Protein AF-A0A3A8KB18-F1 (afdb_monomer_lite)

Radius of gyration: 31.72 Å; chains: 1; bounding box: 57×77×119 Å

Secondary structure (DSSP, 8-state):
-HHHHHHHHHHT------PEEEP-EEEEEEETTTEEEEEEEEEHHHHHHHHHTTSEEB-GGG-TTPPPPTT-GGGGT--B-TT-GGG---HHHHHHHHHHHHTT--S---EEEEE-B-TT-PPPEEETTTTEEEE-S-EE--S-THHHHHHHHHHHHHH-GGGPPPEEETTEEEPHHHHHHHHTT--TTT-EEEEEEE--BTTTHHHHHHHHTTSSS---HHHHHHH-TTSSHHHHHHHHHHHH-GGGSTTTEESS-SS--TT---SEEHHHHHHHHGGGHHHHHHHHHTHHHH-HHHHHHHHHHHHHHHHHHH-GGGSTT--HHHHHHHHHHBSTT-TTTHHHHHHHHHHHHHHHHHHT--TTT--HHHHHHHHHHSEEEETTEEEETTBTT-GGGBTTTEEEEE-TTSPEEEEEE--SHHHHHHHHHHHHHHTT-HHHHTTHHHHHHHHT----------------------

pLDDT: mean 84.33, std 17.82, range [28.2, 98.5]

Sequence (474 aa):
MEELMVKQAKQSKSNVVSATVVHDVYDYVDRPGIGRIYRAKVSVRTLATLLRKAVVRYSPKYQRGFKKVEDEPLAYEVMLPITDPRLQINVKRAEEIAVKYLQEDLFSDSIVWNARIEDGFSEPEWDNETKELRIHTSITIPDSAHRHLAYYLLDTWANNPVSVPDVTVNDRIVAADEIRKRLKGFDPDSASVFVHIYHVTAKWEGWLYDQLNFDQKAPQRAVGIALNPTKTPARRFVDTLMRSSPVFSDTEVETRANNIGTDSRKLTTNSTLVGAVESFKPFLVQLEDEEEKTGAYTDFVEFVGALFEEYSAHVPAVQPNATAQTRNESRKNSFEISNIMFHPLLRLAKELWGAYRRDQVDWRIATEWKDGVARIAGAKTINGQVYKVMSRENPEWIGKILIEQYDSNGKKLAPSLSNTRQTRQAALDYLVDIAGIRSFLSGKSKAKAHAKKSPIRRGRKSVSAHAGAKRARA

Structure (mmCIF, N/CA/C/O backbone):
data_AF-A0A3A8KB18-F1
#
_entry.id   AF-A0A3A8KB18-F1
#
loop_
_atom_site.group_PDB
_atom_site.id
_atom_site.type_symbol
_atom_site.label_atom_id
_atom_site.label_alt_id
_atom_site.label_comp_id
_atom_site.label_asym_id
_atom_site.label_entity_id
_atom_site.label_seq_id
_atom_site.pdbx_PDB_ins_code
_atom_site.Cartn_x
_atom_site.Cartn_y
_atom_site.Cartn_z
_atom_site.occupancy
_atom_site.B_iso_or_equiv
_atom_site.auth_seq_id
_atom_site.auth_comp_id
_atom_site.auth_asym_id
_atom_site.auth_atom_id
_atom_site.pdbx_PDB_model_num
ATOM 1 N N . MET A 1 1 ? 23.970 -6.551 32.241 1.00 44.69 1 MET A N 1
ATOM 2 C CA . MET A 1 1 ? 22.638 -5.925 32.062 1.00 44.69 1 MET A CA 1
ATOM 3 C C . MET A 1 1 ? 21.684 -6.821 31.280 1.00 44.69 1 MET A C 1
ATOM 5 O O . MET A 1 1 ? 20.578 -7.011 31.761 1.00 44.69 1 MET A O 1
ATOM 9 N N . GLU A 1 2 ? 22.101 -7.456 30.180 1.00 34.38 2 GLU A N 1
ATOM 10 C CA . GLU A 1 2 ? 21.295 -8.464 29.456 1.00 34.38 2 GLU A CA 1
ATOM 11 C C . GLU A 1 2 ? 20.799 -9.626 30.333 1.00 34.38 2 GLU A C 1
ATOM 13 O O . GLU A 1 2 ? 19.612 -9.927 30.329 1.00 34.38 2 GLU A O 1
ATOM 18 N N . GLU A 1 3 ? 21.644 -10.221 31.180 1.00 32.56 3 GLU A N 1
ATOM 19 C CA . GLU A 1 3 ? 21.203 -11.292 32.095 1.00 32.56 3 GLU A CA 1
ATOM 20 C C . GLU A 1 3 ? 20.199 -10.829 33.162 1.00 32.56 3 GLU A C 1
ATOM 22 O O . GLU A 1 3 ? 19.381 -11.620 33.633 1.00 32.56 3 GLU A O 1
ATOM 27 N N . LEU A 1 4 ? 20.231 -9.545 33.529 1.00 33.06 4 LEU A N 1
ATOM 28 C CA . LEU A 1 4 ? 19.284 -8.948 34.474 1.00 33.06 4 LEU A CA 1
ATOM 29 C C . LEU A 1 4 ? 17.931 -8.680 33.798 1.00 33.06 4 LEU A C 1
ATOM 31 O O . LEU A 1 4 ? 16.894 -8.901 34.420 1.00 33.06 4 LEU A O 1
ATOM 35 N N . MET A 1 5 ? 17.933 -8.319 32.509 1.00 37.75 5 MET A N 1
ATOM 36 C CA . MET A 1 5 ? 16.713 -8.195 31.704 1.00 37.75 5 MET A CA 1
ATOM 37 C C . MET A 1 5 ? 16.105 -9.563 31.357 1.00 37.75 5 MET A C 1
ATOM 39 O O . MET A 1 5 ? 14.888 -9.723 31.410 1.00 37.75 5 MET A O 1
ATOM 43 N N . VAL A 1 6 ? 16.927 -10.591 31.113 1.00 42.50 6 VAL A N 1
ATOM 44 C CA . VAL A 1 6 ? 16.459 -11.976 30.911 1.00 42.50 6 VAL A CA 1
ATOM 45 C C . VAL A 1 6 ? 15.912 -12.582 32.212 1.00 42.50 6 VAL A C 1
ATOM 47 O O . VAL A 1 6 ? 14.922 -13.316 32.179 1.00 42.50 6 VAL A O 1
ATOM 50 N N . LYS A 1 7 ? 16.490 -12.251 33.377 1.00 32.91 7 LYS A N 1
ATOM 51 C CA . LYS A 1 7 ? 15.937 -12.653 34.683 1.00 32.91 7 LYS A CA 1
ATOM 52 C C . LYS A 1 7 ? 14.643 -11.913 35.028 1.00 32.91 7 LYS A C 1
ATOM 54 O O . LYS A 1 7 ? 13.720 -12.569 35.500 1.00 32.91 7 LYS A O 1
ATOM 59 N N . GLN A 1 8 ? 14.513 -10.621 34.709 1.00 37.31 8 GLN A N 1
ATOM 60 C CA . GLN A 1 8 ? 13.238 -9.898 34.845 1.00 37.31 8 GLN A CA 1
ATOM 61 C C . GLN A 1 8 ? 12.153 -10.432 33.891 1.00 37.31 8 GLN A C 1
ATOM 63 O O . GLN A 1 8 ? 11.000 -10.549 34.297 1.00 37.31 8 GLN A O 1
ATOM 68 N N . ALA A 1 9 ? 12.518 -10.866 32.679 1.00 37.22 9 ALA A N 1
ATOM 69 C CA . ALA A 1 9 ? 11.596 -11.522 31.746 1.00 37.22 9 ALA A CA 1
ATOM 70 C C . ALA A 1 9 ? 11.178 -12.943 32.183 1.00 37.22 9 ALA A C 1
ATOM 72 O O . ALA A 1 9 ? 10.105 -13.414 31.814 1.00 37.22 9 ALA A O 1
ATOM 73 N N . LYS A 1 10 ? 11.997 -13.640 32.985 1.00 32.38 10 LYS A N 1
ATOM 74 C CA . LYS A 1 10 ? 11.644 -14.952 33.561 1.00 32.38 10 LYS A CA 1
ATOM 75 C C . LYS A 1 10 ? 10.898 -14.852 34.897 1.00 32.38 10 LYS A C 1
ATOM 77 O O . LYS A 1 10 ? 10.114 -15.748 35.197 1.00 32.38 10 LYS A O 1
ATOM 82 N N . GLN A 1 11 ? 11.089 -13.782 35.672 1.00 28.20 11 GLN A N 1
ATOM 83 C CA . GLN A 1 11 ? 10.389 -13.555 36.946 1.00 28.20 11 GLN A CA 1
ATOM 84 C C . GLN A 1 11 ? 8.980 -12.955 36.805 1.00 28.20 11 GLN A C 1
ATOM 86 O O . GLN A 1 11 ? 8.240 -12.966 37.783 1.00 28.20 11 GLN A O 1
ATOM 91 N N . SER A 1 12 ? 8.556 -12.515 35.613 1.00 33.44 12 SER A N 1
ATOM 92 C CA . SER A 1 12 ? 7.162 -12.106 35.359 1.00 33.44 12 SER A CA 1
ATOM 93 C C . SER A 1 12 ? 6.202 -13.271 35.070 1.00 33.44 12 SER A C 1
ATOM 95 O O . SER A 1 12 ? 5.011 -13.045 34.877 1.00 33.44 12 SER A O 1
ATOM 97 N N . LYS A 1 13 ? 6.675 -14.528 35.097 1.00 34.97 13 LYS A N 1
ATOM 98 C CA . LYS A 1 13 ? 5.828 -15.734 35.041 1.00 34.97 13 LYS A CA 1
ATOM 99 C C . LYS A 1 13 ? 5.187 -16.078 36.397 1.00 34.97 13 LYS A C 1
ATOM 101 O O . LYS A 1 13 ? 5.070 -17.251 36.747 1.00 34.97 13 LYS A O 1
ATOM 106 N N . SER A 1 14 ? 4.773 -15.077 37.179 1.00 31.48 14 SER A N 1
ATOM 107 C CA . SER A 1 14 ? 3.753 -15.296 38.205 1.00 31.48 14 SER A CA 1
ATOM 108 C C . SER A 1 14 ? 2.386 -15.152 37.533 1.00 31.48 14 SER A C 1
ATOM 110 O O . SER A 1 14 ? 1.980 -14.084 37.082 1.00 31.48 14 SER A O 1
ATOM 112 N N . ASN A 1 15 ? 1.719 -16.295 37.387 1.00 36.94 15 ASN A N 1
ATOM 113 C CA . ASN A 1 15 ? 0.421 -16.460 36.746 1.00 36.94 15 ASN A CA 1
ATOM 114 C C . ASN A 1 15 ? -0.676 -15.650 37.453 1.00 36.94 15 ASN A C 1
ATOM 116 O O . ASN A 1 15 ? -1.391 -16.169 38.306 1.00 36.94 15 ASN A O 1
ATOM 120 N N . VAL A 1 16 ? -0.874 -14.405 37.031 1.00 31.86 16 VAL A N 1
ATOM 121 C CA . VAL A 1 16 ? -2.217 -13.827 36.968 1.00 31.86 16 VAL A CA 1
ATOM 122 C C . VAL A 1 16 ? -2.596 -13.824 35.495 1.00 31.86 16 VAL A C 1
ATOM 124 O O . VAL A 1 16 ? -2.342 -12.862 34.773 1.00 31.86 16 VAL A O 1
ATOM 127 N N . VAL A 1 17 ? -3.158 -14.939 35.021 1.00 43.56 17 VAL A N 1
ATOM 128 C CA . VAL A 1 17 ? -3.815 -14.974 33.709 1.00 43.56 17 VAL A CA 1
ATOM 129 C C . VAL A 1 17 ? -5.075 -14.126 33.853 1.00 43.56 17 VAL A C 1
ATOM 131 O O . VAL A 1 17 ? -6.113 -14.595 34.312 1.00 43.56 17 VAL A O 1
ATOM 134 N N . SER A 1 18 ? -4.952 -12.832 33.561 1.00 56.91 18 SER A N 1
ATOM 135 C CA . SER A 1 18 ? -6.075 -11.901 33.486 1.00 56.91 18 SER A CA 1
ATOM 136 C C . SER A 1 18 ? -6.965 -12.324 32.318 1.00 56.91 18 SER A C 1
ATOM 138 O O . SER A 1 18 ? -6.780 -11.856 31.197 1.00 56.91 18 SER A O 1
ATOM 140 N N . ALA A 1 19 ? -7.914 -13.223 32.570 1.00 73.88 19 ALA A N 1
ATOM 141 C CA . ALA A 1 19 ? -8.921 -13.576 31.584 1.00 73.88 19 ALA A CA 1
ATOM 142 C C . ALA A 1 19 ? -9.886 -12.395 31.396 1.00 73.88 19 ALA A C 1
ATOM 144 O O . ALA A 1 19 ? -10.426 -11.861 32.366 1.00 73.88 19 ALA A O 1
ATOM 145 N N . THR A 1 20 ? -10.096 -11.981 30.150 1.00 85.69 20 THR A N 1
ATOM 146 C CA . THR A 1 20 ? -11.135 -11.010 29.795 1.00 85.69 20 THR A CA 1
ATOM 147 C C . THR A 1 20 ? -12.396 -11.777 29.442 1.00 85.69 20 THR A C 1
ATOM 149 O O . THR A 1 20 ? -12.364 -12.616 28.547 1.00 85.69 20 THR A O 1
ATOM 152 N N . VAL A 1 21 ? -13.496 -11.499 30.137 1.00 89.56 21 VAL A N 1
ATOM 153 C CA . VAL A 1 21 ? -14.804 -12.073 29.810 1.00 89.56 21 VAL A CA 1
ATOM 154 C C . VAL A 1 21 ? -15.563 -11.073 28.950 1.00 89.56 21 VAL A C 1
ATOM 156 O O . VAL A 1 21 ? -15.721 -9.911 29.326 1.00 89.56 21 VAL A O 1
ATOM 159 N N . VAL A 1 22 ? -15.982 -11.519 27.771 1.00 89.81 22 VAL A N 1
ATOM 160 C CA . VAL A 1 22 ? -16.887 -10.781 26.894 1.00 89.81 22 VAL A CA 1
ATOM 161 C C . VAL A 1 22 ? -18.265 -11.402 27.052 1.00 89.81 22 VAL A C 1
ATOM 163 O O . VAL A 1 22 ? -18.437 -12.588 26.781 1.00 89.81 22 VAL A O 1
ATOM 166 N N . HIS A 1 23 ? -19.224 -10.609 27.513 1.00 90.25 23 HIS A N 1
ATOM 167 C CA . HIS A 1 23 ? -20.624 -11.015 27.613 1.00 90.25 23 HIS A CA 1
ATOM 168 C C . HIS A 1 23 ? -21.352 -10.771 26.281 1.00 90.25 23 HIS A C 1
ATOM 170 O O . HIS A 1 23 ? -20.807 -10.131 25.376 1.00 90.25 23 HIS A O 1
ATOM 176 N N . ASP A 1 24 ? -22.581 -11.278 26.166 1.00 90.69 24 ASP A N 1
ATOM 177 C CA . ASP A 1 24 ? -23.453 -11.114 24.995 1.00 90.69 24 ASP A CA 1
ATOM 178 C C . ASP A 1 24 ? -22.830 -11.608 23.675 1.00 90.69 24 ASP A C 1
ATOM 180 O O . ASP A 1 24 ? -23.015 -11.012 22.604 1.00 90.69 24 ASP A O 1
ATOM 184 N N . VAL A 1 25 ? -22.092 -12.722 23.734 1.00 92.81 25 VAL A N 1
ATOM 185 C CA . VAL A 1 25 ? -21.605 -13.432 22.544 1.00 92.81 25 VAL A CA 1
ATOM 186 C C . VAL A 1 25 ? -22.722 -14.317 22.014 1.00 92.81 25 VAL A C 1
ATOM 188 O O . VAL A 1 25 ? -22.976 -15.412 22.521 1.00 92.81 25 VAL A O 1
ATOM 191 N N . TYR A 1 26 ? -23.425 -13.820 20.999 1.00 91.00 26 TYR A N 1
ATOM 192 C CA . TYR A 1 26 ? -24.654 -14.443 20.522 1.00 91.00 26 TYR A CA 1
ATOM 193 C C . TYR A 1 26 ? -24.395 -15.689 19.668 1.00 91.00 26 TYR A C 1
ATOM 195 O O . TYR A 1 26 ? -25.174 -16.640 19.755 1.00 91.00 26 TYR A O 1
ATOM 203 N N . ASP A 1 27 ? -23.301 -15.719 18.898 1.00 92.38 27 ASP A N 1
ATOM 204 C CA . ASP A 1 27 ? -22.867 -16.892 18.134 1.00 92.38 27 ASP A CA 1
ATOM 205 C C . ASP A 1 27 ? -21.389 -16.818 17.681 1.00 92.38 27 ASP A C 1
ATOM 207 O O . ASP A 1 27 ? -20.627 -15.916 18.046 1.00 92.38 27 ASP A O 1
ATOM 211 N N . TYR A 1 28 ? -20.986 -17.795 16.863 1.00 92.06 28 TYR A N 1
ATOM 212 C CA . TYR A 1 28 ? -19.730 -17.789 16.125 1.00 92.06 28 TYR A CA 1
ATOM 213 C C . TYR A 1 28 ? -19.921 -18.313 14.699 1.00 92.06 28 TYR A C 1
ATOM 215 O O . TYR A 1 28 ? -20.890 -19.008 14.388 1.00 92.06 28 TYR A O 1
ATOM 223 N N . VAL A 1 29 ? -18.967 -17.995 13.826 1.00 91.56 29 VAL A N 1
ATOM 224 C CA . VAL A 1 29 ? -18.880 -18.538 12.467 1.00 91.56 29 VAL A CA 1
ATOM 225 C C . VAL A 1 29 ? -17.513 -19.176 12.269 1.00 91.56 29 VAL A C 1
ATOM 227 O O . VAL A 1 29 ? -16.488 -18.529 12.482 1.00 91.56 29 VAL A O 1
ATOM 230 N N . ASP A 1 30 ? -17.493 -20.425 11.808 1.00 89.81 30 ASP A N 1
ATOM 231 C CA . ASP A 1 30 ? -16.269 -21.086 11.363 1.00 89.81 30 ASP A CA 1
ATOM 232 C C . ASP A 1 30 ? -15.905 -20.635 9.944 1.00 89.81 30 ASP A C 1
ATOM 234 O O . ASP A 1 30 ? -16.668 -20.809 8.989 1.00 89.81 30 ASP A O 1
ATOM 238 N N . ARG A 1 31 ? -14.714 -20.053 9.786 1.00 84.75 31 ARG A N 1
ATOM 239 C CA . ARG A 1 31 ? -14.167 -19.666 8.480 1.00 84.75 31 ARG A CA 1
ATOM 240 C C . ARG A 1 31 ? -12.975 -20.555 8.113 1.00 84.75 31 ARG A C 1
ATOM 242 O O . ARG A 1 31 ? -11.970 -20.537 8.829 1.00 84.75 31 ARG A O 1
ATOM 249 N N . PRO A 1 32 ? -13.016 -21.265 6.968 1.00 81.25 32 PRO A N 1
ATOM 250 C CA . PRO A 1 32 ? -11.876 -22.041 6.486 1.00 81.25 32 PRO A CA 1
ATOM 251 C C . PRO A 1 32 ? -10.597 -21.197 6.404 1.00 81.25 32 PRO A C 1
ATOM 253 O O . PRO A 1 32 ? -10.604 -20.105 5.835 1.00 81.25 32 PRO A O 1
ATOM 256 N N . GLY A 1 33 ? -9.508 -21.699 6.990 1.00 79.50 33 GLY A N 1
ATOM 257 C CA . GLY A 1 33 ? -8.199 -21.033 7.014 1.00 79.50 33 GLY A CA 1
ATOM 258 C C . GLY A 1 33 ? -8.049 -19.877 8.014 1.00 79.50 33 GLY A C 1
ATOM 259 O O . GLY A 1 33 ? -6.949 -19.351 8.137 1.00 79.50 33 GLY A O 1
ATOM 260 N N . ILE A 1 34 ? -9.114 -19.492 8.728 1.00 82.50 34 ILE A N 1
ATOM 261 C CA . ILE A 1 34 ? -9.095 -18.434 9.756 1.00 82.50 34 ILE A CA 1
ATOM 262 C C . ILE A 1 34 ? -9.430 -19.013 11.135 1.00 82.50 34 ILE A C 1
ATOM 264 O O . ILE A 1 34 ? -8.818 -18.620 12.120 1.00 82.50 34 ILE A O 1
ATOM 268 N N . GLY A 1 35 ? -10.381 -19.950 11.196 1.00 86.56 35 GLY A N 1
ATOM 269 C CA . GLY A 1 35 ? -10.920 -20.498 12.440 1.00 86.56 35 GLY A CA 1
ATOM 270 C C . GLY A 1 35 ? -12.233 -19.832 12.854 1.00 86.56 35 GLY A C 1
ATOM 271 O O . GLY A 1 35 ? -12.948 -19.270 12.016 1.00 86.56 35 GLY A O 1
ATOM 272 N N . ARG A 1 36 ? -12.556 -19.926 14.148 1.00 90.81 36 ARG A N 1
ATOM 273 C CA . ARG A 1 36 ? -13.770 -19.349 14.740 1.00 90.81 36 ARG A CA 1
ATOM 274 C C . ARG A 1 36 ? -13.697 -17.830 14.793 1.00 90.81 36 ARG A C 1
ATOM 276 O O . ARG A 1 36 ? -12.696 -17.256 15.221 1.00 90.81 36 ARG A O 1
ATOM 283 N N . ILE A 1 37 ? -14.794 -17.194 14.402 1.00 92.44 37 ILE A N 1
ATOM 284 C CA . ILE A 1 37 ? -15.032 -15.762 14.577 1.00 92.44 37 ILE A CA 1
ATOM 285 C C . ILE A 1 37 ? -16.252 -15.618 15.475 1.00 92.44 37 ILE A C 1
ATOM 287 O O . ILE A 1 37 ? -17.363 -15.938 15.053 1.00 92.44 37 ILE A O 1
ATOM 291 N N . TYR A 1 38 ? -16.050 -15.141 16.698 1.00 94.38 38 TYR A N 1
ATOM 292 C CA . TYR A 1 38 ? -17.133 -14.911 17.651 1.00 94.38 38 TYR A CA 1
ATOM 293 C C . TYR A 1 38 ? -17.784 -13.558 17.382 1.00 94.38 38 TYR A C 1
ATOM 295 O O . TYR A 1 38 ? -17.095 -12.588 17.047 1.00 94.38 38 TYR A O 1
ATOM 303 N N . ARG A 1 39 ? -19.106 -13.478 17.522 1.00 93.81 39 ARG A N 1
ATOM 304 C CA . ARG A 1 39 ? -19.852 -12.238 17.318 1.00 93.81 39 ARG A CA 1
ATOM 305 C C . ARG A 1 39 ? -20.550 -11.835 18.607 1.00 93.81 39 ARG A C 1
ATOM 307 O O . ARG A 1 39 ? -21.271 -12.624 19.211 1.00 93.81 39 ARG A O 1
ATOM 314 N N . ALA A 1 40 ? -20.299 -10.603 19.030 1.00 93.75 40 ALA A N 1
ATOM 315 C CA . ALA A 1 40 ? -20.739 -10.090 20.317 1.00 93.75 40 ALA A CA 1
ATOM 316 C C . ALA A 1 40 ? -21.317 -8.681 20.198 1.00 93.75 40 ALA A C 1
ATOM 318 O O . ALA A 1 40 ? -21.126 -7.988 19.191 1.00 93.75 40 ALA A O 1
ATOM 319 N N . LYS A 1 41 ? -21.998 -8.251 21.256 1.00 92.88 41 LYS A N 1
ATOM 320 C CA . LYS A 1 41 ? -22.431 -6.871 21.457 1.00 92.88 41 LYS A CA 1
ATOM 321 C C . LYS A 1 41 ? -21.771 -6.350 22.729 1.00 92.88 41 LYS A C 1
ATOM 323 O O . LYS A 1 41 ? -21.840 -6.992 23.764 1.00 92.88 41 LYS A O 1
ATOM 328 N N . VAL A 1 42 ? -21.106 -5.201 22.656 1.00 92.62 42 VAL A N 1
ATOM 329 C CA . VAL A 1 42 ? -20.418 -4.613 23.817 1.00 92.62 42 VAL A CA 1
ATOM 330 C C . VAL A 1 42 ? -20.935 -3.198 24.026 1.00 92.62 42 VAL A C 1
ATOM 332 O O . VAL A 1 42 ? -21.049 -2.438 23.063 1.00 92.62 42 VAL A O 1
ATOM 335 N N . SER A 1 43 ? -21.261 -2.832 25.268 1.00 94.38 43 SER A N 1
ATOM 336 C CA . SER A 1 43 ? -21.665 -1.458 25.573 1.00 94.38 43 SER A CA 1
ATOM 337 C C . SER A 1 43 ? -20.508 -0.476 25.386 1.00 94.38 43 SER A C 1
ATOM 339 O O . SER A 1 43 ? -19.333 -0.829 25.554 1.00 94.38 43 SER A O 1
ATOM 341 N N . VAL A 1 44 ? -20.823 0.780 25.062 1.00 93.75 44 VAL A N 1
ATOM 342 C CA . VAL A 1 44 ? -19.816 1.837 24.889 1.00 93.75 44 VAL A CA 1
ATOM 343 C C . VAL A 1 44 ? -18.988 1.996 26.167 1.00 93.75 44 VAL A C 1
ATOM 345 O O . VAL A 1 44 ? -17.760 2.081 26.083 1.00 93.75 44 VAL A O 1
ATOM 348 N N . ARG A 1 45 ? -19.615 1.932 27.352 1.00 94.75 45 ARG A N 1
ATOM 349 C CA . ARG A 1 45 ? -18.895 1.988 28.633 1.00 94.75 45 ARG A CA 1
ATOM 350 C C . ARG A 1 45 ? -17.962 0.797 28.847 1.00 94.75 45 ARG A C 1
ATOM 352 O O . ARG A 1 45 ? -16.821 0.986 29.285 1.00 94.75 45 ARG A O 1
ATOM 359 N N . THR A 1 46 ? -18.407 -0.423 28.544 1.00 93.38 46 THR A N 1
ATOM 360 C CA . THR A 1 46 ? -17.564 -1.621 28.686 1.00 93.38 46 THR A CA 1
ATOM 361 C C . THR A 1 46 ? -16.346 -1.523 27.774 1.00 93.38 46 THR A C 1
ATOM 363 O O . THR A 1 46 ? -15.214 -1.682 28.237 1.00 93.38 46 THR A O 1
ATOM 366 N N . LEU A 1 47 ? -16.543 -1.152 26.505 1.00 92.31 47 LEU A N 1
ATOM 367 C CA . LEU A 1 47 ? -15.444 -0.928 25.569 1.00 92.31 47 LEU A CA 1
ATOM 368 C C . LEU A 1 47 ? -14.483 0.162 26.072 1.00 92.31 47 LEU A C 1
ATOM 370 O O . LEU A 1 47 ? -13.273 -0.066 26.115 1.00 92.31 47 LEU A O 1
ATOM 374 N N . ALA A 1 48 ? -14.993 1.323 26.493 1.00 92.81 48 ALA A N 1
ATOM 375 C CA . ALA A 1 48 ? -14.168 2.413 27.015 1.00 92.81 48 ALA A CA 1
ATOM 376 C C . ALA A 1 48 ? -13.342 1.979 28.239 1.00 92.81 48 ALA A C 1
ATOM 378 O O . ALA A 1 48 ? -12.166 2.331 28.357 1.00 92.81 48 ALA A O 1
ATOM 379 N N . THR A 1 49 ? -13.918 1.150 29.111 1.00 91.94 49 THR A N 1
ATOM 380 C CA . THR A 1 49 ? -13.237 0.579 30.280 1.00 91.94 49 THR A CA 1
ATOM 381 C C . THR A 1 49 ? -12.105 -0.363 29.872 1.00 91.94 49 THR A C 1
ATOM 383 O O . THR A 1 49 ? -10.999 -0.252 30.404 1.00 91.94 49 THR A O 1
ATOM 386 N N . LEU A 1 50 ? -12.341 -1.259 28.908 1.00 90.88 50 LEU A N 1
ATOM 387 C CA . LEU A 1 50 ? -11.318 -2.175 28.385 1.00 90.88 50 LEU A CA 1
ATOM 388 C C . LEU A 1 50 ? -10.159 -1.421 27.716 1.00 90.88 50 LEU A C 1
ATOM 390 O O . LEU A 1 50 ? -8.996 -1.798 27.880 1.00 90.88 50 LEU A O 1
ATOM 394 N N . LEU A 1 51 ? -10.464 -0.327 27.014 1.00 91.44 51 LEU A N 1
ATOM 395 C CA . LEU A 1 51 ? -9.467 0.565 26.422 1.00 91.44 51 LEU A CA 1
ATOM 396 C C . LEU A 1 51 ? -8.650 1.300 27.494 1.00 91.44 51 LEU A C 1
ATOM 398 O O . LEU A 1 51 ? -7.423 1.330 27.412 1.00 91.44 51 LEU A O 1
ATOM 402 N N . ARG A 1 52 ? -9.310 1.838 28.529 1.00 89.69 52 ARG A N 1
ATOM 403 C CA . ARG A 1 52 ? -8.666 2.549 29.648 1.00 89.69 52 ARG A CA 1
ATOM 404 C C . ARG A 1 52 ? -7.747 1.636 30.464 1.00 89.69 52 ARG A C 1
ATOM 406 O O . ARG A 1 52 ? -6.678 2.062 30.884 1.00 89.69 52 ARG A O 1
ATOM 413 N N . LYS A 1 53 ? -8.140 0.371 30.650 1.00 88.69 53 LYS A N 1
ATOM 414 C CA . LYS A 1 53 ? -7.341 -0.667 31.328 1.00 88.69 53 LYS A CA 1
ATOM 415 C C . LYS A 1 53 ? -6.236 -1.269 30.450 1.00 88.69 53 LYS A C 1
ATOM 417 O O . LYS A 1 53 ? -5.523 -2.154 30.912 1.00 88.69 53 LYS A O 1
ATOM 422 N N . ALA A 1 54 ? -6.098 -0.825 29.197 1.00 85.88 54 ALA A N 1
ATOM 423 C CA . ALA A 1 54 ? -5.141 -1.366 28.231 1.00 85.88 54 ALA A CA 1
ATOM 424 C C . ALA A 1 54 ? -5.270 -2.889 28.011 1.00 85.88 54 ALA A C 1
ATOM 426 O O . ALA A 1 54 ? -4.274 -3.566 27.739 1.00 85.88 54 ALA A O 1
ATOM 427 N N . VAL A 1 55 ? -6.488 -3.427 28.131 1.00 88.19 55 VAL A N 1
ATOM 428 C CA . VAL A 1 55 ? -6.808 -4.818 27.765 1.00 88.19 55 VAL A CA 1
ATOM 429 C C . VAL A 1 55 ? -6.845 -4.944 26.245 1.00 88.19 55 VAL A C 1
ATOM 431 O O . VAL A 1 55 ? -6.247 -5.851 25.670 1.00 88.19 55 VAL A O 1
ATOM 434 N N . VAL A 1 56 ? -7.493 -3.972 25.599 1.00 88.62 56 VAL A N 1
ATOM 435 C CA . VAL A 1 56 ? -7.499 -3.803 24.146 1.00 88.62 56 VAL A CA 1
ATOM 436 C C . VAL A 1 56 ? -6.340 -2.890 23.751 1.00 88.62 56 VAL A C 1
ATOM 438 O O . VAL A 1 56 ? -6.265 -1.744 24.204 1.00 88.62 56 VAL A O 1
ATOM 441 N N . ARG A 1 57 ? -5.434 -3.390 22.907 1.00 89.94 57 ARG A N 1
ATOM 442 C CA . ARG A 1 57 ? -4.188 -2.703 22.539 1.00 89.94 57 ARG A CA 1
ATOM 443 C C . ARG A 1 57 ? -4.034 -2.517 21.032 1.00 89.94 57 ARG A C 1
ATOM 445 O O . ARG A 1 57 ? -4.556 -3.286 20.224 1.00 89.94 57 ARG A O 1
ATOM 452 N N . TYR A 1 58 ? -3.237 -1.520 20.663 1.00 87.38 58 TYR A N 1
ATOM 453 C CA . TYR A 1 58 ? -2.995 -1.111 19.281 1.00 87.38 58 TYR A CA 1
ATOM 454 C C . TYR A 1 58 ? -1.520 -1.135 18.955 1.00 87.38 58 TYR A C 1
ATOM 456 O O . TYR A 1 58 ? -0.684 -0.847 19.800 1.00 87.38 58 TYR A O 1
ATOM 464 N N . SER A 1 59 ? -1.215 -1.386 17.693 1.00 86.94 59 SER A N 1
ATOM 465 C CA . SER A 1 59 ? 0.127 -1.205 17.167 1.00 86.94 59 SER A CA 1
ATOM 466 C C . SER A 1 59 ? 0.141 -0.007 16.206 1.00 86.94 59 SER A C 1
ATOM 468 O O . SER A 1 59 ? -0.786 0.137 15.393 1.00 86.94 59 SER A O 1
ATOM 470 N N . PRO A 1 60 ? 1.181 0.853 16.252 1.00 85.31 60 PRO A N 1
ATOM 471 C CA . PRO A 1 60 ? 1.345 1.949 15.297 1.00 85.31 60 PRO A CA 1
ATOM 472 C C . PRO A 1 60 ? 1.298 1.494 13.830 1.00 85.31 60 PRO A C 1
ATOM 474 O O . PRO A 1 60 ? 0.846 2.235 12.954 1.00 85.31 60 PRO A O 1
ATOM 477 N N . LYS A 1 61 ? 1.683 0.242 13.541 1.00 82.44 61 LYS A N 1
ATOM 478 C CA . LYS A 1 61 ? 1.713 -0.300 12.176 1.00 82.44 61 LYS A CA 1
ATOM 479 C C . LYS A 1 61 ? 0.338 -0.412 11.511 1.00 82.44 61 LYS A C 1
ATOM 481 O O . LYS A 1 61 ? 0.283 -0.492 10.284 1.00 82.44 61 LYS A O 1
ATOM 486 N N . TYR A 1 62 ? -0.766 -0.344 12.252 1.00 81.19 62 TYR A N 1
ATOM 487 C CA . TYR A 1 62 ? -2.120 -0.322 11.676 1.00 81.19 62 TYR A CA 1
ATOM 488 C C . TYR A 1 62 ? -2.664 1.100 11.468 1.00 81.19 62 TYR A C 1
ATOM 490 O O . TYR A 1 62 ? -3.673 1.292 10.785 1.00 81.19 62 TYR A O 1
ATOM 498 N N . GLN A 1 63 ? -1.981 2.118 12.003 1.00 79.12 63 GLN A N 1
ATOM 499 C CA . GLN A 1 63 ? -2.478 3.489 11.994 1.00 79.12 63 GLN A CA 1
ATOM 500 C C . GLN A 1 63 ? -2.317 4.152 10.626 1.00 79.12 63 GLN A C 1
ATOM 502 O O . GLN A 1 63 ? -1.270 4.091 9.968 1.00 79.12 63 GLN A O 1
ATOM 507 N N . ARG A 1 64 ? -3.404 4.798 10.197 1.00 70.69 64 ARG A N 1
ATOM 508 C CA . ARG A 1 64 ? -3.489 5.519 8.928 1.00 70.69 64 ARG A CA 1
ATOM 509 C C . ARG A 1 64 ? -2.685 6.811 9.010 1.00 70.69 64 ARG A C 1
ATOM 511 O O . ARG A 1 64 ? -2.875 7.587 9.937 1.00 70.69 64 ARG A O 1
ATOM 518 N N . GLY A 1 65 ? -1.854 7.077 8.001 1.00 65.62 65 GLY A N 1
ATOM 519 C CA . GLY A 1 65 ? -1.053 8.309 7.954 1.00 65.62 65 GLY A CA 1
ATOM 520 C C . GLY A 1 65 ? 0.037 8.388 9.026 1.00 65.62 65 GLY A C 1
ATOM 521 O O . GLY A 1 65 ? 0.614 9.454 9.219 1.00 65.62 65 GLY A O 1
ATOM 522 N N . PHE A 1 66 ? 0.321 7.268 9.693 1.00 72.44 66 PHE A N 1
ATOM 523 C CA . PHE A 1 66 ? 1.404 7.152 10.653 1.00 72.44 66 PHE A CA 1
ATOM 524 C C . PHE A 1 66 ? 2.743 7.500 9.992 1.00 72.44 66 PHE A C 1
ATOM 526 O O . PHE A 1 66 ? 3.125 6.879 8.993 1.00 72.44 66 PHE A O 1
ATOM 533 N N . LYS A 1 67 ? 3.447 8.491 10.545 1.00 67.81 67 LYS A N 1
ATOM 534 C CA . LYS A 1 67 ? 4.766 8.905 10.060 1.00 67.81 67 LYS A CA 1
ATOM 535 C C . LYS A 1 67 ? 5.821 8.018 10.714 1.00 67.81 67 LYS A C 1
ATOM 537 O O . LYS A 1 67 ? 5.961 8.044 11.936 1.00 67.81 67 LYS A O 1
ATOM 542 N N . LYS A 1 68 ? 6.546 7.233 9.905 1.00 64.19 68 LYS A N 1
ATOM 543 C CA . LYS A 1 68 ? 7.693 6.452 10.390 1.00 64.19 68 LYS A CA 1
ATOM 544 C C . LYS A 1 68 ? 8.728 7.408 10.994 1.00 64.19 68 LYS A C 1
ATOM 546 O O . LYS A 1 68 ? 9.127 8.366 10.340 1.00 64.19 68 LYS A O 1
ATOM 551 N N . VAL A 1 69 ? 9.150 7.116 12.216 1.00 58.88 69 VAL A N 1
ATOM 552 C CA . VAL A 1 69 ? 10.399 7.602 12.802 1.00 58.88 69 VAL A CA 1
ATOM 553 C C . VAL A 1 69 ? 11.518 6.740 12.209 1.00 58.88 69 VAL A C 1
ATOM 555 O O . VAL A 1 69 ? 11.503 5.518 12.349 1.00 58.88 69 VAL A O 1
ATOM 558 N N . GLU A 1 70 ? 12.430 7.335 11.447 1.00 54.22 70 GLU A N 1
ATOM 559 C CA . GLU A 1 70 ? 13.370 6.578 10.603 1.00 54.22 70 GLU A CA 1
ATOM 560 C C . GLU A 1 70 ? 14.293 5.618 11.391 1.00 54.22 70 GLU A C 1
ATOM 562 O O . GLU A 1 70 ? 14.785 4.661 10.799 1.00 54.22 70 GLU A O 1
ATOM 567 N N . ASP A 1 71 ? 14.402 5.770 12.717 1.00 50.03 71 ASP A N 1
ATOM 568 C CA . ASP A 1 71 ? 15.435 5.113 13.529 1.00 50.03 71 ASP A CA 1
ATOM 569 C C . ASP A 1 71 ? 14.994 3.879 14.349 1.00 50.03 71 ASP A C 1
ATOM 571 O O . ASP A 1 71 ? 15.850 3.200 14.909 1.00 50.03 71 ASP A O 1
ATOM 575 N N . GLU A 1 72 ? 13.700 3.518 14.421 1.00 58.59 72 GLU A N 1
ATOM 576 C CA . GLU A 1 72 ? 13.255 2.370 15.250 1.00 58.59 72 GLU A CA 1
ATOM 577 C C . GLU A 1 72 ? 12.129 1.518 14.617 1.00 58.59 72 GLU A C 1
ATOM 579 O O . GLU A 1 72 ? 10.946 1.704 14.911 1.00 58.59 72 GLU A O 1
ATOM 584 N N . PRO A 1 73 ? 12.458 0.513 13.782 1.00 59.31 73 PRO A N 1
ATOM 585 C CA . PRO A 1 73 ? 11.476 -0.383 13.157 1.00 59.31 73 PRO A CA 1
ATOM 586 C C . PRO A 1 73 ? 10.632 -1.192 14.155 1.00 59.31 73 PRO A C 1
ATOM 588 O O . PRO A 1 73 ? 9.450 -1.443 13.917 1.00 59.31 73 PRO A O 1
ATOM 591 N N . LEU A 1 74 ? 11.220 -1.584 15.289 1.00 63.03 74 LEU A N 1
ATOM 592 C CA . LEU A 1 74 ? 10.538 -2.377 16.319 1.00 63.03 74 LEU A CA 1
ATOM 593 C C . LEU A 1 74 ? 9.537 -1.555 17.139 1.00 63.03 74 LEU A C 1
ATOM 595 O O . LEU A 1 74 ? 8.585 -2.123 17.675 1.00 63.03 74 LEU A O 1
ATOM 599 N N . ALA A 1 75 ? 9.673 -0.223 17.175 1.00 64.69 75 ALA A N 1
ATOM 600 C CA . ALA A 1 75 ? 8.721 0.655 17.856 1.00 64.69 75 ALA A CA 1
ATOM 601 C C . ALA A 1 75 ? 7.293 0.519 17.292 1.00 64.69 75 ALA A C 1
ATOM 603 O O . ALA A 1 75 ? 6.313 0.833 17.969 1.00 64.69 75 ALA A O 1
ATOM 604 N N . TYR A 1 76 ? 7.156 0.007 16.065 1.00 72.81 76 TYR A N 1
ATOM 605 C CA . TYR A 1 76 ? 5.871 -0.159 15.394 1.00 72.81 76 TYR A CA 1
ATOM 606 C C . TYR A 1 76 ? 5.144 -1.441 15.752 1.00 72.81 76 TYR A C 1
ATOM 608 O O . TYR A 1 76 ? 3.940 -1.508 15.529 1.00 72.81 76 TYR A O 1
ATOM 616 N N . GLU A 1 77 ? 5.824 -2.449 16.287 1.00 76.62 77 GLU A N 1
ATOM 617 C CA . GLU A 1 77 ? 5.195 -3.719 16.667 1.00 76.62 77 GLU A CA 1
ATOM 618 C C . GLU A 1 77 ? 4.690 -3.718 18.110 1.00 76.62 77 GLU A C 1
ATOM 620 O O . GLU A 1 77 ? 3.913 -4.593 18.496 1.00 76.62 77 GLU A O 1
ATOM 625 N N . VAL A 1 78 ? 5.082 -2.701 18.883 1.00 84.44 78 VAL A N 1
ATOM 626 C CA . VAL A 1 78 ? 4.683 -2.533 20.277 1.00 84.44 78 VAL A CA 1
ATOM 627 C C . VAL A 1 78 ? 3.168 -2.378 20.384 1.00 84.44 78 VAL A C 1
ATOM 629 O O . VAL A 1 78 ? 2.538 -1.624 19.640 1.00 84.44 78 VAL A O 1
ATOM 632 N N . MET A 1 79 ? 2.594 -3.091 21.351 1.00 87.19 79 MET A N 1
ATOM 633 C CA . MET A 1 79 ? 1.182 -3.013 21.699 1.00 87.19 79 MET A CA 1
ATOM 634 C C . MET A 1 79 ? 0.970 -1.931 22.759 1.00 87.19 79 MET A C 1
ATOM 636 O O . MET A 1 79 ? 1.419 -2.066 23.896 1.00 87.19 79 MET A O 1
ATOM 640 N N . LEU A 1 80 ? 0.277 -0.865 22.379 1.00 89.31 80 LEU A N 1
ATOM 641 C CA . LEU A 1 80 ? 0.093 0.358 23.149 1.00 89.31 80 LEU A CA 1
ATOM 642 C C . LEU A 1 80 ? -1.376 0.567 23.545 1.00 89.31 80 LEU A C 1
ATOM 644 O O . LEU A 1 80 ? -2.278 0.146 22.809 1.00 89.31 80 LEU A O 1
ATOM 648 N N . PRO A 1 81 ? -1.641 1.229 24.685 1.00 91.31 81 PRO A N 1
ATOM 649 C CA . PRO A 1 81 ? -2.984 1.687 25.023 1.00 91.31 81 PRO A CA 1
ATOM 650 C C . PRO A 1 81 ? -3.454 2.763 24.038 1.00 91.31 81 PRO A C 1
ATOM 652 O O . PRO A 1 81 ? -2.643 3.492 23.472 1.00 91.31 81 PRO A O 1
ATOM 655 N N . ILE A 1 82 ? -4.771 2.902 23.863 1.00 91.19 82 ILE A N 1
ATOM 656 C CA . ILE A 1 82 ? -5.351 3.819 22.863 1.00 91.19 82 ILE A CA 1
ATOM 657 C C . ILE A 1 82 ? -4.987 5.295 23.078 1.00 91.19 82 ILE A C 1
ATOM 659 O O . ILE A 1 82 ? -4.997 6.083 22.139 1.00 91.19 82 ILE A O 1
ATOM 663 N N . THR A 1 83 ? -4.662 5.670 24.313 1.00 89.06 83 THR A N 1
ATOM 664 C CA . THR A 1 83 ? -4.292 7.034 24.696 1.00 89.06 83 THR A CA 1
ATOM 665 C C . THR A 1 83 ? -2.807 7.335 24.491 1.00 89.06 83 THR A C 1
ATOM 667 O O . THR A 1 83 ? -2.380 8.452 24.771 1.00 89.06 83 THR A O 1
ATOM 670 N N . ASP A 1 84 ? -1.998 6.366 24.044 1.00 90.50 84 ASP A N 1
ATOM 671 C CA . ASP A 1 84 ? -0.566 6.578 23.837 1.00 90.50 84 ASP A CA 1
ATOM 672 C C . ASP A 1 84 ? -0.320 7.484 22.612 1.00 90.50 84 ASP A C 1
ATOM 674 O O . ASP A 1 84 ? -0.726 7.135 21.495 1.00 90.50 84 ASP A O 1
ATOM 678 N N . PRO A 1 85 ? 0.373 8.629 22.769 1.00 87.31 85 PRO A N 1
ATOM 679 C CA . PRO A 1 85 ? 0.605 9.569 21.673 1.00 87.31 85 PRO A CA 1
ATOM 680 C C . PRO A 1 85 ? 1.442 8.972 20.535 1.00 87.31 85 PRO A C 1
ATOM 682 O O . PRO A 1 85 ? 1.340 9.433 19.396 1.00 87.31 85 PRO A O 1
ATOM 685 N N . ARG A 1 86 ? 2.221 7.910 20.792 1.00 87.06 86 ARG A N 1
ATOM 686 C CA . ARG A 1 86 ? 2.980 7.202 19.750 1.00 87.06 86 ARG A CA 1
ATOM 687 C C . ARG A 1 86 ? 2.080 6.518 18.730 1.00 87.06 86 ARG A C 1
ATOM 689 O O . ARG A 1 86 ? 2.558 6.207 17.648 1.00 87.06 86 ARG A O 1
ATOM 696 N N . LEU A 1 87 ? 0.794 6.308 19.014 1.00 85.50 87 LEU A N 1
ATOM 697 C CA . LEU A 1 87 ? -0.151 5.811 18.012 1.00 85.50 87 LEU A CA 1
ATOM 698 C C . LEU A 1 87 ? -0.484 6.863 16.941 1.00 85.50 87 LEU A C 1
ATOM 700 O O . LEU A 1 87 ? -0.948 6.491 15.867 1.00 85.50 87 LEU A O 1
ATOM 704 N N . GLN A 1 88 ? -0.239 8.157 17.192 1.00 86.06 88 GLN A N 1
ATOM 705 C CA . GLN A 1 88 ? -0.524 9.257 16.255 1.00 86.06 88 GLN A CA 1
ATOM 706 C C . GLN A 1 88 ? -1.958 9.213 15.681 1.00 86.06 88 GLN A C 1
ATOM 708 O O . GLN A 1 88 ? -2.186 9.505 14.505 1.00 86.06 88 GLN A O 1
ATOM 713 N N . ILE A 1 89 ? -2.939 8.815 16.499 1.00 86.81 89 ILE A N 1
ATOM 714 C CA . ILE A 1 89 ? -4.341 8.731 16.074 1.00 86.81 89 ILE A CA 1
ATOM 715 C C . ILE A 1 89 ? -4.842 10.149 15.791 1.00 86.81 89 ILE A C 1
ATOM 717 O O . ILE A 1 89 ? -4.677 11.051 16.613 1.00 86.81 89 ILE A O 1
ATOM 721 N N . ASN A 1 90 ? -5.482 10.362 14.640 1.00 87.81 90 ASN A N 1
ATOM 722 C CA . ASN A 1 90 ? -6.074 11.658 14.333 1.00 87.81 90 ASN A CA 1
ATOM 723 C C . ASN A 1 90 ? -7.338 11.861 15.182 1.00 87.81 90 ASN A C 1
ATOM 725 O O . ASN A 1 90 ? -8.411 11.357 14.842 1.00 87.81 90 ASN A O 1
ATOM 729 N N . VAL A 1 91 ? -7.204 12.622 16.269 1.00 91.62 91 VAL A N 1
ATOM 730 C CA . VAL A 1 91 ? -8.293 12.890 17.218 1.00 91.62 91 VAL A CA 1
ATOM 731 C C . VAL A 1 91 ? -9.498 13.527 16.524 1.00 91.62 91 VAL A C 1
ATOM 733 O O . VAL A 1 91 ? -10.601 13.020 16.686 1.00 91.62 91 VAL A O 1
ATOM 736 N N . LYS A 1 92 ? -9.300 14.513 15.634 1.00 91.56 92 LYS A N 1
ATOM 737 C CA . LYS A 1 92 ? -10.400 15.160 14.888 1.00 91.56 92 LYS A CA 1
ATOM 738 C C . LYS A 1 92 ? -11.244 14.165 14.094 1.00 91.56 92 LYS A C 1
ATOM 740 O O . LYS A 1 92 ? -12.459 14.294 13.993 1.00 91.56 92 LYS A O 1
ATOM 745 N N . ARG A 1 93 ? -10.603 13.136 13.530 1.00 88.19 93 ARG A N 1
ATOM 746 C CA . ARG A 1 93 ? -11.310 12.072 12.808 1.00 88.19 93 ARG A CA 1
ATOM 747 C C . ARG A 1 93 ? -12.106 11.167 13.753 1.00 88.19 93 ARG A C 1
ATOM 749 O O . ARG A 1 93 ? -13.165 10.689 13.357 1.00 88.19 93 ARG A O 1
ATOM 756 N N . ALA A 1 94 ? -11.597 10.897 14.954 1.00 91.19 94 ALA A N 1
ATOM 757 C CA . ALA A 1 94 ? -12.325 10.143 15.973 1.00 91.19 94 ALA A CA 1
ATOM 758 C C . ALA A 1 94 ? -13.514 10.950 16.524 1.00 91.19 94 ALA A C 1
ATOM 760 O O . ALA A 1 94 ? -14.606 10.404 16.644 1.00 91.19 94 ALA A O 1
ATOM 761 N N . GLU A 1 95 ? -13.339 12.253 16.754 1.00 94.81 95 GLU A N 1
ATOM 762 C CA . GLU A 1 95 ? -14.410 13.184 17.134 1.00 94.81 95 GLU A CA 1
ATOM 763 C C . GLU A 1 95 ? -15.526 13.214 16.080 1.00 94.81 95 GLU A C 1
ATOM 765 O O . GLU A 1 95 ? -16.698 13.069 16.418 1.00 94.81 95 GLU A O 1
ATOM 770 N N . GLU A 1 96 ? -15.177 13.303 14.790 1.00 92.75 96 GLU A N 1
ATOM 771 C CA . GLU A 1 96 ? -16.148 13.229 13.690 1.00 92.75 96 GLU A CA 1
ATOM 772 C C . GLU A 1 96 ? -16.967 11.926 13.732 1.00 92.75 96 GLU A C 1
ATOM 774 O O . GLU A 1 96 ? -18.177 11.941 13.512 1.00 92.75 96 GLU A O 1
ATOM 779 N N . ILE A 1 97 ? -16.321 10.786 14.005 1.00 91.44 97 ILE A N 1
ATOM 780 C CA . ILE A 1 97 ? -17.001 9.485 14.112 1.00 91.44 97 ILE A CA 1
ATOM 781 C C . ILE A 1 97 ? -17.918 9.451 15.341 1.00 91.44 97 ILE A C 1
ATOM 783 O O . ILE A 1 97 ? -19.038 8.958 15.229 1.00 91.44 97 ILE A O 1
ATOM 787 N N . ALA A 1 98 ? -17.479 9.996 16.479 1.00 93.69 98 ALA A N 1
ATOM 788 C CA . ALA A 1 98 ? -18.277 10.067 17.702 1.00 93.69 98 ALA A CA 1
ATOM 789 C C . ALA A 1 98 ? -19.555 10.892 17.486 1.00 93.69 98 ALA A C 1
ATOM 791 O O . ALA A 1 98 ? -20.646 10.453 17.846 1.00 93.69 98 ALA A O 1
ATOM 792 N N . VAL A 1 99 ? -19.448 12.049 16.825 1.00 94.88 99 VAL A N 1
ATOM 793 C CA . VAL A 1 99 ? -20.617 12.881 16.505 1.00 94.88 99 VAL A CA 1
ATOM 794 C C . VAL A 1 99 ? -21.550 12.184 15.515 1.00 94.88 99 VAL A C 1
ATOM 796 O O . VAL A 1 99 ? -22.758 12.191 15.732 1.00 94.88 99 VAL A O 1
ATOM 799 N N . LYS A 1 100 ? -21.017 11.509 14.485 1.00 92.56 100 LYS A N 1
ATOM 800 C CA . LYS A 1 100 ? -21.835 10.705 13.557 1.00 92.56 100 LYS A CA 1
ATOM 801 C C . LYS A 1 100 ? -22.595 9.587 14.262 1.00 92.56 100 LYS A C 1
ATOM 803 O O . LYS A 1 100 ? -23.736 9.326 13.904 1.00 92.56 100 LYS A O 1
ATOM 808 N N . TYR A 1 101 ? -21.988 8.954 15.265 1.00 91.94 101 TYR A N 1
ATOM 809 C CA . TYR A 1 101 ? -22.669 7.954 16.086 1.00 91.94 101 TYR A CA 1
ATOM 810 C C . TYR A 1 101 ? -23.844 8.574 16.860 1.00 91.94 101 TYR A C 1
ATOM 812 O O . TYR A 1 101 ? -24.952 8.059 16.791 1.00 91.94 101 TYR A O 1
ATOM 820 N N . LEU A 1 102 ? -23.644 9.727 17.514 1.00 92.38 102 LEU A N 1
ATOM 821 C CA . LEU A 1 102 ? -24.715 10.464 18.215 1.00 92.38 102 LEU A CA 1
ATOM 822 C C . LEU A 1 102 ? -25.816 11.009 17.288 1.00 92.38 102 LEU A C 1
ATOM 824 O O . LEU A 1 102 ? -26.886 11.401 17.756 1.00 92.38 102 LEU A O 1
ATOM 828 N N . GLN A 1 103 ? -25.531 11.127 15.994 1.00 90.75 103 GLN A N 1
ATOM 829 C CA . GLN A 1 103 ? -26.482 11.549 14.969 1.00 90.75 103 GLN A CA 1
ATOM 830 C C . GLN A 1 103 ? -27.196 10.369 14.300 1.00 90.75 103 GLN A C 1
ATOM 832 O O . GLN A 1 103 ? -28.063 10.619 13.475 1.00 90.75 103 GLN A O 1
ATOM 837 N N . GLU A 1 104 ? -26.842 9.123 14.646 1.00 87.12 104 GLU A N 1
ATOM 838 C CA . GLU A 1 104 ? -27.312 7.898 13.975 1.00 87.12 104 GLU A CA 1
ATOM 839 C C . GLU A 1 104 ? -26.938 7.836 12.476 1.00 87.12 104 GLU A C 1
ATOM 841 O O . GLU A 1 104 ? -27.459 7.032 11.711 1.00 87.12 104 GLU A O 1
ATOM 846 N N . ASP A 1 105 ? -25.950 8.636 12.065 1.00 83.12 105 ASP A N 1
ATOM 847 C CA . ASP A 1 105 ? -25.458 8.760 10.686 1.00 83.12 105 ASP A CA 1
ATOM 848 C C . ASP A 1 105 ? -24.222 7.875 10.417 1.00 83.12 105 ASP A C 1
ATOM 850 O O . ASP A 1 105 ? -23.558 7.966 9.373 1.00 83.12 105 ASP A O 1
ATOM 854 N N . LEU A 1 106 ? -23.836 7.030 11.379 1.00 77.75 106 LEU A N 1
ATOM 855 C CA . LEU A 1 106 ? -22.684 6.148 11.239 1.00 77.75 106 LEU A CA 1
ATOM 856 C C . LEU A 1 106 ? -23.067 4.875 10.470 1.00 77.75 106 LEU A C 1
ATOM 858 O O . LEU A 1 106 ? -23.668 3.960 11.011 1.00 77.75 106 LEU A O 1
ATOM 862 N N . PHE A 1 107 ? -22.618 4.790 9.214 1.00 58.81 107 PHE A N 1
ATOM 863 C CA . PHE A 1 107 ? -22.898 3.679 8.285 1.00 58.81 107 PHE A CA 1
ATOM 864 C C . PHE A 1 107 ? -22.491 2.274 8.785 1.00 58.81 107 PHE A C 1
ATOM 866 O O . PHE A 1 107 ? -22.924 1.273 8.225 1.00 58.81 107 PHE A O 1
ATOM 873 N N . SER A 1 108 ? -21.625 2.182 9.798 1.00 65.62 108 SER A N 1
ATOM 874 C CA . SER A 1 108 ? -21.347 0.927 10.499 1.00 65.62 108 SER A CA 1
ATOM 875 C C . SER A 1 108 ? -20.822 1.184 11.907 1.00 65.62 108 SER A C 1
ATOM 877 O O . SER A 1 108 ? -19.821 1.885 12.090 1.00 65.62 108 SER A O 1
ATOM 879 N N . ASP A 1 109 ? -21.482 0.562 12.874 1.00 68.94 109 ASP A N 1
ATOM 880 C CA . ASP A 1 109 ? -21.167 0.535 14.298 1.00 68.94 109 ASP A CA 1
ATOM 881 C C . ASP A 1 109 ? -20.288 -0.668 14.698 1.00 68.94 109 ASP A C 1
ATOM 883 O O . ASP A 1 109 ? -19.936 -0.810 15.869 1.00 68.94 109 ASP A O 1
ATOM 887 N N . SER A 1 110 ? -19.870 -1.512 13.746 1.00 83.38 110 SER A N 1
ATOM 888 C CA . SER A 1 110 ? -19.072 -2.704 14.048 1.00 83.38 110 SER A CA 1
ATOM 889 C C . SER A 1 110 ? -17.580 -2.398 14.241 1.00 83.38 110 SER A C 1
ATOM 891 O O . SER A 1 110 ? -16.973 -1.668 13.447 1.00 83.38 110 SER A O 1
ATOM 893 N N . ILE A 1 111 ? -16.954 -3.049 15.218 1.00 86.06 111 ILE A N 1
ATOM 894 C CA . ILE A 1 111 ? -15.502 -3.076 15.426 1.00 86.06 111 ILE A CA 1
ATOM 895 C C . ILE A 1 111 ? -14.965 -4.504 15.387 1.00 86.06 111 ILE A C 1
ATOM 897 O O . ILE A 1 111 ? -15.708 -5.479 15.498 1.00 86.06 111 ILE A O 1
ATOM 901 N N . VAL A 1 112 ? -13.649 -4.625 15.227 1.00 87.56 112 VAL A N 1
ATOM 902 C CA . VAL A 1 112 ? -12.981 -5.921 15.129 1.00 87.56 112 VAL A CA 1
ATOM 903 C C . VAL A 1 112 ? -11.892 -6.044 16.168 1.00 87.56 112 VAL A C 1
ATOM 905 O O . VAL A 1 112 ? -11.073 -5.139 16.312 1.00 87.56 112 VAL A O 1
ATOM 908 N N . TRP A 1 113 ? -11.889 -7.171 16.866 1.00 91.50 113 TRP A N 1
ATOM 909 C CA . TRP A 1 113 ? -10.889 -7.582 17.837 1.00 91.50 113 TRP A CA 1
ATOM 910 C C . TRP A 1 113 ? -10.191 -8.848 17.345 1.00 91.50 113 TRP A C 1
ATOM 912 O O . TRP A 1 113 ? -10.795 -9.682 16.674 1.00 91.50 113 TRP A O 1
ATOM 922 N N . ASN A 1 114 ? -8.927 -9.008 17.706 1.00 91.75 114 ASN A N 1
ATOM 923 C CA . ASN A 1 114 ? -8.216 -10.271 17.620 1.00 91.75 114 ASN A CA 1
ATOM 924 C C . ASN A 1 114 ? -7.841 -10.694 19.044 1.00 91.75 114 ASN A C 1
ATOM 926 O O . ASN A 1 114 ? -7.005 -10.052 19.676 1.00 91.75 114 ASN A O 1
ATOM 930 N N . ALA A 1 115 ? -8.473 -11.750 19.553 1.00 91.75 115 ALA A N 1
ATOM 931 C CA . ALA A 1 115 ? -7.950 -12.505 20.683 1.00 91.75 115 ALA A CA 1
ATOM 932 C C . ALA A 1 115 ? -6.686 -13.201 20.170 1.00 91.75 115 ALA A C 1
ATOM 934 O O . ALA A 1 115 ? -6.762 -14.221 19.493 1.00 91.75 115 ALA A O 1
ATOM 935 N N . ARG A 1 116 ? -5.521 -12.578 20.345 1.00 88.50 116 ARG A N 1
ATOM 936 C CA . ARG A 1 116 ? -4.318 -13.013 19.632 1.00 88.50 116 ARG A CA 1
ATOM 937 C C . ARG A 1 116 ? -3.891 -14.395 20.124 1.00 88.50 116 ARG A C 1
ATOM 939 O O . ARG A 1 116 ? -3.820 -14.612 21.328 1.00 88.50 116 ARG A O 1
ATOM 946 N N . ILE A 1 117 ? -3.558 -15.295 19.198 1.00 87.06 117 ILE A N 1
ATOM 947 C CA . ILE A 1 117 ? -2.922 -16.577 19.539 1.00 87.06 117 ILE A CA 1
ATOM 948 C C . ILE A 1 117 ? -1.487 -16.294 20.000 1.00 87.06 117 ILE A C 1
ATOM 950 O O . ILE A 1 117 ? -0.685 -15.760 19.224 1.00 87.06 117 ILE A O 1
ATOM 954 N N . GLU A 1 118 ? -1.174 -16.660 21.241 1.00 84.25 118 GLU A N 1
ATOM 955 C CA . GLU A 1 118 ? 0.144 -16.516 21.867 1.00 84.25 118 GLU A CA 1
ATOM 956 C C . GLU A 1 118 ? 0.570 -17.846 22.510 1.00 84.25 118 GLU A C 1
ATOM 958 O O . GLU A 1 118 ? -0.250 -18.555 23.096 1.00 84.25 118 GLU A O 1
ATOM 963 N N . ASP A 1 119 ? 1.857 -18.192 22.401 1.00 82.88 119 ASP A N 1
ATOM 964 C CA . ASP A 1 119 ? 2.380 -19.461 22.913 1.00 82.88 119 ASP A CA 1
ATOM 965 C C . ASP A 1 119 ? 2.183 -19.578 24.432 1.00 82.88 119 ASP A C 1
ATOM 967 O O . ASP A 1 119 ? 2.586 -18.704 25.202 1.00 82.88 119 ASP A O 1
ATOM 971 N N . GLY A 1 120 ? 1.606 -20.700 24.872 1.00 81.06 120 GLY A N 1
ATOM 972 C CA . GLY A 1 120 ? 1.376 -20.988 26.291 1.00 81.06 120 GLY A CA 1
ATOM 973 C C . GLY A 1 120 ? 0.052 -20.466 26.858 1.00 81.06 120 GLY A C 1
ATOM 974 O O . GLY A 1 120 ? -0.171 -20.617 28.058 1.00 81.06 120 GLY A O 1
ATOM 975 N N . PHE A 1 121 ? -0.826 -19.905 26.024 1.00 82.31 121 PHE A N 1
ATOM 976 C CA . PHE A 1 121 ? -2.188 -19.528 26.404 1.00 82.31 121 PHE A CA 1
ATOM 977 C C . PHE A 1 121 ? -3.226 -20.459 25.76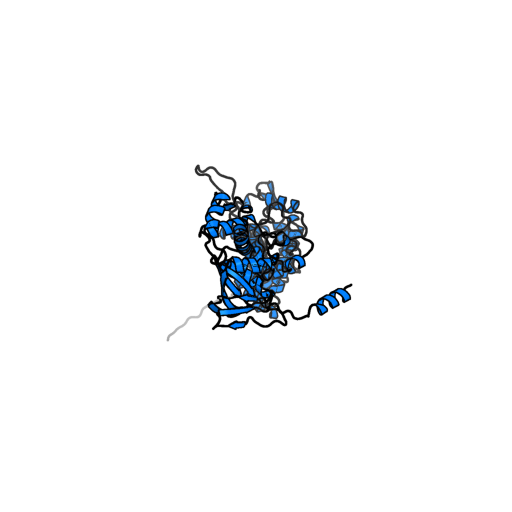7 1.00 82.31 121 PHE A C 1
ATOM 979 O O . PHE A 1 121 ? -3.016 -20.979 24.671 1.00 82.31 121 PHE A O 1
ATOM 986 N N . SER A 1 122 ? -4.341 -20.685 26.467 1.00 84.12 122 SER A N 1
ATOM 987 C CA . SER A 1 122 ? -5.475 -21.457 25.953 1.00 84.12 122 SER A CA 1
ATOM 988 C C . SER A 1 122 ? -6.272 -20.671 24.911 1.00 84.12 122 SER A C 1
ATOM 990 O O . SER A 1 122 ? -6.283 -19.436 24.906 1.00 84.12 122 SER A O 1
ATOM 992 N N . GLU A 1 123 ? -6.959 -21.404 24.032 1.00 86.62 123 GLU A N 1
ATOM 993 C CA . GLU A 1 123 ? -7.926 -20.819 23.102 1.00 86.62 123 GLU A CA 1
ATOM 994 C C . GLU A 1 123 ? -9.097 -20.163 23.861 1.00 86.62 123 GLU A C 1
ATOM 996 O O . GLU A 1 123 ? -9.373 -20.542 25.002 1.00 86.62 123 GLU A O 1
ATOM 1001 N N . PRO A 1 124 ? -9.816 -19.202 23.250 1.00 91.06 124 PRO A N 1
ATOM 1002 C CA . PRO A 1 124 ? -11.022 -18.640 23.832 1.00 91.06 124 PRO A CA 1
ATOM 1003 C C . PRO A 1 124 ? -12.073 -19.712 24.134 1.00 91.06 124 PRO A C 1
ATOM 1005 O O . PRO A 1 124 ? -12.450 -20.490 23.254 1.00 91.06 124 PRO A O 1
ATOM 1008 N N . GLU A 1 125 ? -12.586 -19.703 25.361 1.00 92.88 125 GLU A N 1
ATOM 1009 C CA . GLU A 1 125 ? -13.623 -20.623 25.825 1.00 92.88 125 GLU A CA 1
ATOM 1010 C C . GLU A 1 125 ? -14.987 -19.942 25.689 1.00 92.88 125 GLU A C 1
ATOM 1012 O O . GLU A 1 125 ? -15.239 -18.918 26.327 1.00 92.88 125 GLU A O 1
ATOM 1017 N N . TRP A 1 126 ? -15.856 -20.480 24.830 1.00 92.88 126 TRP A N 1
ATOM 1018 C CA . TRP A 1 126 ? -17.215 -19.971 24.647 1.00 92.88 126 TRP A CA 1
ATOM 1019 C C . TRP A 1 126 ? -18.225 -20.857 25.364 1.00 92.88 126 TRP A C 1
ATOM 1021 O O . TRP A 1 126 ? -18.317 -22.054 25.082 1.00 92.88 126 TRP A O 1
ATOM 1031 N N . ASP A 1 127 ? -19.006 -20.245 26.245 1.00 92.88 127 ASP A N 1
ATOM 1032 C CA . ASP A 1 127 ? -20.132 -20.865 26.921 1.00 92.88 127 ASP A CA 1
ATOM 1033 C C . ASP A 1 127 ? -21.438 -20.444 26.233 1.00 92.88 127 ASP A C 1
ATOM 1035 O O . ASP A 1 127 ? -21.834 -19.276 26.219 1.00 92.88 127 ASP A O 1
ATOM 1039 N N . ASN A 1 128 ? -22.116 -21.421 25.634 1.00 88.81 128 ASN A N 1
ATOM 1040 C CA . ASN A 1 128 ? -23.357 -21.193 24.907 1.00 88.81 128 ASN A CA 1
ATOM 1041 C C . ASN A 1 128 ? -24.568 -20.956 25.827 1.00 88.81 128 ASN A C 1
ATOM 1043 O O . ASN A 1 128 ? -25.552 -20.374 25.366 1.00 88.81 128 ASN A O 1
ATOM 1047 N N . GLU A 1 129 ? -24.524 -21.407 27.084 1.00 91.81 129 GLU A N 1
ATOM 1048 C CA . GLU A 1 129 ? -25.609 -21.221 28.053 1.00 91.81 129 GLU A CA 1
ATOM 1049 C C . GLU A 1 129 ? -25.575 -19.808 28.628 1.00 91.81 129 GLU A C 1
ATOM 1051 O O . GLU A 1 129 ? -26.584 -19.103 28.600 1.00 91.81 129 GLU A O 1
ATOM 1056 N N . THR A 1 130 ? -24.401 -19.366 29.082 1.00 92.12 130 THR A N 1
ATOM 1057 C CA . THR A 1 130 ? -24.213 -18.023 29.659 1.00 92.12 130 THR A CA 1
ATOM 1058 C C . THR A 1 130 ? -23.953 -16.942 28.609 1.00 92.12 130 THR A C 1
ATOM 1060 O O . THR A 1 130 ? -24.034 -15.755 28.920 1.00 92.12 130 THR A O 1
ATOM 1063 N N . LYS A 1 131 ? -23.686 -17.330 27.352 1.00 92.69 131 LYS A N 1
ATOM 1064 C CA . LYS A 1 131 ? -23.301 -16.429 26.248 1.00 92.69 131 LYS A CA 1
ATOM 1065 C C . LYS A 1 131 ? -22.027 -15.636 26.544 1.00 92.69 131 LYS A C 1
ATOM 1067 O O . LYS A 1 131 ? -21.849 -14.518 26.055 1.00 92.69 131 LYS A O 1
ATOM 1072 N N . GLU A 1 132 ? -21.124 -16.233 27.315 1.00 94.31 132 GLU A N 1
ATOM 1073 C CA . GLU A 1 132 ? -19.842 -15.646 27.689 1.00 94.31 132 GLU A CA 1
ATOM 1074 C C . GLU A 1 132 ? -18.702 -16.217 26.846 1.00 94.31 132 GLU A C 1
ATOM 1076 O O . GLU A 1 132 ? -18.639 -17.412 26.557 1.00 94.31 132 GLU A O 1
ATOM 1081 N N . LEU A 1 133 ? -17.766 -15.352 26.460 1.00 93.38 133 LEU A N 1
ATOM 1082 C CA . LEU A 1 133 ? -16.497 -15.741 25.859 1.00 93.38 133 LEU A CA 1
ATOM 1083 C C . LEU A 1 133 ? -15.358 -15.334 26.786 1.00 93.38 133 LEU A C 1
ATOM 1085 O O . LEU A 1 133 ? -15.129 -14.145 27.027 1.00 93.38 133 LEU A O 1
ATOM 1089 N N . ARG A 1 134 ? -14.610 -16.319 27.272 1.00 93.25 134 ARG A N 1
ATOM 1090 C CA . ARG A 1 134 ? -13.429 -16.110 28.102 1.00 93.25 134 ARG A CA 1
ATOM 1091 C C . ARG A 1 134 ? -12.182 -16.082 27.223 1.00 93.25 134 ARG A C 1
ATOM 1093 O O . ARG A 1 134 ? -11.837 -17.063 26.576 1.00 93.25 134 ARG A O 1
ATOM 1100 N N . ILE A 1 135 ? -11.505 -14.938 27.199 1.00 90.44 135 ILE A N 1
ATOM 1101 C CA . ILE A 1 135 ? -10.282 -14.700 26.427 1.00 90.44 135 ILE A CA 1
ATOM 1102 C C . ILE A 1 135 ? -9.096 -14.689 27.387 1.00 90.44 135 ILE A C 1
ATOM 1104 O O . ILE A 1 135 ? -9.043 -13.875 28.309 1.00 90.44 135 ILE A O 1
ATOM 1108 N N . HIS A 1 136 ? -8.129 -15.573 27.152 1.00 85.12 136 HIS A N 1
ATOM 1109 C CA . HIS A 1 136 ? -6.952 -15.741 28.012 1.00 85.12 136 HIS A CA 1
ATOM 1110 C C . HIS A 1 136 ? -5.724 -14.958 27.533 1.00 85.12 136 HIS A C 1
ATOM 1112 O O . HIS A 1 136 ? -4.701 -14.956 28.212 1.00 85.12 136 HIS A O 1
ATOM 1118 N N . THR A 1 137 ? -5.824 -14.291 26.382 1.00 82.00 137 THR A N 1
ATOM 1119 C CA . THR A 1 137 ? -4.725 -13.580 25.721 1.00 82.00 137 THR A CA 1
ATOM 1120 C C . THR A 1 137 ? -4.973 -12.076 25.632 1.00 82.00 137 THR A C 1
ATOM 1122 O O . THR A 1 137 ? -6.016 -11.557 26.039 1.00 82.00 137 THR A O 1
ATOM 1125 N N . SER A 1 138 ? -3.987 -11.346 25.103 1.00 78.50 138 SER A N 1
ATOM 1126 C CA . SER A 1 138 ? -4.149 -9.930 24.785 1.00 78.50 138 SER A CA 1
ATOM 1127 C C . SER A 1 138 ? -5.145 -9.730 23.631 1.00 78.50 138 SER A C 1
ATOM 1129 O O . SER A 1 138 ? -5.148 -10.478 22.650 1.00 78.50 138 SER A O 1
ATOM 1131 N N . ILE A 1 139 ? -5.993 -8.700 23.736 1.00 88.88 139 ILE A N 1
ATOM 1132 C CA . ILE A 1 139 ? -6.888 -8.307 22.645 1.00 88.88 139 ILE A CA 1
ATOM 1133 C C . ILE A 1 139 ? -6.187 -7.239 21.814 1.00 88.88 139 ILE A C 1
ATOM 1135 O O . ILE A 1 139 ? -5.826 -6.170 22.315 1.00 88.88 139 ILE A O 1
ATOM 1139 N N . THR A 1 140 ? -6.010 -7.508 20.528 1.00 88.94 140 THR A N 1
ATOM 1140 C CA . THR A 1 140 ? -5.327 -6.611 19.597 1.00 88.94 140 THR A CA 1
ATOM 1141 C C . THR A 1 140 ? -6.273 -6.138 18.506 1.00 88.94 140 THR A C 1
ATOM 1143 O O . THR A 1 140 ? -7.235 -6.819 18.150 1.00 88.94 140 THR A O 1
ATOM 1146 N N . ILE A 1 141 ? -6.023 -4.938 17.980 1.00 84.19 141 ILE A N 1
ATOM 1147 C CA . ILE A 1 141 ? -6.863 -4.345 16.937 1.00 84.19 141 ILE A CA 1
ATOM 1148 C C . ILE A 1 141 ? -6.083 -4.242 15.621 1.00 84.19 141 ILE A C 1
ATOM 1150 O O . ILE A 1 141 ? -5.218 -3.369 15.495 1.00 84.19 141 ILE A O 1
ATOM 1154 N N . PRO A 1 142 ? -6.392 -5.082 14.618 1.00 76.69 142 PRO A N 1
ATOM 1155 C CA . PRO A 1 142 ? -5.826 -4.991 13.276 1.00 76.69 142 PRO A CA 1
ATOM 1156 C C . PRO A 1 142 ? -6.606 -3.970 12.426 1.00 76.69 142 PRO A C 1
ATOM 1158 O O . PRO A 1 142 ? -7.046 -4.273 11.321 1.00 76.69 142 PRO A O 1
ATOM 1161 N N . ASP A 1 143 ? -6.800 -2.755 12.944 1.00 76.50 143 ASP A N 1
ATOM 1162 C CA . ASP A 1 143 ? -7.507 -1.648 12.282 1.00 76.50 143 ASP A CA 1
ATOM 1163 C C . ASP A 1 143 ? -6.939 -0.290 12.751 1.00 76.50 143 ASP A C 1
ATOM 1165 O O . ASP A 1 143 ? -6.165 -0.201 13.710 1.00 76.50 143 ASP A O 1
ATOM 1169 N N . SER A 1 144 ? -7.307 0.794 12.070 1.00 76.12 144 SER A N 1
ATOM 1170 C CA . SER A 1 144 ? -7.070 2.152 12.540 1.00 76.12 144 SER A CA 1
ATOM 1171 C C . SER A 1 144 ? -7.862 2.408 13.829 1.00 76.12 144 SER A C 1
ATOM 1173 O O . SER A 1 144 ? -9.056 2.130 13.909 1.00 76.12 144 SER A O 1
ATOM 1175 N N . ALA A 1 145 ? -7.223 2.992 14.841 1.00 86.62 145 ALA A N 1
ATOM 1176 C CA . ALA A 1 145 ? -7.801 3.113 16.184 1.00 86.62 145 ALA A CA 1
ATOM 1177 C C . ALA A 1 145 ? -8.934 4.155 16.300 1.00 86.62 145 ALA A C 1
ATOM 1179 O O . ALA A 1 145 ? -9.475 4.368 17.382 1.00 86.62 145 ALA A O 1
ATOM 1180 N N . HIS A 1 146 ? -9.302 4.830 15.205 1.00 87.88 146 HIS A N 1
ATOM 1181 C CA . HIS A 1 146 ? -10.218 5.973 15.221 1.00 87.88 146 HIS A CA 1
ATOM 1182 C C . HIS A 1 146 ? -11.612 5.633 15.763 1.00 87.88 146 HIS A C 1
ATOM 1184 O O . HIS A 1 146 ? -12.201 6.462 16.447 1.00 87.88 146 HIS A O 1
ATOM 1190 N N . ARG A 1 147 ? -12.149 4.439 15.473 1.00 88.19 147 ARG A N 1
ATOM 1191 C CA . ARG A 1 147 ? -13.483 4.031 15.952 1.00 88.19 147 ARG A CA 1
ATOM 1192 C C . ARG A 1 147 ? -13.493 3.763 17.442 1.00 88.19 147 ARG A C 1
ATOM 1194 O O . ARG A 1 147 ? -14.320 4.304 18.160 1.00 88.19 147 ARG A O 1
ATOM 1201 N N . HIS A 1 148 ? -12.539 2.978 17.921 1.00 90.56 148 HIS A N 1
ATOM 1202 C CA . HIS A 1 148 ? -12.397 2.727 19.348 1.00 90.56 148 HIS A CA 1
ATOM 1203 C C . HIS A 1 148 ? -12.111 4.014 20.120 1.00 90.56 148 HIS A C 1
ATOM 1205 O O . HIS A 1 148 ? -12.641 4.184 21.214 1.00 90.56 148 HIS A O 1
ATOM 1211 N N . LEU A 1 149 ? -11.347 4.949 19.537 1.00 92.50 149 LEU A N 1
ATOM 1212 C CA . LEU A 1 149 ? -11.120 6.258 20.147 1.00 92.50 149 LEU A CA 1
ATOM 1213 C C . LEU A 1 149 ? -12.415 7.073 20.177 1.00 92.50 149 LEU A C 1
ATOM 1215 O O . LEU A 1 149 ? -12.685 7.714 21.182 1.00 92.50 149 LEU A O 1
ATOM 1219 N N . ALA A 1 150 ? -13.245 7.005 19.134 1.00 92.50 150 ALA A N 1
ATOM 1220 C CA . ALA A 1 150 ? -14.556 7.646 19.129 1.00 92.50 150 ALA A CA 1
ATOM 1221 C C . ALA A 1 150 ? -15.447 7.130 20.272 1.00 92.50 150 ALA A C 1
ATOM 1223 O O . ALA A 1 150 ? -16.007 7.929 21.015 1.00 92.50 150 ALA A O 1
ATOM 1224 N N . TYR A 1 151 ? -15.519 5.813 20.480 1.00 92.56 151 TYR A N 1
ATOM 1225 C CA . TYR A 1 151 ? -16.299 5.233 21.582 1.00 92.56 151 TYR A CA 1
ATOM 1226 C C . TYR A 1 151 ? -15.719 5.568 22.964 1.00 92.56 151 TYR A C 1
ATOM 1228 O O . TYR A 1 151 ? -16.466 5.862 23.895 1.00 92.56 151 TYR A O 1
ATOM 1236 N N . TYR A 1 152 ? -14.390 5.609 23.089 1.00 94.69 152 TYR A N 1
ATOM 1237 C CA . TYR A 1 152 ? -13.719 6.106 24.292 1.00 94.69 152 TYR A CA 1
ATOM 1238 C C . TYR A 1 152 ? -14.058 7.580 24.577 1.00 94.69 152 TYR A C 1
ATOM 1240 O O . TYR A 1 152 ? -14.306 7.952 25.727 1.00 94.69 152 TYR A O 1
ATOM 1248 N N . LEU A 1 153 ? -14.093 8.422 23.539 1.00 95.56 153 LEU A N 1
ATOM 1249 C CA . LEU A 1 153 ? -14.488 9.825 23.644 1.00 95.56 153 LEU A CA 1
ATOM 1250 C C . LEU A 1 153 ? -15.960 9.967 24.035 1.00 95.56 153 LEU A C 1
ATOM 1252 O O . LEU A 1 153 ? -16.249 10.802 24.878 1.00 95.56 153 LEU A O 1
ATOM 1256 N N . LEU A 1 154 ? -16.872 9.138 23.515 1.00 95.44 154 LEU A N 1
ATOM 1257 C CA . LEU A 1 154 ? -18.291 9.179 23.895 1.00 95.44 154 LEU A CA 1
ATOM 1258 C C . LEU A 1 154 ? -18.508 8.912 25.389 1.00 95.44 154 LEU A C 1
ATOM 1260 O O . LEU A 1 154 ? -19.224 9.673 26.036 1.00 95.44 154 LEU A O 1
ATOM 1264 N N . ASP A 1 155 ? -17.852 7.896 25.961 1.00 96.06 155 ASP A N 1
ATOM 1265 C CA . ASP A 1 155 ? -17.880 7.667 27.416 1.00 96.06 155 ASP A CA 1
ATOM 1266 C C . ASP A 1 155 ? -17.234 8.836 28.176 1.00 96.06 155 ASP A C 1
ATOM 1268 O O . ASP A 1 155 ? -17.755 9.302 29.189 1.00 96.06 155 ASP A O 1
ATOM 1272 N N . THR A 1 156 ? -16.123 9.375 27.668 1.00 95.19 156 THR A N 1
ATOM 1273 C CA . THR A 1 156 ? -15.443 10.518 28.297 1.00 95.19 156 THR A CA 1
ATOM 1274 C C . THR A 1 156 ? -16.324 11.773 28.297 1.00 95.19 156 THR A C 1
ATOM 1276 O O . THR A 1 156 ? -16.425 12.446 29.318 1.00 95.19 156 THR A O 1
ATOM 1279 N N . TRP A 1 157 ? -16.996 12.079 27.188 1.00 96.31 157 TRP A N 1
ATOM 1280 C CA . TRP A 1 157 ? -17.887 13.228 27.040 1.00 96.31 157 TRP A CA 1
ATOM 1281 C C . TRP A 1 157 ? -19.180 13.075 27.838 1.00 96.31 157 TRP A C 1
ATOM 1283 O O . TRP A 1 157 ? -19.653 14.061 28.397 1.00 96.31 157 TRP A O 1
ATOM 1293 N N . ALA A 1 158 ? -19.725 11.859 27.944 1.00 94.56 158 ALA A N 1
ATOM 1294 C CA . ALA A 1 158 ? -20.877 11.581 28.799 1.00 94.56 158 ALA A CA 1
ATOM 1295 C C . ALA A 1 158 ? -20.558 11.850 30.282 1.00 94.56 158 ALA A C 1
ATOM 1297 O O . ALA A 1 158 ? -21.368 12.443 30.991 1.00 94.56 158 ALA A O 1
ATOM 1298 N N . ASN A 1 159 ? -19.352 11.485 30.735 1.00 93.62 159 ASN A N 1
ATOM 1299 C CA . ASN A 1 159 ? -18.905 11.707 32.115 1.00 93.62 159 ASN A CA 1
ATOM 1300 C C . ASN A 1 159 ? -18.322 13.116 32.359 1.00 93.62 159 ASN A C 1
ATOM 1302 O O . ASN A 1 159 ? -18.278 13.578 33.497 1.00 93.62 159 ASN A O 1
ATOM 1306 N N . ASN A 1 160 ? -17.869 13.811 31.310 1.00 94.62 160 ASN A N 1
ATOM 1307 C CA . ASN A 1 160 ? -17.331 15.171 31.374 1.00 94.62 160 ASN A CA 1
ATOM 1308 C C . ASN A 1 160 ? -17.779 16.023 30.163 1.00 94.62 160 ASN A C 1
ATOM 1310 O O . ASN A 1 160 ? -16.987 16.265 29.241 1.00 94.62 160 ASN A O 1
ATOM 13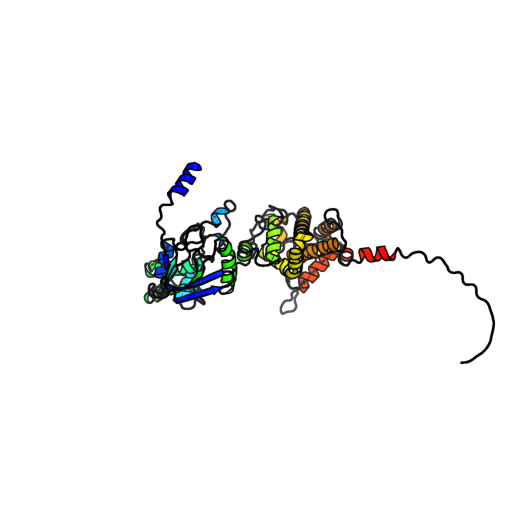14 N N . PRO A 1 161 ? -19.019 16.551 30.169 1.00 91.56 161 PRO A N 1
ATOM 1315 C CA . PRO A 1 161 ? -19.575 17.308 29.040 1.00 91.56 161 PRO A CA 1
ATOM 1316 C C . PRO A 1 161 ? -18.835 18.612 28.702 1.00 91.56 161 PRO A C 1
ATOM 1318 O O . PRO A 1 161 ? -18.993 19.160 27.607 1.00 91.56 161 PRO A O 1
ATOM 1321 N N . VAL A 1 162 ? -18.020 19.134 29.625 1.00 91.50 162 VAL A N 1
ATOM 1322 C CA . VAL A 1 162 ? -17.234 20.361 29.413 1.00 91.50 162 VAL A CA 1
ATOM 1323 C C . VAL A 1 162 ? -16.090 20.118 28.422 1.00 91.50 162 VAL A C 1
ATOM 1325 O O . VAL A 1 162 ? -15.696 21.036 27.711 1.00 91.50 162 VAL A O 1
ATOM 1328 N N . SER A 1 163 ? -15.612 18.874 28.317 1.00 92.69 163 SER A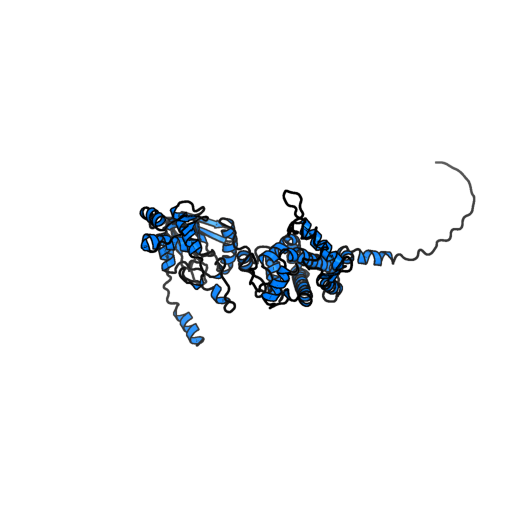 N 1
ATOM 1329 C CA . SER A 1 163 ? -14.531 18.473 27.403 1.00 92.69 163 SER A CA 1
ATOM 1330 C C . SER A 1 163 ? -14.946 18.333 25.931 1.00 92.69 163 SER A C 1
ATOM 1332 O O . SER A 1 163 ? -14.095 18.065 25.086 1.00 92.69 163 SER A O 1
ATOM 1334 N N . VAL A 1 164 ? -16.235 18.503 25.618 1.00 95.31 164 VAL A N 1
ATOM 1335 C CA . VAL A 1 164 ? -16.775 18.403 24.254 1.00 95.31 164 VAL A CA 1
ATOM 1336 C C . VAL A 1 164 ? -16.306 19.598 23.404 1.00 95.31 164 VAL A C 1
ATOM 1338 O O . VAL A 1 164 ? -16.619 20.735 23.776 1.00 95.31 164 VAL A O 1
ATOM 1341 N N . PRO A 1 165 ? -15.595 19.374 22.281 1.00 96.12 165 PRO A N 1
ATOM 1342 C CA . PRO A 1 165 ? -15.165 20.429 21.365 1.00 96.12 165 PRO A CA 1
ATOM 1343 C C . PRO A 1 165 ? -16.203 20.705 20.263 1.00 96.12 165 PRO A C 1
ATOM 1345 O O . PRO A 1 165 ? -17.159 19.950 20.087 1.00 96.12 165 PRO A O 1
ATOM 1348 N N . ASP A 1 166 ? -15.980 21.761 19.476 1.00 96.31 166 ASP A N 1
ATOM 1349 C CA . ASP A 1 166 ? -16.622 21.911 18.165 1.00 96.31 166 ASP A CA 1
ATOM 1350 C C . ASP A 1 166 ? -16.025 20.896 17.181 1.00 96.31 166 ASP A C 1
ATOM 1352 O O . ASP A 1 166 ? -14.803 20.740 17.101 1.00 96.31 166 ASP A O 1
ATOM 1356 N N . VAL A 1 167 ? -16.872 20.226 16.399 1.00 96.12 167 VAL A N 1
ATOM 1357 C CA . VAL A 1 167 ? -16.446 19.124 15.522 1.00 96.12 167 VAL A CA 1
ATOM 1358 C C . VAL A 1 167 ? -16.892 19.375 14.089 1.00 96.12 167 VAL A C 1
ATOM 1360 O O . VAL A 1 167 ? -18.062 19.632 13.822 1.00 96.12 167 VAL A O 1
ATOM 1363 N N . THR A 1 168 ? -15.974 19.253 13.131 1.00 94.62 168 THR A N 1
ATOM 1364 C CA . THR A 1 168 ? -16.319 19.284 11.704 1.00 94.62 168 THR A CA 1
ATOM 1365 C C . THR A 1 168 ? -16.792 17.908 11.234 1.00 94.62 168 THR A C 1
ATOM 1367 O O . THR A 1 168 ? -16.030 16.944 11.245 1.00 94.62 168 THR A O 1
ATOM 1370 N N . VAL A 1 169 ? -18.036 17.825 10.768 1.00 90.88 169 VAL A N 1
ATOM 1371 C CA . VAL A 1 169 ? -18.690 16.630 10.229 1.00 90.88 169 VAL A CA 1
ATOM 1372 C C . VAL A 1 169 ? -19.119 16.905 8.792 1.00 90.88 169 VAL A C 1
ATOM 1374 O O . VAL A 1 169 ? -19.969 17.757 8.561 1.00 90.88 169 VAL A O 1
ATOM 1377 N N . ASN A 1 170 ? -18.548 16.181 7.820 1.00 87.00 170 ASN A N 1
ATOM 1378 C CA . ASN A 1 170 ? -18.846 16.362 6.386 1.00 87.00 170 ASN A CA 1
ATOM 1379 C C . ASN A 1 170 ? -18.790 17.848 5.956 1.00 87.00 170 ASN A C 1
ATOM 1381 O O . ASN A 1 170 ? -19.748 18.367 5.392 1.00 87.00 170 ASN A O 1
ATOM 1385 N N . ASP A 1 171 ? -17.698 18.539 6.303 1.00 88.06 171 ASP A N 1
ATOM 1386 C CA . ASP A 1 171 ? -17.450 19.967 6.025 1.00 88.06 171 ASP A CA 1
ATOM 1387 C C . ASP A 1 171 ? -18.390 20.971 6.724 1.00 88.06 171 ASP A C 1
ATOM 1389 O O . ASP A 1 171 ? -18.286 22.180 6.514 1.00 88.06 171 ASP A O 1
ATOM 1393 N N . ARG A 1 172 ? -19.256 20.504 7.630 1.00 93.88 172 ARG A N 1
ATOM 1394 C CA . ARG A 1 172 ? -20.089 21.343 8.498 1.00 93.88 172 ARG A CA 1
ATOM 1395 C C . ARG A 1 172 ? -19.575 21.317 9.933 1.00 93.88 172 ARG A C 1
ATOM 1397 O O . ARG A 1 172 ? -19.283 20.255 10.468 1.00 93.88 172 ARG A O 1
ATOM 1404 N N . ILE A 1 173 ? -19.518 22.470 10.592 1.00 96.06 173 ILE A N 1
ATOM 1405 C CA . ILE A 1 173 ? -19.211 22.535 12.026 1.00 96.06 173 ILE A CA 1
ATOM 1406 C C . ILE A 1 173 ? -20.477 22.195 12.823 1.00 96.06 173 ILE A C 1
ATOM 1408 O O . ILE A 1 173 ? -21.521 22.823 12.642 1.00 96.06 173 ILE A O 1
ATOM 1412 N N . VAL A 1 174 ? -20.374 21.195 13.695 1.00 96.19 174 VAL A N 1
ATOM 1413 C CA . VAL A 1 174 ? -21.346 20.875 14.740 1.00 96.19 174 VAL A CA 1
ATOM 1414 C C . VAL A 1 174 ? -20.814 21.477 16.036 1.00 96.19 174 VAL A C 1
ATOM 1416 O O . VAL A 1 174 ? -19.733 21.108 16.497 1.00 96.19 174 VAL A O 1
ATOM 1419 N N . ALA A 1 175 ? -21.552 22.438 16.589 1.00 97.00 175 ALA A N 1
ATOM 1420 C CA . ALA A 1 175 ? -21.129 23.168 17.778 1.00 97.00 175 ALA A CA 1
ATOM 1421 C C . ALA A 1 175 ? -21.172 22.282 19.033 1.00 97.00 175 ALA A C 1
ATOM 1423 O O . ALA A 1 175 ? -22.057 21.431 19.172 1.00 97.00 175 ALA A O 1
ATOM 1424 N N . ALA A 1 176 ? -20.275 22.541 19.985 1.00 96.56 176 ALA A N 1
ATOM 1425 C CA . ALA A 1 176 ? -20.176 21.803 21.242 1.00 96.56 176 ALA A CA 1
ATOM 1426 C C . ALA A 1 176 ? -21.514 21.735 22.001 1.00 96.56 176 ALA A C 1
ATOM 1428 O O . ALA A 1 176 ? -21.873 20.687 22.538 1.00 96.56 176 ALA A O 1
ATOM 1429 N N . ASP A 1 177 ? -22.298 22.817 22.005 1.00 96.31 177 ASP A N 1
ATOM 1430 C CA . ASP A 1 177 ? -23.604 22.856 22.674 1.00 96.31 177 ASP A CA 1
ATOM 1431 C C . ASP A 1 177 ? -24.647 21.940 22.022 1.00 96.31 177 ASP A C 1
ATOM 1433 O O . ASP A 1 177 ? -25.466 21.335 22.722 1.00 96.31 177 ASP A O 1
ATOM 1437 N N . GLU A 1 178 ? -24.598 21.773 20.696 1.00 95.88 178 GLU A N 1
ATOM 1438 C CA . GLU A 1 178 ? -25.456 20.810 20.000 1.00 95.88 178 GLU A CA 1
ATOM 1439 C C . GLU A 1 178 ? -25.090 19.378 20.409 1.00 95.88 178 GLU A C 1
ATOM 1441 O O . GLU A 1 178 ? -25.970 18.573 20.729 1.00 95.88 178 GLU A O 1
ATOM 1446 N N . ILE A 1 179 ? -23.792 19.072 20.464 1.00 96.50 179 ILE A N 1
ATOM 1447 C CA . ILE A 1 179 ? -23.287 17.754 20.868 1.00 96.50 179 ILE A CA 1
ATOM 1448 C C . ILE A 1 179 ? -23.681 17.465 22.324 1.00 96.50 179 ILE A C 1
ATOM 1450 O O . ILE A 1 179 ? -24.235 16.405 22.614 1.00 96.50 179 ILE A O 1
ATOM 1454 N N . ARG A 1 180 ? -23.499 18.430 23.236 1.00 96.06 180 ARG A N 1
ATOM 1455 C CA . ARG A 1 180 ? -23.929 18.325 24.643 1.00 96.06 180 ARG A CA 1
ATOM 1456 C C . ARG A 1 180 ? -25.428 18.077 24.775 1.00 96.06 180 ARG A C 1
ATOM 1458 O O . ARG A 1 180 ? -25.842 17.299 25.631 1.00 96.06 180 ARG A O 1
ATOM 1465 N N . LYS A 1 181 ? -26.258 18.711 23.939 1.00 95.00 181 LYS A N 1
ATOM 1466 C CA . LYS A 1 181 ? -27.710 18.481 23.939 1.00 95.00 181 LYS A CA 1
ATOM 1467 C C . LYS A 1 181 ? -28.047 17.035 23.576 1.00 95.00 181 LYS A C 1
ATOM 1469 O O . LYS A 1 181 ? -28.911 16.454 24.225 1.00 95.00 181 LYS A O 1
ATOM 1474 N N . ARG A 1 182 ? -27.359 16.455 22.587 1.00 93.44 182 ARG A N 1
ATOM 1475 C CA . ARG A 1 182 ? -27.529 15.043 22.198 1.00 93.44 182 ARG A CA 1
ATOM 1476 C C . ARG A 1 182 ? -27.044 14.092 23.290 1.00 93.44 182 ARG A C 1
ATOM 1478 O O . ARG A 1 182 ? -27.739 13.135 23.607 1.00 93.44 182 ARG A O 1
ATOM 1485 N N . LEU A 1 183 ? -25.917 14.409 23.930 1.00 94.12 183 LEU A N 1
ATOM 1486 C CA . LEU A 1 183 ? -25.364 13.608 25.024 1.00 94.12 183 LEU A CA 1
ATOM 1487 C C . LEU A 1 183 ? -26.317 13.460 26.221 1.00 94.12 183 LEU A C 1
ATOM 1489 O O . LEU A 1 183 ? -26.251 12.450 26.907 1.00 94.12 183 LEU A O 1
ATOM 1493 N N . LYS A 1 184 ? -27.244 14.401 26.457 1.00 92.25 184 LYS A N 1
ATOM 1494 C CA . LYS A 1 184 ? -28.248 14.267 27.533 1.00 92.25 184 LYS A CA 1
ATOM 1495 C C . LYS A 1 184 ? -29.159 13.044 27.377 1.00 92.25 184 LYS A C 1
ATOM 1497 O O . LYS A 1 184 ? -29.662 12.554 28.379 1.00 92.25 184 LYS A O 1
ATOM 1502 N N . GLY A 1 185 ? -29.405 12.599 26.144 1.00 87.88 185 GLY A N 1
ATOM 1503 C CA . GLY A 1 185 ? -30.198 11.401 25.849 1.00 87.88 185 GLY A CA 1
ATOM 1504 C C . GLY A 1 185 ? -29.353 10.152 25.600 1.00 87.88 185 GLY A C 1
ATOM 1505 O O . GLY A 1 185 ? -29.904 9.110 25.264 1.00 87.88 185 GLY A O 1
ATOM 1506 N N . PHE A 1 186 ? -28.029 10.257 25.719 1.00 93.44 186 PHE A N 1
ATOM 1507 C CA . PHE A 1 186 ? -27.101 9.173 25.439 1.00 93.44 186 PHE A CA 1
ATOM 1508 C C . PHE A 1 186 ? -26.695 8.476 26.739 1.00 93.44 186 PHE A C 1
ATOM 1510 O O . PHE A 1 186 ? -26.054 9.080 27.598 1.00 93.44 186 PHE A O 1
ATOM 1517 N N . ASP A 1 187 ? -27.030 7.194 26.856 1.00 94.12 187 ASP A N 1
ATOM 1518 C CA . ASP A 1 187 ? -26.572 6.335 27.944 1.00 94.12 187 ASP A CA 1
ATOM 1519 C C . ASP A 1 187 ? -25.479 5.373 27.437 1.00 94.12 187 ASP A C 1
ATOM 1521 O O . ASP A 1 187 ? -25.786 4.487 26.634 1.00 94.12 187 ASP A O 1
ATOM 1525 N N . PRO A 1 188 ? -24.213 5.503 27.879 1.00 93.38 188 PRO A N 1
ATOM 1526 C CA . PRO A 1 188 ? -23.123 4.634 27.436 1.00 93.38 188 PRO A CA 1
ATOM 1527 C C . PRO A 1 188 ? -23.226 3.186 27.945 1.00 93.38 188 PRO A C 1
ATOM 1529 O O . PRO A 1 188 ? -22.509 2.330 27.419 1.00 93.38 188 PRO A O 1
ATOM 1532 N N . ASP A 1 189 ? -24.067 2.896 28.946 1.00 93.12 189 ASP A N 1
ATOM 1533 C CA . ASP A 1 189 ? -24.328 1.524 29.403 1.00 93.12 189 ASP A CA 1
ATOM 1534 C C . ASP A 1 189 ? -25.276 0.785 28.448 1.00 93.12 189 ASP A C 1
ATOM 1536 O O . ASP A 1 189 ? -25.063 -0.392 28.152 1.00 93.12 189 ASP A O 1
ATOM 1540 N N . SER A 1 190 ? -26.278 1.490 27.915 1.00 90.38 190 SER A N 1
ATOM 1541 C CA . SER A 1 190 ? -27.257 0.949 26.962 1.00 90.38 190 SER A CA 1
ATOM 1542 C C . SER A 1 190 ? -26.798 1.046 25.500 1.00 90.38 190 SER A C 1
ATOM 1544 O O . SER A 1 190 ? -27.104 0.179 24.673 1.00 90.38 190 SER A O 1
ATOM 1546 N N . ALA A 1 191 ? -26.052 2.098 25.154 1.00 91.56 191 ALA A N 1
ATOM 1547 C CA . ALA A 1 191 ? -25.463 2.263 23.832 1.00 91.56 191 ALA A CA 1
ATOM 1548 C C . ALA A 1 191 ? -24.387 1.205 23.594 1.00 91.56 191 ALA A C 1
ATOM 1550 O O . ALA A 1 191 ? -23.605 0.868 24.482 1.00 91.56 191 ALA A O 1
ATOM 1551 N N . SER A 1 192 ? -24.334 0.671 22.381 1.00 90.81 192 SER A N 1
ATOM 1552 C CA . SER A 1 192 ? -23.590 -0.555 22.106 1.00 90.81 192 SER A CA 1
ATOM 1553 C C . SER A 1 192 ? -23.035 -0.598 20.695 1.00 90.81 192 SER A C 1
ATOM 1555 O O . SER A 1 192 ? -23.458 0.145 19.810 1.00 90.81 192 SER A O 1
ATOM 1557 N N . VAL A 1 193 ? -22.045 -1.467 20.524 1.00 90.19 193 VAL A N 1
ATOM 1558 C CA . VAL A 1 193 ? -21.343 -1.705 19.268 1.00 90.19 193 VAL A CA 1
ATOM 1559 C C . VAL A 1 193 ? -21.257 -3.202 19.015 1.00 90.19 193 VAL A C 1
ATOM 1561 O O . VAL A 1 193 ? -21.085 -3.994 19.949 1.00 90.19 193 VAL A O 1
ATOM 1564 N N . PHE A 1 194 ? -21.353 -3.599 17.751 1.00 90.44 194 PHE A N 1
ATOM 1565 C CA . PHE A 1 194 ? -21.099 -4.982 17.363 1.00 90.44 194 PHE A CA 1
ATOM 1566 C C . PHE A 1 194 ? -19.598 -5.248 17.320 1.00 90.44 194 PHE A C 1
ATOM 1568 O O . PHE A 1 194 ? -18.824 -4.443 16.800 1.00 90.44 194 PHE A O 1
ATOM 1575 N N . VAL A 1 195 ? -19.173 -6.391 17.847 1.00 90.25 195 VAL A N 1
ATOM 1576 C CA . VAL A 1 195 ? -17.767 -6.792 17.870 1.00 90.25 195 VAL A CA 1
ATOM 1577 C C . VAL A 1 195 ? -17.616 -8.139 17.183 1.00 90.25 195 VAL A C 1
ATOM 1579 O O . VAL A 1 195 ? -18.258 -9.116 17.566 1.00 90.25 195 VAL A O 1
ATOM 1582 N N . HIS A 1 196 ? -16.738 -8.199 16.184 1.00 91.25 196 HIS A N 1
ATOM 1583 C CA . HIS A 1 196 ? -16.245 -9.460 15.635 1.00 91.25 196 HIS A CA 1
ATOM 1584 C C . HIS A 1 196 ? -14.898 -9.792 16.272 1.00 91.25 196 HIS A C 1
ATOM 1586 O O . HIS A 1 196 ? -13.957 -9.005 16.167 1.00 91.25 196 HIS A O 1
ATOM 1592 N N . ILE A 1 197 ? -14.803 -10.944 16.930 1.00 92.94 197 ILE A N 1
ATOM 1593 C CA . ILE A 1 197 ? -13.613 -11.380 17.661 1.00 92.94 197 ILE A CA 1
ATOM 1594 C C . ILE A 1 197 ? -12.986 -12.544 16.899 1.00 92.94 197 ILE A C 1
ATOM 1596 O O . ILE A 1 197 ? -13.513 -13.656 16.871 1.00 92.94 197 ILE A O 1
ATOM 1600 N N . TYR A 1 198 ? -11.860 -12.261 16.257 1.00 93.00 198 TYR A N 1
ATOM 1601 C CA . TYR A 1 198 ? -11.016 -13.236 15.580 1.00 93.00 198 TYR A CA 1
ATOM 1602 C C . TYR A 1 198 ? -10.066 -13.891 16.578 1.00 93.00 198 TYR A C 1
ATOM 1604 O O . TYR A 1 198 ? -9.763 -13.315 17.622 1.00 93.00 198 TYR A O 1
ATOM 1612 N N . HIS A 1 199 ? -9.569 -15.071 16.226 1.00 90.81 199 HIS A N 1
ATOM 1613 C CA . HIS A 1 199 ? -8.554 -15.787 16.988 1.00 90.81 199 HIS A CA 1
ATOM 1614 C C . HIS A 1 199 ? -7.425 -16.205 16.040 1.00 90.81 199 HIS A C 1
ATOM 1616 O O . HIS A 1 199 ? -7.422 -17.309 15.503 1.00 90.81 199 HIS A O 1
ATOM 1622 N N . VAL A 1 200 ? -6.510 -15.274 15.747 1.00 89.88 200 VAL A N 1
ATOM 1623 C CA . VAL A 1 200 ? -5.390 -15.489 14.815 1.00 89.88 200 VAL A CA 1
ATOM 1624 C C . VAL A 1 200 ? -4.051 -15.043 15.408 1.00 89.88 200 VAL A C 1
ATOM 1626 O O . VAL A 1 200 ? -3.983 -14.217 16.323 1.00 89.88 200 VAL A O 1
ATOM 1629 N N . THR A 1 201 ? -2.949 -15.576 14.875 1.00 88.44 201 THR A N 1
ATOM 1630 C CA . THR A 1 201 ? -1.593 -15.199 15.310 1.00 88.44 201 THR A CA 1
ATOM 1631 C C . THR A 1 201 ? -1.227 -13.782 14.859 1.00 88.44 201 THR A C 1
ATOM 1633 O O . THR A 1 201 ? -1.790 -13.249 13.899 1.00 88.44 201 THR A O 1
ATOM 1636 N N . ALA A 1 202 ? -0.206 -13.184 15.483 1.00 85.62 202 ALA A N 1
ATOM 1637 C CA . ALA A 1 202 ? 0.307 -11.861 15.105 1.00 85.62 202 ALA A CA 1
ATOM 1638 C C . ALA A 1 202 ? 0.694 -11.753 13.612 1.00 85.62 202 ALA A C 1
ATOM 1640 O O . ALA A 1 202 ? 0.516 -10.701 12.997 1.00 85.62 202 ALA A O 1
ATOM 1641 N N . LYS A 1 203 ? 1.175 -12.850 13.007 1.00 83.19 203 LYS A N 1
ATOM 1642 C CA . LYS A 1 203 ? 1.515 -12.926 11.574 1.00 83.19 203 LYS A CA 1
ATOM 1643 C C . LYS A 1 203 ? 0.290 -12.726 10.673 1.00 83.19 203 LYS A C 1
ATOM 1645 O O . LYS A 1 203 ? 0.407 -12.151 9.595 1.00 83.19 203 LYS A O 1
ATOM 1650 N N . TRP A 1 204 ? -0.879 -13.192 11.110 1.00 86.12 204 TRP A N 1
ATOM 1651 C CA . TRP A 1 204 ? -2.127 -13.133 10.346 1.00 86.12 204 TRP A CA 1
ATOM 1652 C C . TRP A 1 204 ? -2.908 -11.831 10.544 1.00 86.12 204 TRP A C 1
ATOM 1654 O O . TRP A 1 204 ? -3.817 -11.540 9.771 1.00 86.12 204 TRP A O 1
ATOM 1664 N N . GLU A 1 205 ? -2.532 -10.989 11.504 1.00 86.69 205 GLU A N 1
ATOM 1665 C CA . GLU A 1 205 ? -3.191 -9.694 11.710 1.00 86.69 205 GLU A CA 1
ATOM 1666 C C . GLU A 1 205 ? -3.049 -8.752 10.511 1.00 86.69 205 GLU A C 1
ATOM 1668 O O . GLU A 1 205 ? -3.974 -8.005 10.202 1.00 86.69 205 GLU A O 1
ATOM 1673 N N . GLY A 1 206 ? -1.922 -8.803 9.795 1.00 83.19 206 GLY A N 1
ATOM 1674 C CA . GLY A 1 206 ? -1.742 -8.033 8.564 1.00 83.19 206 GLY A CA 1
ATOM 1675 C C . GLY A 1 206 ? -2.676 -8.487 7.438 1.00 83.19 206 GLY A C 1
ATOM 1676 O O . GLY A 1 206 ? -3.210 -7.661 6.693 1.00 83.19 206 GLY A O 1
ATOM 1677 N N . TRP A 1 207 ? -2.934 -9.797 7.359 1.00 84.88 207 TRP A N 1
ATOM 1678 C CA . TRP A 1 207 ? -3.946 -10.361 6.467 1.00 84.88 207 TRP A CA 1
ATOM 1679 C C . TRP A 1 207 ? -5.346 -9.892 6.864 1.00 84.88 207 TRP A C 1
ATOM 1681 O O . TRP A 1 207 ? -6.103 -9.437 6.007 1.00 84.88 207 TRP A O 1
ATOM 1691 N N . LEU A 1 208 ? -5.649 -9.933 8.162 1.00 82.75 208 LEU A N 1
ATOM 1692 C CA . LEU A 1 208 ? -6.935 -9.533 8.714 1.00 82.75 208 LEU A CA 1
ATOM 1693 C C . LEU A 1 208 ? -7.205 -8.039 8.467 1.00 82.75 208 LEU A C 1
ATOM 1695 O O . LEU A 1 208 ? -8.263 -7.695 7.948 1.00 82.75 208 LEU A O 1
ATOM 1699 N N . TYR A 1 209 ? -6.215 -7.170 8.692 1.00 82.50 209 TYR A N 1
ATOM 1700 C CA . TYR A 1 209 ? -6.270 -5.745 8.341 1.00 82.50 209 TYR A CA 1
ATOM 1701 C C . TYR A 1 209 ? -6.616 -5.535 6.860 1.00 82.50 209 TYR A C 1
ATOM 1703 O O . TYR A 1 209 ? -7.487 -4.739 6.514 1.00 82.50 209 TYR A O 1
ATOM 1711 N N . ASP A 1 210 ? -5.945 -6.250 5.957 1.00 79.50 210 ASP A N 1
ATOM 1712 C CA . ASP A 1 210 ? -6.174 -6.121 4.514 1.00 79.50 210 ASP A CA 1
ATOM 1713 C C . ASP A 1 210 ? -7.502 -6.756 4.051 1.00 79.50 210 ASP A C 1
ATOM 1715 O O . ASP A 1 210 ? -7.983 -6.430 2.966 1.00 79.50 210 ASP A O 1
ATOM 1719 N N . GLN A 1 211 ? -8.104 -7.649 4.846 1.00 75.12 211 GLN A N 1
ATOM 1720 C CA . GLN A 1 211 ? -9.385 -8.290 4.543 1.00 75.12 211 GLN A CA 1
ATOM 1721 C C . GLN A 1 211 ? -10.590 -7.500 5.079 1.00 75.12 211 GLN A C 1
ATOM 1723 O O . GLN A 1 211 ? -11.536 -7.265 4.334 1.00 75.12 211 GLN A O 1
ATOM 1728 N N . LEU A 1 212 ? -10.552 -7.061 6.339 1.00 71.00 212 LEU A N 1
ATOM 1729 C CA . LEU A 1 212 ? -11.654 -6.361 7.020 1.00 71.00 212 LEU A CA 1
ATOM 1730 C C . LEU A 1 212 ? -11.958 -4.986 6.428 1.00 71.00 212 LEU A C 1
ATOM 1732 O O . LEU A 1 212 ? -13.100 -4.533 6.399 1.00 71.00 212 LEU A O 1
ATOM 1736 N N . ASN A 1 213 ? -10.926 -4.312 5.931 1.00 63.16 213 ASN A N 1
ATOM 1737 C CA . ASN A 1 213 ? -11.052 -2.973 5.371 1.00 63.16 213 ASN A CA 1
ATOM 1738 C C . ASN A 1 213 ? -11.688 -2.948 3.965 1.00 63.16 213 ASN A C 1
ATOM 1740 O O . ASN A 1 213 ? -11.867 -1.872 3.393 1.00 63.16 213 ASN A O 1
ATOM 1744 N N . PHE A 1 214 ? -12.044 -4.104 3.393 1.00 49.09 214 PHE A N 1
ATOM 1745 C CA . PHE A 1 214 ? -12.838 -4.163 2.163 1.00 49.09 214 PHE A CA 1
ATOM 1746 C C . PHE A 1 214 ? -14.279 -3.666 2.389 1.00 49.09 214 PHE A C 1
ATOM 1748 O O . PHE A 1 214 ? -14.852 -3.054 1.489 1.00 49.09 214 PHE A O 1
ATOM 1755 N N . ASP A 1 215 ? -14.813 -3.815 3.608 1.00 42.12 215 ASP A N 1
ATOM 1756 C CA . ASP A 1 215 ? -16.239 -3.604 3.874 1.00 42.12 215 ASP A CA 1
ATOM 1757 C C . ASP A 1 215 ? -16.593 -2.191 4.391 1.00 42.12 215 ASP A C 1
ATOM 1759 O O . ASP A 1 215 ? -17.765 -1.822 4.354 1.00 42.12 215 ASP A O 1
ATOM 1763 N N . GLN A 1 216 ? -15.644 -1.362 4.879 1.00 53.12 216 GLN A N 1
ATOM 1764 C CA . GLN A 1 216 ? -15.995 -0.110 5.603 1.00 53.12 216 GLN A CA 1
ATOM 1765 C C . GLN A 1 216 ? -15.102 1.137 5.364 1.00 53.12 216 GLN A C 1
ATOM 1767 O O . GLN A 1 216 ? -15.008 2.017 6.223 1.00 53.12 216 GLN A O 1
ATOM 1772 N N . LYS A 1 217 ? -14.554 1.259 4.145 1.00 53.88 217 LYS A N 1
ATOM 1773 C CA . LYS A 1 217 ? -13.670 2.296 3.540 1.00 53.88 217 LYS A CA 1
ATOM 1774 C C . LYS A 1 217 ? -12.314 1.685 3.200 1.00 53.88 217 LYS A C 1
ATOM 1776 O O . LYS A 1 217 ? -11.641 1.151 4.071 1.00 53.88 217 LYS A O 1
ATOM 1781 N N . ALA A 1 218 ? -11.897 1.847 1.941 1.00 54.47 218 ALA A N 1
ATOM 1782 C CA . ALA A 1 218 ? -10.658 1.265 1.442 1.00 54.47 218 ALA A CA 1
ATOM 1783 C C . ALA A 1 218 ? -9.463 1.665 2.332 1.00 54.47 218 ALA A C 1
ATOM 1785 O O . ALA A 1 218 ? -9.282 2.862 2.607 1.00 54.47 218 ALA A O 1
ATOM 1786 N N . PRO A 1 219 ? -8.630 0.698 2.758 1.00 61.16 219 PRO A N 1
ATOM 1787 C CA . PRO A 1 219 ? -7.435 1.000 3.524 1.00 61.16 219 PRO A CA 1
ATOM 1788 C C . PRO A 1 219 ? -6.520 1.899 2.687 1.00 61.16 219 PRO A C 1
ATOM 1790 O O . PRO A 1 219 ? -6.664 2.027 1.462 1.00 61.16 219 PRO A O 1
ATOM 1793 N N . GLN A 1 220 ? -5.505 2.492 3.318 1.00 74.25 220 GLN A N 1
ATOM 1794 C CA . GLN A 1 220 ? -4.352 2.909 2.527 1.00 74.25 220 GLN A CA 1
ATOM 1795 C C . GLN A 1 220 ? -3.800 1.637 1.871 1.00 74.25 220 GLN A C 1
ATOM 1797 O O . GLN A 1 220 ? -3.163 0.828 2.536 1.00 74.25 220 GLN A O 1
ATOM 1802 N N . ARG A 1 221 ? -4.118 1.424 0.584 1.00 81.50 221 ARG A N 1
ATOM 1803 C CA . ARG A 1 221 ? -3.680 0.290 -0.244 1.00 81.50 221 ARG A CA 1
ATOM 1804 C C . ARG A 1 221 ? -2.205 -0.032 -0.010 1.00 81.50 221 ARG A C 1
ATOM 1806 O O . ARG A 1 221 ? -1.856 -1.203 0.059 1.00 81.50 221 ARG A O 1
ATOM 1813 N N . ALA A 1 222 ? -1.374 0.993 0.162 1.00 87.00 222 ALA A N 1
ATOM 1814 C CA . ALA A 1 222 ? 0.031 0.854 0.516 1.00 87.00 222 ALA A CA 1
ATOM 1815 C C . ALA A 1 222 ? 0.270 0.059 1.816 1.00 87.00 222 ALA A C 1
ATOM 1817 O O . ALA A 1 222 ? 1.048 -0.895 1.811 1.00 87.00 222 ALA A O 1
ATOM 1818 N N . VAL A 1 223 ? -0.453 0.383 2.893 1.00 85.00 223 VAL A N 1
ATOM 1819 C CA . VAL A 1 223 ? -0.379 -0.311 4.190 1.00 85.00 223 VAL A CA 1
ATOM 1820 C C . VAL A 1 223 ? -0.851 -1.756 4.059 1.00 85.00 223 VAL A C 1
ATOM 1822 O O . VAL A 1 223 ? -0.162 -2.660 4.517 1.00 85.00 223 VAL A O 1
ATOM 1825 N N . GLY A 1 224 ? -1.983 -1.992 3.386 1.00 85.94 224 GLY A N 1
ATOM 1826 C CA . GLY A 1 224 ? -2.495 -3.350 3.162 1.00 85.94 224 GLY A CA 1
ATOM 1827 C C . GLY A 1 224 ? -1.528 -4.224 2.354 1.00 85.94 224 GLY A C 1
ATOM 1828 O O . GLY A 1 224 ? -1.320 -5.387 2.688 1.00 85.94 224 GLY A O 1
ATOM 1829 N N . ILE A 1 225 ? -0.870 -3.655 1.334 1.00 89.50 225 ILE A N 1
ATOM 1830 C CA . ILE A 1 225 ? 0.195 -4.338 0.582 1.00 89.50 225 ILE A CA 1
ATOM 1831 C C . ILE A 1 225 ? 1.376 -4.677 1.495 1.00 89.50 225 ILE A C 1
ATOM 1833 O O . ILE A 1 225 ? 1.857 -5.802 1.446 1.00 89.50 225 ILE A O 1
ATOM 1837 N N . ALA A 1 226 ? 1.828 -3.730 2.320 1.00 88.38 226 ALA A N 1
ATOM 1838 C CA . ALA A 1 226 ? 2.986 -3.919 3.192 1.00 88.38 226 ALA A CA 1
ATOM 1839 C C . ALA A 1 226 ? 2.736 -4.949 4.305 1.00 88.38 226 ALA A C 1
ATOM 1841 O O . ALA A 1 226 ? 3.629 -5.714 4.648 1.00 88.38 226 ALA A O 1
ATOM 1842 N N . LEU A 1 227 ? 1.523 -4.978 4.862 1.00 86.50 227 LEU A N 1
ATOM 1843 C CA . LEU A 1 227 ? 1.140 -5.910 5.924 1.00 86.50 227 LEU A CA 1
ATOM 1844 C C . LEU A 1 227 ? 0.765 -7.303 5.402 1.00 86.50 227 LEU A C 1
ATOM 1846 O O . LEU A 1 227 ? 0.806 -8.270 6.157 1.00 86.50 227 LEU A O 1
ATOM 1850 N N . ASN A 1 228 ? 0.391 -7.412 4.127 1.00 89.25 228 ASN A N 1
ATOM 1851 C CA . ASN A 1 228 ? 0.035 -8.674 3.491 1.00 89.25 228 ASN A CA 1
ATOM 1852 C C . ASN A 1 228 ? 0.670 -8.782 2.090 1.00 89.25 228 ASN A C 1
ATOM 1854 O O . ASN A 1 228 ? -0.044 -8.734 1.070 1.00 89.25 228 ASN A O 1
ATOM 1858 N N . PRO A 1 229 ? 2.012 -8.908 2.024 1.00 91.69 229 PRO A N 1
ATOM 1859 C CA . PRO A 1 229 ? 2.746 -8.958 0.762 1.00 91.69 229 PRO A CA 1
ATOM 1860 C C . PRO A 1 229 ? 2.478 -10.253 -0.014 1.00 91.69 229 PRO A C 1
ATOM 1862 O O . PRO A 1 229 ? 2.612 -10.288 -1.232 1.00 91.69 229 PRO A O 1
ATOM 1865 N N . THR A 1 230 ? 2.024 -11.319 0.648 1.00 90.81 230 THR A N 1
ATOM 1866 C CA . THR A 1 230 ? 1.854 -12.635 0.018 1.00 90.81 230 THR A CA 1
ATOM 1867 C C . THR A 1 230 ? 0.503 -12.842 -0.667 1.00 90.81 230 THR A C 1
ATOM 1869 O O . THR A 1 230 ? 0.357 -13.805 -1.419 1.00 90.81 230 THR A O 1
ATOM 1872 N N . LYS A 1 231 ? -0.473 -11.937 -0.482 1.00 88.88 231 LYS A N 1
ATOM 1873 C CA . LYS A 1 231 ? -1.865 -12.109 -0.953 1.00 88.88 231 LYS A CA 1
ATOM 1874 C C . LYS A 1 231 ? -2.019 -12.346 -2.452 1.00 88.88 231 LYS A C 1
ATOM 1876 O O . LYS A 1 231 ? -2.944 -13.032 -2.872 1.00 88.88 231 LYS A O 1
ATOM 1881 N N . THR A 1 232 ? -1.178 -11.729 -3.279 1.00 93.12 232 THR A N 1
ATOM 1882 C CA . THR A 1 232 ? -1.285 -11.848 -4.742 1.00 93.12 232 THR A CA 1
ATOM 1883 C C . THR A 1 232 ? 0.100 -11.966 -5.373 1.00 93.12 232 THR A C 1
ATOM 1885 O O . THR A 1 232 ? 1.030 -11.384 -4.813 1.00 93.12 232 THR A O 1
ATOM 1888 N N . PRO A 1 233 ? 0.232 -12.593 -6.559 1.00 96.75 233 PRO A N 1
ATOM 1889 C CA . PRO A 1 233 ? 1.514 -12.691 -7.266 1.00 96.75 233 PRO A CA 1
ATOM 1890 C C . PRO A 1 233 ? 2.187 -11.326 -7.472 1.00 96.75 233 PRO A C 1
ATOM 1892 O O . PRO A 1 233 ? 3.375 -11.166 -7.241 1.00 96.75 233 PRO A O 1
ATOM 1895 N N . ALA A 1 234 ? 1.407 -10.292 -7.812 1.00 97.25 234 ALA A N 1
ATOM 1896 C CA . ALA A 1 234 ? 1.906 -8.924 -7.971 1.00 97.25 234 ALA A CA 1
ATOM 1897 C C . ALA A 1 234 ? 2.516 -8.346 -6.680 1.00 97.25 234 ALA A C 1
ATOM 1899 O O . ALA A 1 234 ? 3.529 -7.654 -6.730 1.00 97.25 234 ALA A O 1
ATOM 1900 N N . ARG A 1 235 ? 1.903 -8.621 -5.520 1.00 96.19 235 ARG A N 1
ATOM 1901 C CA . ARG A 1 235 ? 2.434 -8.179 -4.222 1.00 96.19 235 ARG A CA 1
ATOM 1902 C C . ARG A 1 235 ? 3.687 -8.963 -3.836 1.00 96.19 235 ARG A C 1
ATOM 1904 O O . ARG A 1 235 ? 4.632 -8.330 -3.384 1.00 96.19 235 ARG A O 1
ATOM 1911 N N . ARG A 1 236 ? 3.714 -10.281 -4.080 1.00 97.00 236 ARG A N 1
ATOM 1912 C CA . ARG A 1 236 ? 4.902 -11.120 -3.858 1.00 97.00 236 ARG A CA 1
ATOM 1913 C C . ARG A 1 236 ? 6.070 -10.633 -4.698 1.00 97.00 236 ARG A C 1
ATOM 1915 O O . ARG A 1 236 ? 7.121 -10.372 -4.140 1.00 97.00 236 ARG A O 1
ATOM 1922 N N . PHE A 1 237 ? 5.842 -10.383 -5.986 1.00 98.25 237 PHE A N 1
ATOM 1923 C CA . PHE A 1 237 ? 6.855 -9.832 -6.884 1.00 98.25 237 PHE A CA 1
ATOM 1924 C C . PHE A 1 237 ? 7.431 -8.511 -6.376 1.00 98.25 237 PHE A C 1
ATOM 1926 O O . PHE A 1 237 ? 8.646 -8.360 -6.305 1.00 98.25 237 PHE A O 1
ATOM 1933 N N . VAL A 1 238 ? 6.573 -7.560 -5.991 1.00 97.94 238 VAL A N 1
ATOM 1934 C CA . VAL A 1 238 ? 7.042 -6.265 -5.479 1.00 97.94 238 VAL A CA 1
ATOM 1935 C C . VAL A 1 238 ? 7.776 -6.428 -4.150 1.00 97.94 238 VAL A C 1
ATOM 1937 O O . VAL A 1 238 ? 8.828 -5.832 -3.991 1.00 97.94 238 VAL A O 1
ATOM 1940 N N . ASP A 1 239 ? 7.282 -7.242 -3.219 1.00 97.06 239 ASP A N 1
ATOM 1941 C CA . ASP A 1 239 ? 7.968 -7.512 -1.949 1.00 97.06 239 ASP A CA 1
ATOM 1942 C C . ASP A 1 239 ? 9.337 -8.180 -2.164 1.00 97.06 239 ASP A C 1
ATOM 1944 O O . ASP A 1 239 ? 10.318 -7.746 -1.566 1.00 97.06 239 ASP A O 1
ATOM 1948 N N . THR A 1 240 ? 9.445 -9.159 -3.071 1.00 97.25 240 THR A N 1
ATOM 1949 C CA . THR A 1 240 ? 10.735 -9.760 -3.446 1.00 97.25 240 THR A CA 1
ATOM 1950 C C . THR A 1 240 ? 11.667 -8.717 -4.065 1.00 97.25 240 THR A C 1
ATOM 1952 O O . THR A 1 240 ? 12.805 -8.598 -3.621 1.00 97.25 240 THR A O 1
ATOM 1955 N N . LEU A 1 241 ? 11.180 -7.912 -5.017 1.00 97.56 241 LEU A N 1
ATOM 1956 C CA . LEU A 1 241 ? 11.958 -6.848 -5.662 1.00 97.56 241 LEU A CA 1
ATOM 1957 C C . LEU A 1 241 ? 12.446 -5.797 -4.657 1.00 97.56 241 LEU A C 1
ATOM 1959 O O . LEU A 1 241 ? 13.586 -5.356 -4.736 1.00 97.56 241 LEU A O 1
ATOM 1963 N N . MET A 1 242 ? 11.605 -5.400 -3.700 1.00 96.81 242 MET A N 1
ATOM 1964 C CA . MET A 1 242 ? 11.980 -4.443 -2.656 1.00 96.81 242 MET A CA 1
ATOM 1965 C C . MET A 1 242 ? 13.053 -5.005 -1.712 1.00 96.81 242 MET A C 1
ATOM 1967 O O . MET A 1 242 ? 13.842 -4.245 -1.163 1.00 96.81 242 MET A O 1
ATOM 1971 N N . ARG A 1 243 ? 13.098 -6.327 -1.505 1.00 95.25 243 ARG A N 1
ATOM 1972 C CA . ARG A 1 243 ? 14.138 -6.972 -0.685 1.00 95.25 243 ARG A CA 1
ATOM 1973 C C . ARG A 1 243 ? 15.448 -7.179 -1.438 1.00 95.25 243 ARG A C 1
ATOM 1975 O O . ARG A 1 243 ? 16.490 -7.228 -0.795 1.00 95.25 243 ARG A O 1
ATOM 1982 N N . SER A 1 244 ? 15.397 -7.328 -2.761 1.00 94.81 244 SER A N 1
ATOM 1983 C CA . SER A 1 244 ? 16.573 -7.627 -3.583 1.00 94.81 244 SER A CA 1
ATOM 1984 C C . SER A 1 244 ? 17.185 -6.410 -4.282 1.00 94.81 244 SER A C 1
ATOM 1986 O O . SER A 1 244 ? 18.357 -6.465 -4.637 1.00 94.81 244 SER A O 1
ATOM 1988 N N . SER A 1 245 ? 16.436 -5.320 -4.483 1.00 96.19 245 SER A N 1
ATOM 1989 C CA . SER A 1 245 ? 16.896 -4.139 -5.223 1.00 96.19 245 SER A CA 1
ATOM 1990 C C . SER A 1 245 ? 17.119 -2.928 -4.307 1.00 96.19 245 SER A C 1
ATOM 1992 O O . SER A 1 245 ? 16.160 -2.441 -3.701 1.00 96.19 245 SER A O 1
ATOM 1994 N N . PRO A 1 246 ? 18.332 -2.343 -4.274 1.00 94.94 246 PRO A N 1
ATOM 1995 C CA . PRO A 1 246 ? 18.604 -1.098 -3.553 1.00 94.94 246 PRO A CA 1
ATOM 1996 C C . PRO A 1 246 ? 17.751 0.085 -4.031 1.00 94.94 246 PRO A C 1
ATOM 1998 O O . PRO A 1 246 ? 17.414 0.960 -3.240 1.00 94.94 246 PRO A O 1
ATOM 2001 N N . VAL A 1 247 ? 17.375 0.116 -5.317 1.00 96.94 247 VAL A N 1
ATOM 2002 C CA . VAL A 1 247 ? 16.542 1.184 -5.906 1.00 96.94 247 VAL A CA 1
ATOM 2003 C C . VAL A 1 247 ? 15.123 1.174 -5.335 1.00 96.94 247 VAL A C 1
ATOM 2005 O O . VAL A 1 247 ? 14.502 2.225 -5.167 1.00 96.94 247 VAL A O 1
ATOM 2008 N N . PHE A 1 248 ? 14.603 -0.016 -5.033 1.00 96.75 248 PHE A N 1
ATOM 2009 C CA . PHE A 1 248 ? 13.248 -0.211 -4.526 1.00 96.75 248 PHE A CA 1
ATOM 2010 C C . PHE A 1 248 ? 13.206 -0.658 -3.069 1.00 96.75 248 PHE A C 1
ATOM 2012 O O . PHE A 1 248 ? 12.169 -1.145 -2.629 1.00 96.75 248 PHE A O 1
ATOM 2019 N N . SER A 1 249 ? 14.282 -0.480 -2.306 1.00 93.38 249 SER A N 1
ATOM 2020 C CA . SER A 1 249 ? 14.296 -0.881 -0.901 1.00 93.38 249 SER A CA 1
ATOM 2021 C C . SER A 1 249 ? 13.165 -0.221 -0.100 1.00 93.38 249 SER A C 1
ATOM 2023 O O . SER A 1 249 ? 12.541 0.772 -0.497 1.00 93.38 249 SER A O 1
ATOM 2025 N N . ASP A 1 250 ? 12.896 -0.747 1.088 1.00 87.75 250 ASP A N 1
ATOM 2026 C CA . ASP A 1 250 ? 11.927 -0.174 2.024 1.00 87.75 250 ASP A CA 1
ATOM 2027 C C . ASP A 1 250 ? 12.283 1.263 2.476 1.00 87.75 250 ASP A C 1
ATOM 2029 O O . ASP A 1 250 ? 11.394 2.057 2.831 1.00 87.75 250 ASP A O 1
ATOM 2033 N N . THR A 1 251 ? 13.563 1.642 2.400 1.00 89.06 251 THR A N 1
ATOM 2034 C CA . THR A 1 251 ? 14.041 3.015 2.612 1.00 89.06 251 THR A CA 1
ATOM 2035 C C . THR A 1 251 ? 13.724 3.933 1.436 1.00 89.06 251 THR A C 1
ATOM 2037 O O . THR A 1 251 ? 13.502 5.125 1.663 1.00 89.06 251 THR A O 1
ATOM 2040 N N . GLU A 1 252 ? 13.576 3.407 0.222 1.00 93.75 252 GLU A N 1
ATOM 2041 C CA . GLU A 1 252 ? 13.281 4.182 -0.987 1.00 93.75 252 GLU A CA 1
ATOM 2042 C C . GLU A 1 252 ? 11.792 4.208 -1.354 1.00 93.75 252 GLU A C 1
ATOM 2044 O O . GLU A 1 252 ? 11.309 5.196 -1.912 1.00 93.75 252 GLU A O 1
ATOM 2049 N N . VAL A 1 253 ? 11.028 3.180 -0.983 1.00 93.88 253 VAL A N 1
ATOM 2050 C CA . VAL A 1 253 ? 9.608 3.040 -1.338 1.00 93.88 253 VAL A CA 1
ATOM 2051 C C . VAL A 1 253 ? 8.686 3.438 -0.181 1.00 93.88 253 VAL A C 1
ATOM 2053 O O . VAL A 1 253 ? 8.877 3.077 0.981 1.00 93.88 253 VAL A O 1
ATOM 2056 N N . GLU A 1 254 ? 7.644 4.205 -0.499 1.00 91.31 254 GLU A N 1
ATOM 2057 C CA . GLU A 1 254 ? 6.573 4.557 0.430 1.00 91.31 254 GLU A CA 1
ATOM 2058 C C . GLU A 1 254 ? 5.595 3.382 0.586 1.00 91.31 254 GLU A C 1
ATOM 2060 O O . GLU A 1 254 ? 5.016 2.890 -0.385 1.00 91.31 254 GLU A O 1
ATOM 2065 N N . THR A 1 255 ? 5.407 2.930 1.823 1.00 88.69 255 THR A N 1
ATOM 2066 C CA . THR A 1 255 ? 4.603 1.746 2.183 1.00 88.69 255 THR A CA 1
ATOM 2067 C C . THR A 1 255 ? 3.432 2.082 3.104 1.00 88.69 255 THR A C 1
ATOM 2069 O O . THR A 1 255 ? 2.630 1.217 3.446 1.00 88.69 255 THR A O 1
ATOM 2072 N N . ARG A 1 256 ? 3.317 3.345 3.518 1.00 82.88 256 ARG A N 1
ATOM 2073 C CA . ARG A 1 256 ? 2.318 3.863 4.454 1.00 82.88 256 ARG A CA 1
ATOM 2074 C C . ARG A 1 256 ? 1.336 4.819 3.791 1.00 82.88 256 ARG A C 1
ATOM 2076 O O . ARG A 1 256 ? 0.236 4.992 4.300 1.00 82.88 256 ARG A O 1
ATOM 2083 N N . ALA A 1 257 ? 1.677 5.399 2.643 1.00 82.81 257 ALA A N 1
ATOM 2084 C CA . ALA A 1 257 ? 0.793 6.280 1.886 1.00 82.81 257 ALA A CA 1
ATOM 2085 C C . ALA A 1 257 ? 0.611 5.817 0.433 1.00 82.81 257 ALA A C 1
ATOM 2087 O O . ALA A 1 257 ? 1.528 5.310 -0.205 1.00 82.81 257 ALA A O 1
ATOM 2088 N N . ASN A 1 258 ? -0.590 6.030 -0.114 1.00 84.25 258 ASN A N 1
ATOM 2089 C CA . ASN A 1 258 ? -0.886 5.727 -1.523 1.00 84.25 258 ASN A CA 1
ATOM 2090 C C . ASN A 1 258 ? -0.294 6.763 -2.490 1.00 84.25 258 ASN A C 1
ATOM 2092 O O . ASN A 1 258 ? -0.232 6.516 -3.689 1.00 84.25 258 ASN A O 1
ATOM 2096 N N . ASN A 1 259 ? 0.108 7.924 -1.972 1.00 84.69 259 ASN A N 1
ATOM 2097 C CA . ASN A 1 259 ? 0.653 9.031 -2.742 1.00 84.69 259 ASN A CA 1
ATOM 2098 C C . ASN A 1 259 ? 1.956 9.504 -2.105 1.00 84.69 259 ASN A C 1
ATOM 2100 O O . ASN A 1 259 ? 2.121 9.439 -0.887 1.00 84.69 259 ASN A O 1
ATOM 2104 N N . ILE A 1 260 ? 2.838 10.035 -2.942 1.00 85.81 260 ILE A N 1
ATOM 2105 C CA . ILE A 1 260 ? 4.062 10.698 -2.512 1.00 85.81 260 ILE A CA 1
ATOM 2106 C C . ILE A 1 260 ? 3.738 12.165 -2.229 1.00 85.81 260 ILE A C 1
ATOM 2108 O O . ILE A 1 260 ? 3.205 12.858 -3.095 1.00 85.81 260 ILE A O 1
ATOM 2112 N N . GLY A 1 261 ? 4.018 12.614 -1.005 1.00 79.06 261 GLY A N 1
ATOM 2113 C CA . GLY A 1 261 ? 3.880 14.021 -0.626 1.00 79.06 261 GLY A CA 1
ATOM 2114 C C . GLY A 1 261 ? 4.900 14.910 -1.342 1.00 79.06 261 GLY A C 1
ATOM 2115 O O . GLY A 1 261 ? 5.937 14.427 -1.794 1.00 79.06 261 GLY A O 1
ATOM 2116 N N . THR A 1 262 ? 4.622 16.211 -1.408 1.00 76.00 262 THR A N 1
ATOM 2117 C CA . THR A 1 262 ? 5.487 17.205 -2.067 1.00 76.00 262 THR A CA 1
ATOM 2118 C C . THR A 1 262 ? 6.879 17.298 -1.465 1.00 76.00 262 THR A C 1
ATOM 2120 O O . THR A 1 262 ? 7.802 17.599 -2.198 1.00 76.00 262 THR A O 1
ATOM 2123 N N . ASP A 1 263 ? 7.058 16.983 -0.183 1.00 79.19 263 ASP A N 1
ATOM 2124 C CA . ASP A 1 263 ? 8.365 17.031 0.493 1.00 79.19 263 ASP A CA 1
ATOM 2125 C C . ASP A 1 263 ? 8.964 15.637 0.709 1.00 79.19 263 ASP A C 1
ATOM 2127 O O . ASP A 1 263 ? 9.961 15.461 1.407 1.00 79.19 263 ASP A O 1
ATOM 2131 N N . SER A 1 264 ? 8.338 14.604 0.141 1.00 84.25 264 SER A N 1
ATOM 2132 C CA . SER A 1 264 ? 8.764 13.236 0.386 1.00 84.25 264 SER A CA 1
ATOM 2133 C C . SER A 1 264 ? 10.018 12.900 -0.406 1.00 84.25 264 SER A C 1
ATOM 2135 O O . SER A 1 264 ? 10.057 12.985 -1.642 1.00 84.25 264 SER A O 1
ATOM 2137 N N . ARG A 1 265 ? 11.019 12.404 0.328 1.00 90.19 265 ARG A N 1
ATOM 2138 C CA . ARG A 1 265 ? 12.212 11.822 -0.268 1.00 90.19 265 ARG A CA 1
ATOM 2139 C C . ARG A 1 265 ? 11.937 10.514 -0.981 1.00 90.19 265 ARG A C 1
ATOM 2141 O O . ARG A 1 265 ? 12.797 10.140 -1.736 1.00 90.19 265 ARG A O 1
ATOM 2148 N N . LYS A 1 266 ? 10.828 9.797 -0.772 1.00 93.38 266 LYS A N 1
ATOM 2149 C CA . LYS A 1 266 ? 10.604 8.439 -1.326 1.00 93.38 266 LYS A CA 1
ATOM 2150 C C . LYS A 1 266 ? 10.514 8.448 -2.851 1.00 93.38 266 LYS A C 1
ATOM 2152 O O . LYS A 1 266 ? 9.965 9.395 -3.392 1.00 93.38 266 LYS A O 1
ATOM 2157 N N . LEU A 1 267 ? 10.997 7.417 -3.546 1.00 94.88 267 LEU A N 1
ATOM 2158 C CA . LEU A 1 267 ? 10.992 7.315 -5.012 1.00 94.88 267 LEU A CA 1
ATOM 2159 C C . LEU A 1 267 ? 9.564 7.187 -5.555 1.00 94.88 267 LEU A C 1
ATOM 2161 O O . LEU A 1 267 ? 9.121 7.979 -6.387 1.00 94.88 267 LEU A O 1
ATOM 2165 N N . THR A 1 268 ? 8.844 6.187 -5.049 1.00 95.31 268 THR A N 1
ATOM 2166 C CA . THR A 1 268 ? 7.488 5.802 -5.456 1.00 95.31 268 THR A CA 1
ATOM 2167 C C . THR A 1 268 ? 6.781 5.090 -4.303 1.00 95.31 268 THR A C 1
ATOM 2169 O O . THR A 1 268 ? 7.352 4.938 -3.225 1.00 95.31 268 THR A O 1
ATOM 2172 N N . THR A 1 269 ? 5.534 4.663 -4.501 1.00 94.19 269 THR A N 1
ATOM 2173 C CA . THR A 1 269 ? 4.792 3.875 -3.505 1.00 94.19 269 THR A CA 1
ATOM 2174 C C . THR A 1 269 ? 4.753 2.401 -3.895 1.00 94.19 269 THR A C 1
ATOM 2176 O O . THR A 1 269 ? 4.686 2.067 -5.082 1.00 94.19 269 THR A O 1
ATOM 2179 N N . ASN A 1 270 ? 4.695 1.502 -2.913 1.00 95.06 270 ASN A N 1
ATOM 2180 C CA . ASN A 1 270 ? 4.468 0.077 -3.177 1.00 95.06 270 ASN A CA 1
ATOM 2181 C C . ASN A 1 270 ? 3.125 -0.152 -3.898 1.00 95.06 270 ASN A C 1
ATOM 2183 O O . ASN A 1 270 ? 2.997 -1.056 -4.720 1.00 95.06 270 ASN A O 1
ATOM 2187 N N . SER A 1 271 ? 2.132 0.710 -3.661 1.00 93.44 271 SER A N 1
ATOM 2188 C CA . SER A 1 271 ? 0.840 0.665 -4.343 1.00 93.44 271 SER A CA 1
ATOM 2189 C C . SER A 1 271 ? 0.942 0.995 -5.836 1.00 93.44 271 SER A C 1
ATOM 2191 O O . SER A 1 271 ? 0.264 0.350 -6.640 1.00 93.44 271 SER A O 1
ATOM 2193 N N . THR A 1 272 ? 1.834 1.920 -6.212 1.00 94.75 272 THR A N 1
ATOM 2194 C CA . THR A 1 272 ? 2.173 2.240 -7.605 1.00 94.75 272 THR A CA 1
ATOM 2195 C C . THR A 1 272 ? 2.856 1.047 -8.268 1.00 94.75 272 THR A C 1
ATOM 2197 O O . THR A 1 272 ? 2.429 0.629 -9.341 1.00 94.75 272 THR A O 1
ATOM 2200 N N . LEU A 1 273 ? 3.867 0.460 -7.615 1.00 96.94 273 LEU A N 1
ATOM 2201 C CA . LEU A 1 273 ? 4.602 -0.697 -8.141 1.00 96.94 273 LEU A CA 1
ATOM 2202 C C . LEU A 1 273 ? 3.683 -1.907 -8.348 1.00 96.94 273 LEU A C 1
ATOM 2204 O O . LEU A 1 273 ? 3.650 -2.479 -9.436 1.00 96.94 273 LEU A O 1
ATOM 2208 N N . VAL A 1 274 ? 2.855 -2.244 -7.352 1.00 96.50 274 VAL A N 1
ATOM 2209 C CA . VAL A 1 274 ? 1.869 -3.331 -7.472 1.00 96.50 274 VAL A CA 1
ATOM 2210 C C . VAL A 1 274 ? 0.861 -3.022 -8.577 1.00 96.50 274 VAL A C 1
ATOM 2212 O O . VAL A 1 274 ? 0.545 -3.891 -9.384 1.00 96.50 274 VAL A O 1
ATOM 2215 N N . GLY A 1 275 ? 0.378 -1.779 -8.664 1.00 93.81 275 GLY A N 1
ATOM 2216 C CA . GLY A 1 275 ? -0.502 -1.345 -9.750 1.00 93.81 275 GLY A CA 1
ATOM 2217 C C . GLY A 1 275 ? 0.134 -1.484 -11.138 1.00 93.81 275 GLY A C 1
ATOM 2218 O O . GLY A 1 275 ? -0.567 -1.816 -12.096 1.00 93.81 275 GLY A O 1
ATOM 2219 N N . ALA A 1 276 ? 1.447 -1.272 -11.248 1.00 94.50 276 ALA A N 1
ATOM 2220 C CA . ALA A 1 276 ? 2.199 -1.401 -12.489 1.00 94.50 276 ALA A CA 1
ATOM 2221 C C . ALA A 1 276 ? 2.307 -2.847 -12.982 1.00 94.50 276 ALA A C 1
ATOM 2223 O O . ALA A 1 276 ? 2.122 -3.099 -14.175 1.00 94.50 276 ALA A O 1
ATOM 2224 N N . VAL A 1 277 ? 2.506 -3.792 -12.064 1.00 96.12 277 VAL A N 1
ATOM 2225 C CA . VAL A 1 277 ? 2.661 -5.222 -12.382 1.00 96.12 277 VAL A CA 1
ATOM 2226 C C . VAL A 1 277 ? 1.370 -6.030 -12.252 1.00 96.12 277 VAL A C 1
ATOM 2228 O O . VAL A 1 277 ? 1.371 -7.235 -12.475 1.00 96.12 277 VAL A O 1
ATOM 2231 N N . GLU A 1 278 ? 0.240 -5.394 -11.942 1.00 92.38 278 GLU A N 1
ATOM 2232 C CA . GLU A 1 278 ? -1.051 -6.072 -11.762 1.00 92.38 278 GLU A CA 1
ATOM 2233 C C . GLU A 1 278 ? -1.442 -6.917 -12.989 1.00 92.38 278 GLU A C 1
ATOM 2235 O O . GLU A 1 278 ? -1.926 -8.041 -12.868 1.00 92.38 278 GLU A O 1
ATOM 2240 N N . SER A 1 279 ? -1.152 -6.409 -14.191 1.00 89.88 279 SER A N 1
ATOM 2241 C CA . SER A 1 279 ? -1.390 -7.121 -15.456 1.00 89.88 279 SER A CA 1
ATOM 2242 C C . SER A 1 279 ? -0.453 -8.314 -15.693 1.00 89.88 279 SER A C 1
ATOM 2244 O O . SER A 1 279 ? -0.643 -9.063 -16.650 1.00 89.88 279 SER A O 1
ATOM 2246 N N . PHE A 1 280 ? 0.575 -8.492 -14.859 1.00 94.81 280 PHE A N 1
ATOM 2247 C CA . PHE A 1 280 ? 1.551 -9.574 -14.983 1.00 94.81 280 PHE A CA 1
ATOM 2248 C C . PHE A 1 280 ? 1.120 -10.810 -14.201 1.00 94.81 280 PHE A C 1
ATOM 2250 O O . PHE A 1 280 ? 1.762 -11.837 -14.349 1.00 94.81 280 PHE A O 1
ATOM 2257 N N . LYS A 1 281 ? 0.043 -10.751 -13.405 1.00 95.38 281 LYS A N 1
ATOM 2258 C CA . LYS A 1 281 ? -0.380 -11.847 -12.519 1.00 95.38 281 LYS A CA 1
ATOM 2259 C C . LYS A 1 281 ? -0.351 -13.244 -13.162 1.00 95.38 281 LYS A C 1
ATOM 2261 O O . LYS A 1 281 ? 0.294 -14.098 -12.568 1.00 95.38 281 LYS A O 1
ATOM 2266 N N . PRO A 1 282 ? -0.943 -13.494 -14.351 1.00 96.38 282 PRO A N 1
ATOM 2267 C CA . PRO A 1 282 ? -0.877 -14.823 -14.969 1.00 96.38 282 PRO A CA 1
ATOM 2268 C C . PRO A 1 282 ? 0.556 -15.270 -15.282 1.00 96.38 282 PRO A C 1
ATOM 2270 O O . PRO A 1 282 ? 0.906 -16.424 -15.092 1.00 96.38 282 PRO A O 1
ATOM 2273 N N . PHE A 1 283 ? 1.393 -14.332 -15.726 1.00 97.06 283 PHE A N 1
ATOM 2274 C CA . PHE A 1 283 ? 2.802 -14.581 -16.008 1.00 97.06 283 PHE A CA 1
ATOM 2275 C C . PHE A 1 283 ? 3.602 -14.844 -14.728 1.00 97.06 283 PHE A C 1
ATOM 2277 O O . PHE A 1 283 ? 4.404 -15.762 -14.704 1.00 97.06 283 PHE A O 1
ATOM 2284 N N . LEU A 1 284 ? 3.362 -14.080 -13.659 1.00 97.81 284 LEU A N 1
ATOM 2285 C CA . LEU A 1 284 ? 4.038 -14.275 -12.375 1.00 97.81 284 LEU A CA 1
ATOM 2286 C C . LEU A 1 284 ? 3.701 -15.635 -11.758 1.00 97.81 284 LEU A C 1
ATOM 2288 O O . LEU A 1 284 ? 4.612 -16.296 -11.289 1.00 97.81 284 LEU A O 1
ATOM 2292 N N . VAL A 1 285 ? 2.436 -16.072 -11.822 1.00 97.31 285 VAL A N 1
ATOM 2293 C CA . VAL A 1 285 ? 2.038 -17.422 -11.374 1.00 97.31 285 VAL A CA 1
ATOM 2294 C C . VAL A 1 285 ? 2.796 -18.492 -12.151 1.00 97.31 285 VAL A C 1
ATOM 2296 O O . VAL A 1 285 ? 3.382 -19.376 -11.547 1.00 97.31 285 VAL A O 1
ATOM 2299 N N . GLN A 1 286 ? 2.865 -18.366 -13.480 1.00 96.88 286 GLN A N 1
ATOM 2300 C CA . GLN A 1 286 ? 3.632 -19.305 -14.299 1.00 96.88 286 GLN A CA 1
ATOM 2301 C C . GLN A 1 286 ? 5.112 -19.360 -13.882 1.00 96.88 286 GLN A C 1
ATOM 2303 O O . GLN A 1 286 ? 5.694 -20.438 -13.828 1.00 96.88 286 GLN A O 1
ATOM 2308 N N . LEU A 1 287 ? 5.732 -18.209 -13.600 1.00 97.38 287 LEU A N 1
ATOM 2309 C CA . LEU A 1 287 ? 7.120 -18.184 -13.139 1.00 97.38 287 LEU A CA 1
ATOM 2310 C C . LEU A 1 287 ? 7.282 -18.830 -11.760 1.00 97.38 287 LEU A C 1
ATOM 2312 O O . LEU A 1 287 ? 8.241 -19.567 -11.562 1.00 97.38 287 LEU A O 1
ATOM 2316 N N . GLU A 1 288 ? 6.359 -18.565 -10.832 1.00 96.44 288 GLU A N 1
ATOM 2317 C CA . GLU A 1 288 ? 6.346 -19.174 -9.497 1.00 96.44 288 GLU A CA 1
ATOM 2318 C C . GLU A 1 288 ? 6.220 -20.708 -9.586 1.00 96.44 288 GLU A C 1
ATOM 2320 O O . GLU A 1 288 ? 6.965 -21.416 -8.913 1.00 96.44 288 GLU A O 1
ATOM 2325 N N . ASP A 1 289 ? 5.354 -21.228 -10.463 1.00 96.06 289 ASP A N 1
ATOM 2326 C CA . ASP A 1 289 ? 5.157 -22.673 -10.671 1.00 96.06 289 ASP A CA 1
ATOM 2327 C C . ASP A 1 289 ? 6.397 -23.372 -11.273 1.00 96.06 289 ASP A C 1
ATOM 2329 O O . ASP A 1 289 ? 6.617 -24.570 -11.076 1.00 96.06 289 ASP A O 1
ATOM 2333 N N . GLU A 1 290 ? 7.215 -22.641 -12.034 1.00 95.81 290 GLU A N 1
ATOM 2334 C CA . GLU A 1 290 ? 8.417 -23.155 -12.704 1.00 95.81 290 GLU A CA 1
ATOM 2335 C C . GLU A 1 290 ? 9.714 -22.894 -11.906 1.00 95.81 290 GLU A C 1
ATOM 2337 O O . GLU A 1 290 ? 10.797 -23.303 -12.347 1.00 95.81 290 GLU A O 1
ATOM 2342 N N . GLU A 1 291 ? 9.624 -22.234 -10.746 1.00 95.19 291 GLU A N 1
ATOM 2343 C CA . GLU A 1 291 ? 10.774 -21.724 -9.990 1.00 95.19 291 GLU A CA 1
ATOM 2344 C C . GLU A 1 291 ? 11.714 -22.839 -9.528 1.00 95.19 291 GLU A C 1
ATOM 2346 O O . GLU A 1 291 ? 12.905 -22.791 -9.823 1.00 95.19 291 GLU A O 1
ATOM 2351 N N . GLU A 1 292 ? 11.188 -23.895 -8.901 1.00 92.94 292 GLU A N 1
ATOM 2352 C CA . GLU A 1 292 ? 12.006 -25.015 -8.404 1.00 92.94 292 GLU A CA 1
ATOM 2353 C C . GLU A 1 292 ? 12.819 -25.702 -9.513 1.00 92.94 292 GLU A C 1
ATOM 2355 O O . GLU A 1 292 ? 13.872 -26.281 -9.256 1.00 92.94 292 GLU A O 1
ATOM 2360 N N . LYS A 1 293 ? 12.335 -25.650 -10.761 1.00 93.56 293 LYS A N 1
ATOM 2361 C CA . LYS A 1 293 ? 12.962 -26.323 -11.908 1.00 93.56 293 LYS A CA 1
ATOM 2362 C C . LYS A 1 293 ? 13.915 -25.427 -12.683 1.00 93.56 293 LYS A C 1
ATOM 2364 O O . LYS A 1 293 ? 14.857 -25.931 -13.289 1.00 93.56 293 LYS A O 1
ATOM 2369 N N . THR A 1 294 ? 13.617 -24.134 -12.760 1.00 94.06 294 THR A N 1
ATOM 2370 C CA . THR A 1 294 ? 14.270 -23.228 -13.717 1.00 94.06 294 THR A CA 1
ATOM 2371 C C . THR A 1 294 ? 14.837 -21.961 -13.093 1.00 94.06 294 THR A C 1
ATOM 2373 O O . THR A 1 294 ? 15.590 -21.268 -13.770 1.00 94.06 294 THR A O 1
ATOM 2376 N N . GLY A 1 295 ? 14.484 -21.636 -11.845 1.00 95.75 295 GLY A N 1
ATOM 2377 C CA . GLY A 1 295 ? 14.843 -20.369 -11.202 1.00 95.75 295 GLY A CA 1
ATOM 2378 C C . GLY A 1 295 ? 14.259 -19.135 -11.900 1.00 95.75 295 GLY A C 1
ATOM 2379 O O . GLY A 1 295 ? 14.792 -18.035 -11.763 1.00 95.75 295 GLY A O 1
ATOM 2380 N N . ALA A 1 296 ? 13.221 -19.306 -12.729 1.00 96.06 296 ALA A N 1
ATOM 2381 C CA . ALA A 1 296 ? 12.752 -18.270 -13.642 1.00 96.06 296 ALA A CA 1
ATOM 2382 C C . ALA A 1 296 ? 12.097 -17.068 -12.943 1.00 96.06 296 ALA A C 1
ATOM 2384 O O . ALA A 1 296 ? 12.182 -15.953 -13.458 1.00 96.06 296 ALA A O 1
ATOM 2385 N N . TYR A 1 297 ? 11.439 -17.262 -11.800 1.00 97.75 297 TYR A N 1
ATOM 2386 C CA . TYR A 1 297 ? 10.896 -16.166 -11.002 1.00 97.75 297 TYR A CA 1
ATOM 2387 C C . TYR A 1 297 ? 12.025 -15.347 -10.378 1.00 97.75 297 TYR A C 1
ATOM 2389 O O . TYR A 1 297 ? 12.024 -14.121 -10.517 1.00 97.75 297 TYR A O 1
ATOM 2397 N N . THR A 1 298 ? 13.010 -16.003 -9.759 1.00 97.56 298 THR A N 1
ATOM 2398 C CA . THR A 1 298 ? 14.163 -15.308 -9.166 1.00 97.56 298 THR A CA 1
ATOM 2399 C C . THR A 1 298 ? 14.971 -14.568 -10.234 1.00 97.56 298 THR A C 1
ATOM 2401 O O . THR A 1 298 ? 15.219 -13.373 -10.083 1.00 97.56 298 THR A O 1
ATOM 2404 N N . ASP A 1 299 ? 15.275 -15.212 -11.366 1.00 98.00 299 ASP A N 1
ATOM 2405 C CA . ASP A 1 299 ? 15.993 -14.588 -12.487 1.00 98.00 299 ASP A CA 1
ATOM 2406 C C . ASP A 1 299 ? 15.237 -13.379 -13.069 1.00 98.00 299 ASP A C 1
ATOM 2408 O O . ASP A 1 299 ? 15.845 -12.361 -13.407 1.00 98.00 299 ASP A O 1
ATOM 2412 N N . PHE A 1 300 ? 13.901 -13.441 -13.137 1.00 98.44 300 PHE A N 1
ATOM 2413 C CA . PHE A 1 300 ? 13.089 -12.302 -13.565 1.00 98.44 300 PHE A CA 1
ATOM 2414 C C . PHE A 1 300 ? 13.155 -11.132 -12.574 1.00 98.44 300 PHE A C 1
ATOM 2416 O O . PHE A 1 300 ? 13.289 -9.980 -12.996 1.00 98.44 300 PHE A O 1
ATOM 2423 N N . VAL A 1 301 ? 13.070 -11.399 -11.266 1.00 98.25 301 VAL A N 1
ATOM 2424 C CA . VAL A 1 301 ? 13.201 -10.359 -10.234 1.00 98.25 301 VAL A CA 1
ATOM 2425 C C . VAL A 1 301 ? 14.590 -9.717 -10.288 1.00 98.25 301 VAL A C 1
ATOM 2427 O O . VAL A 1 301 ? 14.685 -8.489 -10.263 1.00 98.25 301 VAL A O 1
ATOM 2430 N N . GLU A 1 302 ? 15.649 -10.521 -10.422 1.00 98.19 302 GLU A N 1
ATOM 2431 C CA . GLU A 1 302 ? 17.028 -10.042 -10.574 1.00 98.19 302 GLU A CA 1
ATOM 2432 C C . GLU A 1 302 ? 17.193 -9.155 -11.809 1.00 98.19 302 GLU A C 1
ATOM 2434 O O . GLU A 1 302 ? 17.756 -8.066 -11.706 1.00 98.19 302 GLU A O 1
ATOM 2439 N N . PHE A 1 303 ? 16.648 -9.562 -12.959 1.00 98.50 303 PHE A N 1
ATOM 2440 C CA . PHE A 1 303 ? 16.702 -8.747 -14.171 1.00 98.50 303 PHE A CA 1
ATOM 2441 C C . PHE A 1 303 ? 16.004 -7.397 -13.990 1.00 98.50 303 PHE A C 1
ATOM 2443 O O . PHE A 1 303 ? 16.521 -6.365 -14.418 1.00 98.50 303 PHE A O 1
ATOM 2450 N N . VAL A 1 304 ? 14.827 -7.375 -13.355 1.00 98.38 304 VAL A N 1
ATOM 2451 C CA . VAL A 1 304 ? 14.108 -6.119 -13.095 1.00 98.38 304 VAL A CA 1
ATOM 2452 C C . VAL A 1 304 ? 14.905 -5.226 -12.142 1.00 98.38 304 VAL A C 1
ATOM 2454 O O . VAL A 1 304 ? 14.988 -4.022 -12.387 1.00 98.38 304 VAL A O 1
ATOM 2457 N N . GLY A 1 305 ? 15.523 -5.798 -11.104 1.00 98.12 305 GLY A N 1
ATOM 2458 C CA . GLY A 1 305 ? 16.441 -5.084 -10.214 1.00 98.12 305 GLY A CA 1
ATOM 2459 C C . GLY A 1 305 ? 17.610 -4.458 -10.979 1.00 98.12 305 GLY A C 1
ATOM 2460 O O . GLY A 1 305 ? 17.783 -3.241 -10.934 1.00 98.12 305 GLY A O 1
ATOM 2461 N N . ALA A 1 306 ? 18.329 -5.263 -11.765 1.00 98.12 306 ALA A N 1
ATOM 2462 C CA . ALA A 1 306 ? 19.469 -4.824 -12.570 1.00 98.12 306 ALA A CA 1
ATOM 2463 C C . ALA A 1 306 ? 19.092 -3.751 -13.606 1.00 98.12 306 ALA A C 1
ATOM 2465 O O . ALA A 1 306 ? 19.846 -2.804 -13.830 1.00 98.12 306 ALA A O 1
ATOM 2466 N N . LEU A 1 307 ? 17.906 -3.852 -14.215 1.00 98.06 307 LEU A N 1
ATOM 2467 C CA . LEU A 1 307 ? 17.412 -2.847 -15.155 1.00 98.06 307 LEU A CA 1
ATOM 2468 C C . LEU A 1 307 ? 17.233 -1.481 -14.492 1.00 98.06 307 LEU A C 1
ATOM 2470 O O . LEU A 1 307 ? 17.605 -0.460 -15.073 1.00 98.06 307 LEU A O 1
ATOM 2474 N N . PHE A 1 308 ? 16.661 -1.446 -13.289 1.00 97.88 308 PHE A N 1
ATOM 2475 C CA . PHE A 1 308 ? 16.461 -0.193 -12.565 1.00 97.88 308 PHE A CA 1
ATOM 2476 C C . PHE A 1 308 ? 17.742 0.336 -11.918 1.00 97.88 308 PHE A C 1
ATOM 2478 O O . PHE A 1 308 ? 17.882 1.552 -11.803 1.00 97.88 308 PHE A O 1
ATOM 2485 N N . GLU A 1 309 ? 18.689 -0.529 -11.562 1.00 97.44 309 GLU A N 1
ATOM 2486 C CA . GLU A 1 309 ? 20.038 -0.118 -11.161 1.00 97.44 309 GLU A CA 1
ATOM 2487 C C . GLU A 1 309 ? 20.767 0.581 -12.310 1.00 97.44 309 GLU A C 1
ATOM 2489 O O . GLU A 1 309 ? 21.243 1.702 -12.128 1.00 97.44 309 GLU A O 1
ATOM 2494 N N . GLU A 1 310 ? 20.758 -0.003 -13.512 1.00 97.62 310 GLU A N 1
ATOM 2495 C CA . GLU A 1 310 ? 21.292 0.646 -14.713 1.00 97.62 310 GLU A CA 1
ATOM 2496 C C . GLU A 1 310 ? 20.569 1.973 -14.976 1.00 97.62 310 GLU A C 1
ATOM 2498 O O . GLU A 1 310 ? 21.204 3.003 -15.177 1.00 97.62 310 GLU A O 1
ATOM 2503 N N . TYR A 1 311 ? 19.235 2.000 -14.893 1.00 97.19 311 TYR A N 1
ATOM 2504 C CA . TYR A 1 311 ? 18.469 3.236 -15.075 1.00 97.19 311 TYR A CA 1
ATOM 2505 C C . TYR A 1 311 ? 18.841 4.308 -14.041 1.00 97.19 311 TYR A C 1
ATOM 2507 O O . TYR A 1 311 ? 18.926 5.490 -14.377 1.00 97.19 311 TYR A O 1
ATOM 2515 N N . SER A 1 312 ? 19.133 3.908 -12.801 1.00 97.12 312 SER A N 1
ATOM 2516 C CA . SER A 1 312 ? 19.581 4.811 -11.738 1.00 97.12 312 SER A CA 1
ATOM 2517 C C . SER A 1 312 ? 20.968 5.410 -11.981 1.00 97.12 312 SER A C 1
ATOM 2519 O O . SER A 1 312 ? 21.241 6.520 -11.521 1.00 97.12 312 SER A O 1
ATOM 2521 N N . ALA A 1 313 ? 21.826 4.735 -12.751 1.00 96.25 313 ALA A N 1
ATOM 2522 C CA . ALA A 1 313 ? 23.122 5.278 -13.151 1.00 96.25 313 ALA A CA 1
ATOM 2523 C C . ALA A 1 313 ? 22.966 6.493 -14.083 1.00 96.25 313 ALA A C 1
ATOM 2525 O O . ALA A 1 313 ? 23.776 7.418 -14.032 1.00 96.25 313 ALA A O 1
ATOM 2526 N N . HIS A 1 314 ? 21.893 6.529 -14.882 1.00 96.25 314 HIS A N 1
ATOM 2527 C CA . HIS A 1 314 ? 21.602 7.626 -15.816 1.00 96.25 314 HIS A CA 1
ATOM 2528 C C . HIS A 1 314 ? 20.635 8.672 -15.248 1.00 96.25 314 HIS A C 1
ATOM 2530 O O . HIS A 1 314 ? 20.620 9.816 -15.703 1.00 96.25 314 HIS A O 1
ATOM 2536 N N . VAL A 1 315 ? 19.820 8.300 -14.255 1.00 96.19 315 VAL A N 1
ATOM 2537 C CA . VAL A 1 315 ? 18.763 9.146 -13.686 1.00 96.19 315 VAL A CA 1
ATOM 2538 C C . VAL A 1 315 ? 18.994 9.358 -12.183 1.00 96.19 315 VAL A C 1
ATOM 2540 O O . VAL A 1 315 ? 18.547 8.542 -11.372 1.00 96.19 315 VAL A O 1
ATOM 2543 N N . PRO A 1 316 ? 19.606 10.488 -11.767 1.00 95.38 316 PRO A N 1
ATOM 2544 C CA . PRO A 1 316 ? 19.957 10.742 -10.365 1.00 95.38 316 PRO A CA 1
ATOM 2545 C C . PRO A 1 316 ? 18.783 10.647 -9.383 1.00 95.38 316 PRO A C 1
ATOM 2547 O O . PRO A 1 316 ? 18.955 10.246 -8.239 1.00 95.38 316 PRO A O 1
ATOM 2550 N N . ALA A 1 317 ? 17.564 10.977 -9.818 1.00 95.81 317 ALA A N 1
ATOM 2551 C CA . ALA A 1 317 ? 16.374 10.897 -8.971 1.00 95.81 317 ALA A CA 1
ATOM 2552 C C . ALA A 1 317 ? 15.964 9.454 -8.604 1.00 95.81 317 ALA A C 1
ATOM 2554 O O . ALA A 1 317 ? 15.239 9.259 -7.625 1.00 95.81 317 ALA A O 1
ATOM 2555 N N . VAL A 1 318 ? 16.416 8.459 -9.374 1.00 96.75 318 VAL A N 1
ATOM 2556 C CA . VAL A 1 318 ? 16.160 7.026 -9.148 1.00 96.75 318 VAL A CA 1
ATOM 2557 C C . VAL A 1 318 ? 17.202 6.414 -8.210 1.00 96.75 318 VAL A C 1
ATOM 2559 O O . VAL A 1 318 ? 16.924 5.381 -7.609 1.00 96.75 318 VAL A O 1
ATOM 2562 N N . GLN A 1 319 ? 18.368 7.047 -8.034 1.00 96.31 319 GLN A N 1
ATOM 2563 C CA . GLN A 1 319 ? 19.414 6.512 -7.164 1.00 96.31 319 GLN A CA 1
ATOM 2564 C C . GLN A 1 319 ? 18.909 6.291 -5.729 1.00 96.31 319 GLN A C 1
ATOM 2566 O O . GLN A 1 319 ? 18.114 7.102 -5.222 1.00 96.31 319 GLN A O 1
ATOM 2571 N N . PRO A 1 320 ? 19.373 5.222 -5.055 1.00 94.19 320 PRO A N 1
ATOM 2572 C CA . PRO A 1 320 ? 19.164 5.057 -3.623 1.00 94.19 320 PRO A CA 1
ATOM 2573 C C . PRO A 1 320 ? 19.678 6.287 -2.867 1.00 94.19 320 PRO A C 1
ATOM 2575 O O . PRO A 1 320 ? 20.692 6.872 -3.244 1.00 94.19 320 PRO A O 1
ATOM 2578 N N . ASN A 1 321 ? 18.983 6.696 -1.806 1.00 91.75 321 ASN A N 1
ATOM 2579 C CA . ASN A 1 321 ? 19.307 7.876 -0.999 1.00 91.75 321 ASN A CA 1
ATOM 2580 C C . ASN A 1 321 ? 19.276 9.228 -1.741 1.00 91.75 321 ASN A C 1
ATOM 2582 O O . ASN A 1 321 ? 19.728 10.233 -1.187 1.00 91.75 321 ASN A O 1
ATOM 2586 N N . ALA A 1 322 ? 18.721 9.303 -2.958 1.00 94.44 322 ALA A N 1
ATOM 2587 C CA . ALA A 1 322 ? 18.515 10.587 -3.625 1.00 94.44 322 ALA A CA 1
ATOM 2588 C C . ALA A 1 322 ? 17.676 11.536 -2.747 1.00 94.44 322 ALA A C 1
ATOM 2590 O O . ALA A 1 322 ? 16.689 11.139 -2.119 1.00 94.44 322 ALA A O 1
ATOM 2591 N N . THR A 1 323 ? 18.069 12.811 -2.707 1.00 92.81 323 THR A N 1
ATOM 2592 C CA . THR A 1 323 ? 17.440 13.801 -1.825 1.00 92.81 323 THR A CA 1
ATOM 2593 C C . THR A 1 323 ? 15.998 14.099 -2.245 1.00 92.81 323 THR A C 1
ATOM 2595 O O . THR A 1 323 ? 15.607 13.931 -3.408 1.00 92.81 323 THR A O 1
ATOM 2598 N N . ALA A 1 324 ? 15.194 14.600 -1.300 1.00 91.31 324 ALA A N 1
ATOM 2599 C CA . ALA A 1 324 ? 13.841 15.071 -1.598 1.00 91.31 324 ALA A CA 1
ATOM 2600 C C . ALA A 1 324 ? 13.845 16.145 -2.696 1.00 91.31 324 ALA A C 1
ATOM 2602 O O . ALA A 1 324 ? 13.019 16.088 -3.603 1.00 91.31 324 ALA A O 1
ATOM 2603 N N . GLN A 1 325 ? 14.820 17.061 -2.671 1.00 93.19 325 GLN A N 1
ATOM 2604 C CA . GLN A 1 325 ? 14.976 18.097 -3.690 1.00 93.19 325 GLN A CA 1
ATOM 2605 C C . GLN A 1 325 ? 15.162 17.494 -5.090 1.00 93.19 325 GLN A C 1
ATOM 2607 O O . GLN A 1 325 ? 14.372 17.799 -5.982 1.00 93.19 325 GLN A O 1
ATOM 2612 N N . THR A 1 326 ? 16.123 16.580 -5.271 1.00 94.38 326 THR A N 1
ATOM 2613 C CA . THR A 1 326 ? 16.390 15.935 -6.569 1.00 94.38 326 THR A CA 1
ATOM 2614 C C . THR A 1 326 ? 15.148 15.232 -7.121 1.00 94.38 326 THR A C 1
ATOM 2616 O O . THR A 1 326 ? 14.813 15.350 -8.303 1.00 94.38 326 THR A O 1
ATOM 2619 N N . ARG A 1 327 ? 14.413 14.513 -6.264 1.00 94.31 327 ARG A N 1
ATOM 2620 C CA . ARG A 1 327 ? 13.185 13.813 -6.668 1.00 94.31 327 ARG A CA 1
ATOM 2621 C C . ARG A 1 327 ? 12.050 14.787 -6.985 1.00 94.31 327 ARG A C 1
ATOM 2623 O O . ARG A 1 327 ? 11.320 14.589 -7.954 1.00 94.31 327 ARG A O 1
ATOM 2630 N N . ASN A 1 328 ? 11.908 15.869 -6.233 1.00 91.88 328 ASN A N 1
ATOM 2631 C CA . ASN A 1 328 ? 10.885 16.880 -6.491 1.00 91.88 328 ASN A CA 1
ATOM 2632 C C . ASN A 1 328 ? 11.118 17.635 -7.800 1.00 91.88 328 ASN A C 1
ATOM 2634 O O . ASN A 1 328 ? 10.178 17.819 -8.576 1.00 91.88 328 ASN A O 1
ATOM 2638 N N . GLU A 1 329 ? 12.365 18.001 -8.087 1.00 92.94 329 GLU A N 1
ATOM 2639 C CA . GLU A 1 329 ? 12.752 18.605 -9.361 1.00 92.94 329 GLU A CA 1
ATOM 2640 C C . GLU A 1 329 ? 12.459 17.661 -10.537 1.00 92.94 329 GLU A C 1
ATOM 2642 O O . GLU A 1 329 ? 11.827 18.073 -11.515 1.00 92.94 329 GLU A O 1
ATOM 2647 N N . SER A 1 330 ? 12.809 16.372 -10.422 1.00 93.69 330 SER A N 1
ATOM 2648 C CA . SER A 1 330 ? 12.490 15.379 -11.459 1.00 93.69 330 SER A CA 1
ATOM 2649 C C . SER A 1 330 ? 10.977 15.204 -11.644 1.00 93.69 330 SER A C 1
ATOM 2651 O O . SER A 1 330 ? 10.499 15.247 -12.773 1.00 93.69 330 SER A O 1
ATOM 2653 N N . ARG A 1 331 ? 10.170 15.125 -10.573 1.00 91.56 331 ARG A N 1
ATOM 2654 C CA . ARG A 1 331 ? 8.692 15.052 -10.682 1.00 91.56 331 ARG A CA 1
ATOM 2655 C C . ARG A 1 331 ? 8.088 16.244 -11.414 1.00 91.56 331 ARG A C 1
ATOM 2657 O O . ARG A 1 331 ? 7.115 16.066 -12.158 1.00 91.56 331 ARG A O 1
ATOM 2664 N N . LYS A 1 332 ? 8.633 17.439 -11.169 1.00 91.00 332 LYS A N 1
ATOM 2665 C CA . LYS A 1 332 ? 8.165 18.699 -11.752 1.00 91.00 332 LYS A CA 1
ATOM 2666 C C . LYS A 1 332 ? 8.488 18.790 -13.240 1.00 91.00 332 LYS A C 1
ATOM 2668 O O . LYS A 1 332 ? 7.628 19.214 -14.004 1.00 91.00 332 LYS A O 1
ATOM 2673 N N . ASN A 1 333 ? 9.683 18.360 -13.641 1.00 92.56 333 ASN A N 1
ATOM 2674 C CA . ASN A 1 333 ? 10.228 18.639 -14.974 1.00 92.56 333 ASN A CA 1
ATOM 2675 C C . ASN A 1 333 ? 10.239 17.412 -15.906 1.00 92.56 333 ASN A C 1
ATOM 2677 O O . ASN A 1 333 ? 10.324 17.551 -17.123 1.00 92.56 333 ASN A O 1
ATOM 2681 N N . SER A 1 334 ? 10.129 16.206 -15.353 1.00 94.00 334 SER A N 1
ATOM 2682 C CA . SER A 1 334 ? 10.313 14.939 -16.063 1.00 94.00 334 SER A CA 1
ATOM 2683 C C . SER A 1 334 ? 9.237 13.914 -15.696 1.00 94.00 334 SER A C 1
ATOM 2685 O O . SER A 1 334 ? 8.502 14.043 -14.709 1.00 94.00 334 SER A O 1
ATOM 2687 N N . PHE A 1 335 ? 9.130 12.882 -16.527 1.00 93.88 335 PHE A N 1
ATOM 2688 C CA . PHE A 1 335 ? 8.338 11.686 -16.267 1.00 93.88 335 PHE A CA 1
ATOM 2689 C C . PHE A 1 335 ? 9.155 10.530 -15.684 1.00 93.88 335 PHE A C 1
ATOM 2691 O O . PHE A 1 335 ? 8.543 9.545 -15.273 1.00 93.88 335 PHE A O 1
ATOM 2698 N N . GLU A 1 336 ? 10.483 10.665 -15.595 1.00 92.88 336 GLU A N 1
ATOM 2699 C CA . GLU A 1 336 ? 11.446 9.640 -15.150 1.00 92.88 336 GLU A CA 1
ATOM 2700 C C . GLU A 1 336 ? 11.005 8.843 -13.919 1.00 92.88 336 GLU A C 1
ATOM 2702 O O . GLU A 1 336 ? 11.136 7.621 -13.904 1.00 92.88 336 GLU A O 1
ATOM 2707 N N . ILE A 1 337 ? 10.472 9.539 -12.910 1.00 92.94 337 ILE A N 1
ATOM 2708 C CA . ILE A 1 337 ? 9.996 8.954 -11.647 1.00 92.94 337 ILE A CA 1
ATOM 2709 C C . ILE A 1 337 ? 8.505 9.212 -11.402 1.00 92.94 337 ILE A C 1
ATOM 2711 O O . ILE A 1 337 ? 8.009 9.130 -10.277 1.00 92.94 337 ILE A O 1
ATOM 2715 N N . SER A 1 338 ? 7.765 9.579 -12.448 1.00 89.88 338 SER A N 1
ATOM 2716 C CA . SER A 1 338 ? 6.323 9.777 -12.343 1.00 89.88 338 SER A CA 1
ATOM 2717 C C . SER A 1 338 ? 5.610 8.435 -12.153 1.00 89.88 338 SER A C 1
ATOM 2719 O O . SER A 1 338 ? 5.955 7.440 -12.790 1.00 89.88 338 SER A O 1
ATOM 2721 N N . ASN A 1 339 ? 4.564 8.403 -11.320 1.00 87.69 339 ASN A N 1
ATOM 2722 C CA . ASN A 1 339 ? 3.816 7.169 -11.037 1.00 87.69 339 ASN A CA 1
ATOM 2723 C C . ASN A 1 339 ? 3.336 6.448 -12.310 1.00 87.69 339 ASN A C 1
ATOM 2725 O O . ASN A 1 339 ? 3.332 5.221 -12.366 1.00 87.69 339 ASN A O 1
ATOM 2729 N N . ILE A 1 340 ? 2.951 7.207 -13.342 1.00 88.12 340 ILE A N 1
ATOM 2730 C CA . ILE A 1 340 ? 2.481 6.653 -14.615 1.00 88.12 340 ILE A CA 1
ATOM 2731 C C . ILE A 1 340 ? 3.590 5.943 -15.405 1.00 88.12 340 ILE A C 1
ATOM 2733 O O . ILE A 1 340 ? 3.286 4.994 -16.122 1.00 88.12 340 ILE A O 1
ATOM 2737 N N . MET A 1 341 ? 4.855 6.349 -15.250 1.00 92.50 341 MET A N 1
ATOM 2738 C CA . MET A 1 341 ? 5.987 5.819 -16.020 1.00 92.50 341 MET A CA 1
ATOM 2739 C C . MET A 1 341 ? 6.480 4.456 -15.519 1.00 92.50 341 MET A C 1
ATOM 2741 O O . MET A 1 341 ? 7.016 3.668 -16.296 1.00 92.50 341 MET A O 1
ATOM 2745 N N . PHE A 1 342 ? 6.212 4.106 -14.257 1.00 94.31 342 PHE A N 1
ATOM 2746 C CA . PHE A 1 342 ? 6.520 2.764 -13.749 1.00 94.31 342 PHE A CA 1
ATOM 2747 C C . PHE A 1 342 ? 5.764 1.663 -14.509 1.00 94.31 342 PHE A C 1
ATOM 2749 O O . PHE A 1 342 ? 6.298 0.570 -14.674 1.00 94.31 342 PHE A O 1
ATOM 2756 N N . HIS A 1 343 ? 4.562 1.942 -15.032 1.00 93.56 343 HIS A N 1
ATOM 2757 C CA . HIS A 1 343 ? 3.806 0.988 -15.851 1.00 93.56 343 HIS A CA 1
ATOM 2758 C C . HIS A 1 343 ? 4.563 0.553 -17.123 1.00 93.56 343 HIS A C 1
ATOM 2760 O O . HIS A 1 343 ? 4.824 -0.644 -17.266 1.00 93.56 343 HIS A O 1
ATOM 2766 N N . PRO A 1 344 ? 4.907 1.461 -18.061 1.00 95.12 344 PRO A N 1
ATOM 2767 C CA . PRO A 1 344 ? 5.631 1.079 -19.265 1.00 95.12 344 PRO A CA 1
ATOM 2768 C C . PRO A 1 344 ? 7.059 0.597 -18.968 1.00 95.12 344 PRO A C 1
ATOM 2770 O O . PRO A 1 344 ? 7.488 -0.345 -19.621 1.00 95.12 344 PRO A O 1
ATOM 2773 N N . LEU A 1 345 ? 7.770 1.132 -17.965 1.00 96.25 345 LEU A N 1
ATOM 2774 C CA . LEU A 1 345 ? 9.129 0.669 -17.631 1.00 96.25 345 LEU A CA 1
ATOM 2775 C C . LEU A 1 345 ? 9.158 -0.773 -17.095 1.00 96.25 345 LEU A C 1
ATOM 2777 O O . LEU A 1 345 ? 9.949 -1.591 -17.559 1.00 96.25 345 LEU A O 1
ATOM 2781 N N . LEU A 1 346 ? 8.259 -1.135 -16.174 1.00 97.44 346 LEU A N 1
ATOM 2782 C CA . LEU A 1 346 ? 8.168 -2.519 -15.690 1.00 97.44 346 LEU A CA 1
ATOM 2783 C C . LEU A 1 346 ? 7.686 -3.471 -16.790 1.00 97.44 346 LEU A C 1
ATOM 2785 O O . LEU A 1 346 ? 8.087 -4.636 -16.834 1.00 97.44 346 LEU A O 1
ATOM 2789 N N . ARG A 1 347 ? 6.841 -2.989 -17.711 1.00 96.25 347 ARG A N 1
ATOM 2790 C CA . ARG A 1 347 ? 6.405 -3.792 -18.857 1.00 96.25 347 ARG A CA 1
ATOM 2791 C C . ARG A 1 347 ? 7.531 -4.017 -19.862 1.00 96.25 347 ARG A C 1
ATOM 2793 O O . ARG A 1 347 ? 7.676 -5.138 -20.339 1.00 96.25 347 ARG A O 1
ATOM 2800 N N . LEU A 1 348 ? 8.336 -2.992 -20.122 1.00 96.75 348 LEU A N 1
ATOM 2801 C CA . LEU A 1 348 ? 9.554 -3.078 -20.919 1.00 96.75 348 LEU A CA 1
ATOM 2802 C C . LEU A 1 348 ? 10.513 -4.123 -20.336 1.00 96.75 348 LEU A C 1
ATOM 2804 O O . LEU A 1 348 ? 10.980 -4.987 -21.073 1.00 96.75 348 LEU A O 1
ATOM 2808 N N . ALA A 1 349 ? 10.734 -4.103 -19.017 1.00 97.69 349 ALA A N 1
ATOM 2809 C CA . ALA A 1 349 ? 11.566 -5.093 -18.337 1.00 97.69 349 ALA A CA 1
ATOM 2810 C C . ALA A 1 349 ? 11.037 -6.524 -18.539 1.00 97.69 349 ALA A C 1
ATOM 2812 O O . ALA A 1 349 ? 11.777 -7.420 -18.941 1.00 97.69 349 ALA A O 1
ATOM 2813 N N . LYS A 1 350 ? 9.726 -6.732 -18.363 1.00 97.75 350 LYS A N 1
ATOM 2814 C CA . LYS A 1 350 ? 9.074 -8.022 -18.639 1.00 97.75 350 LYS A CA 1
ATOM 2815 C C . LYS A 1 350 ? 9.270 -8.495 -20.082 1.00 97.75 350 LYS A C 1
ATOM 2817 O O . LYS A 1 350 ? 9.491 -9.683 -20.308 1.00 97.75 350 LYS A O 1
ATOM 2822 N N . GLU A 1 351 ? 9.142 -7.606 -21.063 1.00 96.31 351 GLU A N 1
ATOM 2823 C CA . GLU A 1 351 ? 9.269 -7.968 -22.480 1.00 96.31 351 GLU A CA 1
ATOM 2824 C C . GLU A 1 351 ? 10.717 -8.260 -22.880 1.00 96.31 351 GLU A C 1
ATOM 2826 O O . GLU A 1 351 ? 10.958 -9.232 -23.597 1.00 96.31 351 GLU A O 1
ATOM 2831 N N . LEU A 1 352 ? 11.676 -7.487 -22.364 1.00 96.62 352 LEU A N 1
ATOM 2832 C CA . LEU A 1 352 ? 13.105 -7.738 -22.547 1.00 96.62 352 LEU A CA 1
ATOM 2833 C C . LEU A 1 352 ? 13.521 -9.084 -21.957 1.00 96.62 352 LEU A C 1
ATOM 2835 O O . LEU A 1 352 ? 14.085 -9.909 -22.674 1.00 96.62 352 LEU A O 1
ATOM 2839 N N . TRP A 1 353 ? 13.190 -9.336 -20.689 1.00 97.75 353 TRP A N 1
ATOM 2840 C CA . TRP A 1 353 ? 13.488 -10.611 -20.041 1.00 97.75 353 TRP A CA 1
ATOM 2841 C C . TRP A 1 353 ? 12.853 -11.787 -20.788 1.00 97.75 353 TRP A C 1
ATOM 2843 O O . TRP A 1 353 ? 13.510 -12.786 -21.073 1.00 97.75 353 TRP A O 1
ATOM 2853 N N . GLY A 1 354 ? 11.586 -11.640 -21.193 1.00 96.56 354 GLY A N 1
ATOM 2854 C CA . GLY A 1 354 ? 10.891 -12.651 -21.985 1.00 96.56 354 GLY A CA 1
ATOM 2855 C C . GLY A 1 354 ? 11.583 -12.945 -23.320 1.00 96.56 354 GLY A C 1
ATOM 2856 O O . GLY A 1 354 ? 11.619 -14.100 -23.743 1.00 96.56 354 GLY A O 1
ATOM 2857 N N . ALA A 1 355 ? 12.165 -11.933 -23.972 1.00 95.81 355 ALA A N 1
ATOM 2858 C CA . ALA A 1 355 ? 12.941 -12.111 -25.197 1.00 95.81 355 ALA A CA 1
ATOM 2859 C C . ALA A 1 355 ? 14.274 -12.836 -24.942 1.00 95.81 355 ALA A C 1
ATOM 2861 O O . ALA A 1 355 ? 14.586 -13.767 -25.683 1.00 95.81 355 ALA A O 1
ATOM 2862 N N . TYR A 1 356 ? 15.008 -12.486 -23.879 1.00 96.62 356 TYR A N 1
ATOM 2863 C CA . TYR A 1 356 ? 16.228 -13.198 -23.469 1.00 96.62 356 TYR A CA 1
ATOM 2864 C C . TYR A 1 356 ? 15.954 -14.671 -23.159 1.00 96.62 356 TYR A C 1
ATOM 2866 O O . TYR A 1 356 ? 16.617 -15.552 -23.710 1.00 96.62 356 TYR A O 1
ATOM 2874 N N . ARG A 1 357 ? 14.904 -14.951 -22.377 1.00 94.50 357 ARG A N 1
ATOM 2875 C CA . ARG A 1 357 ? 14.479 -16.317 -22.053 1.00 94.50 357 ARG A CA 1
ATOM 2876 C C . ARG A 1 357 ? 14.0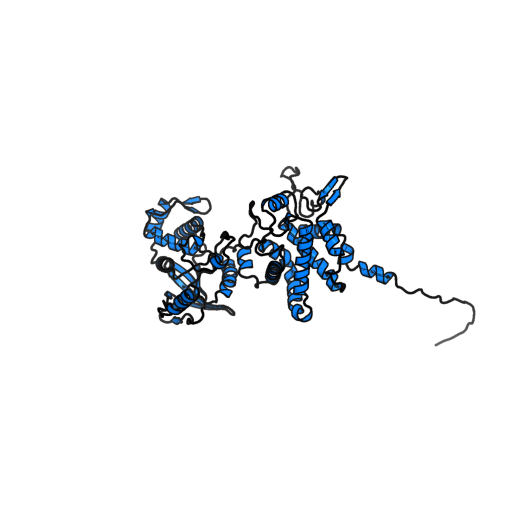71 -17.104 -23.298 1.00 94.50 357 ARG A C 1
ATOM 2878 O O . ARG A 1 357 ? 14.521 -18.233 -23.480 1.00 94.50 357 ARG A O 1
ATOM 2885 N N . ARG A 1 358 ? 13.252 -16.513 -24.179 1.00 94.31 358 ARG A N 1
ATOM 2886 C CA . ARG A 1 358 ? 12.839 -17.130 -25.455 1.00 94.31 358 ARG A CA 1
ATOM 2887 C C . ARG A 1 358 ? 14.045 -17.477 -26.323 1.00 94.31 358 ARG A C 1
ATOM 2889 O O . ARG A 1 358 ? 14.087 -18.549 -26.918 1.00 94.31 358 ARG A O 1
ATOM 2896 N N . ASP A 1 359 ? 15.001 -16.558 -26.417 1.00 93.50 359 ASP A N 1
ATOM 2897 C CA . ASP A 1 359 ? 16.151 -16.690 -27.305 1.00 93.50 359 ASP A CA 1
ATOM 2898 C C . ASP A 1 359 ? 17.314 -17.469 -26.671 1.00 93.50 359 ASP A C 1
ATOM 2900 O O . ASP A 1 359 ? 18.316 -17.673 -27.365 1.00 93.50 359 ASP A O 1
ATOM 2904 N N . GLN A 1 360 ? 17.152 -17.922 -25.418 1.00 93.50 360 GLN A N 1
ATOM 2905 C CA . GLN A 1 360 ? 18.144 -18.623 -24.594 1.00 93.50 360 GLN A CA 1
ATOM 2906 C C . GLN A 1 360 ? 19.469 -17.858 -24.489 1.00 93.50 360 GLN A C 1
ATOM 2908 O O . GLN A 1 360 ? 20.550 -18.425 -24.630 1.00 93.50 360 GLN A O 1
ATOM 2913 N N . VAL A 1 361 ? 19.378 -16.543 -24.288 1.00 94.06 361 VAL A N 1
ATOM 2914 C CA . VAL A 1 361 ? 20.530 -15.652 -24.123 1.00 94.06 361 VAL A CA 1
ATOM 2915 C C . VAL A 1 361 ? 20.583 -15.193 -22.671 1.00 94.06 361 VAL A C 1
ATOM 2917 O O . VAL A 1 361 ? 19.583 -14.701 -22.152 1.00 94.06 361 VAL A O 1
ATOM 2920 N N . ASP A 1 362 ? 21.744 -15.329 -22.030 1.00 94.56 362 ASP A N 1
ATOM 2921 C CA . ASP A 1 362 ? 21.959 -14.801 -20.682 1.00 94.56 362 ASP A CA 1
ATOM 2922 C C . ASP A 1 362 ? 22.034 -13.270 -20.725 1.00 94.56 362 ASP A C 1
ATOM 2924 O O . ASP A 1 362 ? 22.920 -12.672 -21.342 1.00 94.56 362 ASP A O 1
ATOM 2928 N N . TRP A 1 363 ? 21.075 -12.626 -20.069 1.00 96.88 363 TRP A N 1
ATOM 2929 C CA . TRP A 1 363 ? 20.965 -11.174 -20.030 1.00 96.88 363 TRP A CA 1
ATOM 2930 C C . TRP A 1 363 ? 22.111 -10.521 -19.245 1.00 96.88 363 TRP A C 1
ATOM 2932 O O . TRP A 1 363 ? 22.390 -9.341 -19.461 1.00 96.88 363 TRP A O 1
ATOM 2942 N N . ARG A 1 364 ? 22.796 -11.260 -18.358 1.00 96.31 364 ARG A N 1
ATOM 2943 C CA . ARG A 1 364 ? 23.889 -10.737 -17.518 1.00 96.31 364 ARG A CA 1
ATOM 2944 C C . ARG A 1 364 ? 25.116 -10.346 -18.339 1.00 96.31 364 ARG A C 1
ATOM 2946 O O . ARG A 1 364 ? 25.822 -9.406 -17.978 1.00 96.31 364 ARG A O 1
ATOM 2953 N N . ILE A 1 365 ? 25.345 -11.048 -19.449 1.00 94.81 365 ILE A N 1
ATOM 2954 C CA . ILE A 1 365 ? 26.451 -10.790 -20.383 1.00 94.81 365 ILE A CA 1
ATOM 2955 C C . ILE A 1 365 ? 26.032 -9.929 -21.582 1.00 94.81 365 ILE A C 1
ATOM 2957 O O . ILE A 1 365 ? 26.889 -9.370 -22.262 1.00 94.81 365 ILE A O 1
ATOM 2961 N N . ALA A 1 366 ? 24.728 -9.818 -21.845 1.00 91.31 366 ALA A N 1
ATOM 2962 C CA . ALA A 1 366 ? 24.185 -8.992 -22.916 1.00 91.31 366 ALA A CA 1
ATOM 2963 C C . ALA A 1 366 ? 24.278 -7.496 -22.566 1.00 91.31 366 ALA A C 1
ATOM 2965 O O . ALA A 1 366 ? 24.025 -7.090 -21.429 1.00 91.31 366 ALA A O 1
ATOM 2966 N N . THR A 1 367 ? 24.605 -6.658 -23.551 1.00 90.88 367 THR A N 1
ATOM 2967 C CA . THR A 1 367 ? 24.725 -5.198 -23.367 1.00 90.88 367 THR A CA 1
ATOM 2968 C C . THR A 1 367 ? 23.565 -4.433 -23.991 1.00 90.88 367 THR A C 1
ATOM 2970 O O . THR A 1 367 ? 23.316 -3.287 -23.630 1.00 90.88 367 THR A O 1
ATOM 2973 N N . GLU A 1 368 ? 22.791 -5.064 -24.875 1.00 90.31 368 GLU A N 1
ATOM 2974 C CA . GLU A 1 368 ? 21.755 -4.412 -25.676 1.00 90.31 368 GLU A CA 1
ATOM 2975 C C . GLU A 1 368 ? 20.652 -3.789 -24.818 1.00 90.31 368 GLU A C 1
ATOM 2977 O O . GLU A 1 368 ? 20.094 -2.746 -25.170 1.00 90.31 368 GLU A O 1
ATOM 2982 N N . TRP A 1 369 ? 20.327 -4.416 -23.684 1.00 94.69 369 TRP A N 1
ATOM 2983 C CA . TRP A 1 369 ? 19.350 -3.855 -22.756 1.00 94.69 369 TRP A CA 1
ATOM 2984 C C . TRP A 1 369 ? 19.914 -2.649 -21.995 1.00 94.69 369 TRP A C 1
ATOM 2986 O O . TRP A 1 369 ? 19.174 -1.687 -21.803 1.00 94.69 369 TRP A O 1
ATOM 2996 N N . LYS A 1 370 ? 21.209 -2.645 -21.646 1.00 96.31 370 LYS A N 1
ATOM 2997 C CA . LYS A 1 370 ? 21.883 -1.498 -21.010 1.00 96.31 370 LYS A CA 1
ATOM 2998 C C . LYS A 1 370 ? 21.933 -0.302 -21.958 1.00 96.31 370 LYS A C 1
ATOM 3000 O O . LYS A 1 370 ? 21.510 0.791 -21.593 1.00 96.31 370 LYS A O 1
ATOM 3005 N N . ASP A 1 371 ? 22.298 -0.533 -23.219 1.00 95.06 371 ASP A N 1
ATOM 3006 C CA . ASP A 1 371 ? 22.270 0.495 -24.270 1.00 95.06 371 ASP A CA 1
ATOM 3007 C C . ASP A 1 371 ? 20.848 1.019 -24.529 1.00 95.06 371 ASP A C 1
ATOM 3009 O O . ASP A 1 371 ? 20.633 2.191 -24.850 1.00 95.06 371 ASP A O 1
ATOM 3013 N N . GLY A 1 372 ? 19.845 0.143 -24.421 1.00 95.81 372 GLY A N 1
ATOM 3014 C CA . GLY A 1 372 ? 18.434 0.521 -24.478 1.00 95.81 372 GLY A CA 1
ATOM 3015 C C . GLY A 1 372 ? 18.040 1.455 -23.330 1.00 95.81 372 GLY A C 1
ATOM 3016 O O . GLY A 1 372 ? 17.420 2.492 -23.572 1.00 95.81 372 GLY A O 1
ATOM 3017 N N . VAL A 1 373 ? 18.440 1.125 -22.100 1.00 96.88 373 VAL A N 1
ATOM 3018 C CA . VAL A 1 373 ? 18.201 1.945 -20.901 1.00 96.88 373 VAL A CA 1
ATOM 3019 C C . VAL A 1 373 ? 18.904 3.301 -21.008 1.00 96.88 373 VAL A C 1
ATOM 3021 O O . VAL A 1 373 ? 18.259 4.328 -20.794 1.00 96.88 373 VAL A O 1
ATOM 3024 N N . ALA A 1 374 ? 20.172 3.330 -21.427 1.00 96.50 374 ALA A N 1
ATOM 3025 C CA . ALA A 1 374 ? 20.924 4.567 -21.636 1.00 96.50 374 ALA A CA 1
ATOM 3026 C C . ALA A 1 374 ? 20.252 5.484 -22.675 1.00 96.50 374 ALA A C 1
ATOM 3028 O O . ALA A 1 374 ? 20.139 6.692 -22.469 1.00 96.50 374 ALA A O 1
ATOM 3029 N N . ARG A 1 375 ? 19.722 4.920 -23.771 1.00 97.12 375 ARG A N 1
ATOM 3030 C CA . ARG A 1 375 ? 18.950 5.686 -24.768 1.00 97.12 375 ARG A CA 1
ATOM 3031 C C . ARG A 1 375 ? 17.644 6.238 -24.208 1.00 97.12 375 ARG A C 1
ATOM 3033 O O . ARG A 1 375 ? 17.305 7.381 -24.499 1.00 97.12 375 ARG A O 1
ATOM 3040 N N . ILE A 1 376 ? 16.927 5.458 -23.397 1.00 96.56 376 ILE A N 1
ATOM 3041 C CA . ILE A 1 376 ? 15.697 5.906 -22.731 1.00 96.56 376 ILE A CA 1
ATOM 3042 C C . ILE A 1 376 ? 15.973 7.057 -21.753 1.00 96.56 376 ILE A C 1
ATOM 3044 O O . ILE A 1 376 ? 15.183 7.997 -21.686 1.00 96.56 376 ILE A O 1
ATOM 3048 N N . ALA A 1 377 ? 17.074 6.996 -21.003 1.00 94.88 377 ALA A N 1
ATOM 3049 C CA . ALA A 1 377 ? 17.467 8.040 -20.056 1.00 94.88 377 ALA A CA 1
ATOM 3050 C C . ALA A 1 377 ? 18.162 9.247 -20.721 1.00 94.88 377 ALA A C 1
ATOM 3052 O O . ALA A 1 377 ? 18.350 10.289 -20.093 1.00 94.88 377 ALA A O 1
ATOM 3053 N N . GLY A 1 378 ? 18.546 9.111 -21.991 1.00 94.38 378 GLY A N 1
ATOM 3054 C CA . GLY A 1 378 ? 19.287 10.111 -22.744 1.00 94.38 378 GLY A CA 1
ATOM 3055 C C . GLY A 1 378 ? 18.433 11.244 -23.317 1.00 94.38 378 GLY A C 1
ATOM 3056 O O . GLY A 1 378 ? 17.356 11.606 -22.831 1.00 94.38 378 GLY A O 1
ATOM 3057 N N . ALA A 1 379 ? 18.942 11.836 -24.394 1.00 94.75 379 ALA A N 1
ATOM 3058 C CA . ALA A 1 379 ? 18.307 12.937 -25.102 1.00 94.75 379 ALA A CA 1
ATOM 3059 C C . ALA A 1 379 ? 18.109 12.613 -26.583 1.00 94.75 379 ALA A C 1
ATOM 3061 O O . ALA A 1 379 ? 18.777 11.749 -27.150 1.00 94.75 379 ALA A O 1
ATOM 3062 N N . LYS A 1 380 ? 17.189 13.339 -27.213 1.00 93.44 380 LYS A N 1
ATOM 3063 C CA . LYS A 1 380 ? 16.905 13.258 -28.641 1.00 93.44 380 LYS A CA 1
ATOM 3064 C C . LYS A 1 380 ? 16.723 14.642 -29.243 1.00 93.44 380 LYS A C 1
ATOM 3066 O O . LYS A 1 380 ? 16.301 15.572 -28.562 1.00 93.44 380 LYS A O 1
ATOM 3071 N N . THR A 1 381 ? 16.985 14.750 -30.538 1.00 94.00 381 THR A N 1
ATOM 3072 C CA . THR A 1 381 ? 16.774 15.984 -31.297 1.00 94.00 381 THR A CA 1
ATOM 3073 C C . THR A 1 381 ? 15.432 15.931 -32.019 1.00 94.00 381 THR A C 1
ATOM 3075 O O . THR A 1 381 ? 15.163 14.983 -32.755 1.00 94.00 381 THR A O 1
ATOM 3078 N N . ILE A 1 382 ? 14.598 16.951 -31.824 1.00 92.00 382 ILE A N 1
ATOM 3079 C CA . ILE A 1 382 ? 13.309 17.145 -32.497 1.00 92.00 382 ILE A CA 1
ATOM 3080 C C . ILE A 1 382 ? 13.337 18.541 -33.110 1.00 92.00 382 ILE A C 1
ATOM 3082 O O . ILE A 1 382 ? 13.529 19.520 -32.396 1.00 92.00 382 ILE A O 1
ATOM 3086 N N . ASN A 1 383 ? 13.176 18.640 -34.431 1.00 91.75 383 ASN A N 1
ATOM 3087 C CA . ASN A 1 383 ? 13.191 19.916 -35.163 1.00 91.75 383 ASN A CA 1
ATOM 3088 C C . ASN A 1 383 ? 14.418 20.800 -34.846 1.00 91.75 383 ASN A C 1
ATOM 3090 O O . ASN A 1 383 ? 14.308 22.016 -34.738 1.00 91.75 383 ASN A O 1
ATOM 3094 N N . GLY A 1 384 ? 15.590 20.182 -34.661 1.00 91.19 384 GLY A N 1
ATOM 3095 C CA . GLY A 1 384 ? 16.839 20.880 -34.332 1.00 91.19 384 GLY A CA 1
ATOM 3096 C C . GLY A 1 384 ? 17.031 21.224 -32.848 1.00 91.19 384 GLY A C 1
ATOM 3097 O O . GLY A 1 384 ? 18.133 21.612 -32.474 1.00 91.19 384 GLY A O 1
ATOM 3098 N N . GLN A 1 385 ? 16.024 21.024 -31.991 1.00 93.88 385 GLN A N 1
ATOM 3099 C CA . GLN A 1 385 ? 16.128 21.231 -30.544 1.00 93.88 385 GLN A CA 1
ATOM 3100 C C . GLN A 1 385 ? 16.339 19.905 -29.804 1.00 93.88 385 GLN A C 1
ATOM 3102 O O . GLN A 1 385 ? 15.701 18.897 -30.109 1.00 93.88 385 GLN A O 1
ATOM 3107 N N . VAL A 1 386 ? 17.243 19.901 -28.823 1.00 94.88 386 VAL A N 1
ATOM 3108 C CA . VAL A 1 386 ? 17.544 18.723 -28.001 1.00 94.88 386 VAL A CA 1
ATOM 3109 C C . VAL A 1 386 ? 16.624 18.691 -26.783 1.00 94.88 386 VAL A C 1
ATOM 3111 O O . VAL A 1 386 ? 16.585 19.640 -26.002 1.00 94.88 386 VAL A O 1
ATOM 3114 N N . TYR A 1 387 ? 15.929 17.573 -26.593 1.00 95.06 387 TYR A N 1
ATOM 3115 C CA . TYR A 1 387 ? 15.088 17.299 -25.432 1.00 95.06 387 TYR A CA 1
ATOM 3116 C C . TYR A 1 387 ? 15.555 16.019 -24.747 1.00 95.06 387 TYR A C 1
ATOM 3118 O O . TYR A 1 387 ? 15.818 15.017 -25.415 1.00 95.06 387 TYR A O 1
ATOM 3126 N N . LYS A 1 388 ? 15.589 16.000 -23.409 1.00 96.25 388 LYS A N 1
ATOM 3127 C CA . LYS A 1 388 ? 15.663 14.722 -22.683 1.00 96.25 388 LYS A CA 1
ATOM 3128 C C . LYS A 1 388 ? 14.441 13.883 -23.044 1.00 96.25 388 LYS A C 1
ATOM 3130 O O . LYS A 1 388 ? 13.327 14.411 -23.055 1.00 96.25 388 LYS A O 1
ATOM 3135 N N . VAL A 1 389 ? 14.633 12.589 -23.299 1.00 96.25 389 VAL A N 1
ATOM 3136 C CA . VAL A 1 389 ? 13.558 11.691 -23.752 1.00 96.25 389 VAL A CA 1
ATOM 3137 C C . VAL A 1 389 ? 12.368 11.744 -22.798 1.00 96.25 389 VAL A C 1
ATOM 3139 O O . VAL A 1 389 ? 11.237 11.887 -23.255 1.00 96.25 389 VAL A O 1
ATOM 3142 N N . MET A 1 390 ? 12.619 11.710 -21.488 1.00 95.44 390 MET A N 1
ATOM 3143 C CA . MET A 1 390 ? 11.600 11.724 -20.433 1.00 95.44 390 MET A CA 1
ATOM 3144 C C . MET A 1 390 ? 11.145 13.128 -19.990 1.00 95.44 390 MET A C 1
ATOM 3146 O O . MET A 1 390 ? 10.304 13.232 -19.098 1.00 95.44 390 MET A O 1
ATOM 3150 N N . SER A 1 391 ? 11.661 14.210 -20.590 1.00 94.94 391 SER A N 1
ATOM 3151 C CA . SER A 1 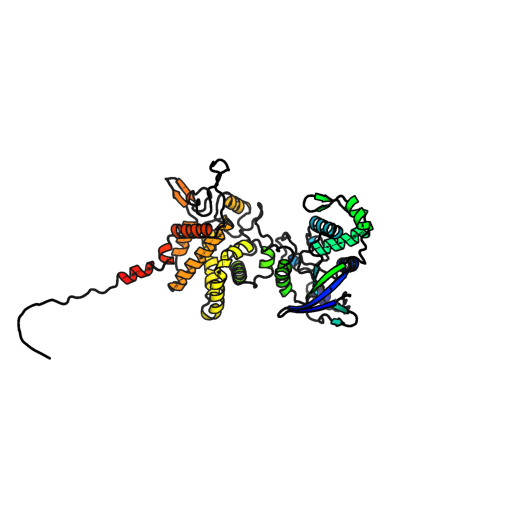391 ? 11.247 15.577 -20.237 1.00 94.94 391 SER A CA 1
ATOM 3152 C C . SER A 1 391 ? 9.756 15.788 -20.492 1.00 94.94 391 SER A C 1
ATOM 3154 O O . SER A 1 391 ? 9.228 15.355 -21.516 1.00 94.94 391 SER A O 1
ATOM 3156 N N . ARG A 1 392 ? 9.083 16.528 -19.606 1.00 92.50 392 ARG A N 1
ATOM 3157 C CA . ARG A 1 392 ? 7.694 16.967 -19.826 1.00 92.50 392 ARG A CA 1
ATOM 3158 C C . ARG A 1 392 ? 7.555 17.945 -20.990 1.00 92.50 392 ARG A C 1
ATOM 3160 O O . ARG A 1 392 ? 6.463 18.080 -21.530 1.00 92.50 392 ARG A O 1
ATOM 3167 N N . GLU A 1 393 ? 8.648 18.595 -21.377 1.00 92.25 393 GLU A N 1
ATOM 3168 C CA . GLU A 1 393 ? 8.713 19.512 -22.518 1.00 92.25 393 GLU A CA 1
ATOM 3169 C C . GLU A 1 393 ? 8.921 18.786 -23.851 1.00 92.25 393 GLU A C 1
ATOM 3171 O O . GLU A 1 393 ? 8.761 19.400 -24.902 1.00 92.25 393 GLU A O 1
ATOM 3176 N N . ASN A 1 394 ? 9.274 17.493 -23.833 1.00 93.88 394 ASN A N 1
ATOM 3177 C CA . ASN A 1 394 ? 9.408 16.717 -25.061 1.00 93.88 394 ASN A CA 1
ATOM 3178 C C . ASN A 1 394 ? 8.017 16.567 -25.721 1.00 93.88 394 ASN A C 1
ATOM 3180 O O . ASN A 1 394 ? 7.152 15.877 -25.165 1.00 93.88 394 ASN A O 1
ATOM 3184 N N . PRO A 1 395 ? 7.792 17.164 -26.911 1.00 92.38 395 PRO A N 1
ATOM 3185 C CA . PRO A 1 395 ? 6.472 17.212 -27.537 1.00 92.38 395 PRO A CA 1
ATOM 3186 C C . PRO A 1 395 ? 5.953 15.834 -27.967 1.00 92.38 395 PRO A C 1
ATOM 3188 O O . PRO A 1 395 ? 4.747 15.658 -28.123 1.00 92.38 395 PRO A O 1
ATOM 3191 N N . GLU A 1 396 ? 6.821 14.831 -28.112 1.00 93.25 396 GLU A N 1
ATOM 3192 C CA . GLU A 1 396 ? 6.409 13.479 -28.505 1.00 93.25 396 GLU A CA 1
ATOM 3193 C C . GLU A 1 396 ? 5.657 12.711 -27.412 1.00 93.25 396 GLU A C 1
ATOM 3195 O O . GLU A 1 396 ? 5.062 11.671 -27.698 1.00 93.25 396 GLU A O 1
ATOM 3200 N N . TRP A 1 397 ? 5.621 13.223 -26.175 1.00 92.62 397 TRP A N 1
ATOM 3201 C CA . TRP A 1 397 ? 4.754 12.670 -25.129 1.00 92.62 397 TRP A CA 1
ATOM 3202 C C . TRP A 1 397 ? 3.270 12.989 -25.334 1.00 92.62 397 TRP A C 1
ATOM 3204 O O . TRP A 1 397 ? 2.419 12.325 -24.725 1.00 92.62 397 TRP A O 1
ATOM 3214 N N . ILE A 1 398 ? 2.941 13.968 -26.185 1.00 90.12 398 ILE A N 1
ATOM 3215 C CA . ILE A 1 398 ? 1.561 14.278 -26.571 1.00 90.12 398 ILE A CA 1
ATOM 3216 C C . ILE A 1 398 ? 0.998 13.120 -27.407 1.00 90.12 398 ILE A C 1
ATOM 3218 O O . ILE A 1 398 ? 1.638 12.595 -28.315 1.00 90.12 398 ILE A O 1
ATOM 3222 N N . GLY A 1 399 ? -0.204 12.664 -27.059 1.00 82.94 399 GLY A N 1
ATOM 3223 C CA . GLY A 1 399 ? -0.813 11.450 -27.603 1.00 82.94 399 GLY A CA 1
ATOM 3224 C C . GLY A 1 399 ? -0.214 10.151 -27.050 1.00 82.94 399 GLY A C 1
ATOM 3225 O O . GLY A 1 399 ? -0.620 9.069 -27.475 1.00 82.94 399 GLY A O 1
ATOM 3226 N N . LYS A 1 400 ? 0.746 10.235 -26.116 1.00 89.38 400 LYS A N 1
ATOM 3227 C CA . LYS A 1 400 ? 1.260 9.099 -25.339 1.00 89.38 400 LYS A CA 1
ATOM 3228 C C . LYS A 1 400 ? 0.691 9.184 -23.934 1.00 89.38 400 LYS A C 1
ATOM 3230 O O . LYS A 1 400 ? -0.412 8.712 -23.733 1.00 89.38 400 LYS A O 1
ATOM 3235 N N . ILE A 1 401 ? 1.372 9.834 -22.992 1.00 88.50 401 ILE A N 1
ATOM 3236 C CA . ILE A 1 401 ? 0.879 10.043 -21.615 1.00 88.50 401 ILE A CA 1
ATOM 3237 C C . ILE A 1 401 ? 0.289 11.434 -21.387 1.00 88.50 401 ILE A C 1
ATOM 3239 O O . ILE A 1 401 ? -0.395 11.640 -20.385 1.00 88.50 401 ILE A O 1
ATOM 3243 N N . LEU A 1 402 ? 0.535 12.373 -22.301 1.00 89.94 402 LEU A N 1
ATOM 3244 C CA . LEU A 1 402 ? -0.113 13.678 -22.329 1.00 89.94 402 LEU A CA 1
ATOM 3245 C C . LEU A 1 402 ? -1.214 13.672 -23.387 1.00 89.94 402 LEU A C 1
ATOM 3247 O O . LEU A 1 402 ? -1.008 13.177 -24.491 1.00 89.94 402 LEU A O 1
ATOM 3251 N N . ILE A 1 403 ? -2.372 14.236 -23.068 1.00 86.81 403 ILE A N 1
ATOM 3252 C CA . ILE A 1 403 ? -3.460 14.465 -24.022 1.00 86.81 403 ILE A CA 1
ATOM 3253 C C . ILE A 1 403 ? -3.747 15.955 -24.121 1.00 86.81 403 ILE A C 1
ATOM 3255 O O . ILE A 1 403 ? -3.661 16.683 -23.128 1.00 86.81 403 ILE A O 1
ATOM 3259 N N . GLU A 1 404 ? -4.072 16.403 -25.328 1.00 88.62 404 GLU A N 1
ATOM 3260 C CA . GLU A 1 404 ? -4.494 17.777 -25.557 1.00 88.62 404 GLU A CA 1
ATOM 3261 C C . GLU A 1 404 ? -5.850 18.013 -24.896 1.00 88.62 404 GLU A C 1
ATOM 3263 O O . GLU A 1 404 ? -6.731 17.151 -24.913 1.00 88.62 404 GLU A O 1
ATOM 3268 N N . GLN A 1 405 ? -5.993 19.181 -24.284 1.00 85.31 405 GLN A N 1
ATOM 3269 C CA . GLN A 1 405 ? -7.239 19.626 -23.685 1.00 85.31 405 GLN A CA 1
ATOM 3270 C C . GLN A 1 405 ? -7.708 20.890 -24.391 1.00 85.31 405 GLN A C 1
ATOM 3272 O O . GLN A 1 405 ? -6.893 21.678 -24.873 1.00 85.31 405 GLN A O 1
ATOM 3277 N N . TYR A 1 406 ? -9.020 21.083 -24.423 1.00 88.44 406 TYR A N 1
ATOM 3278 C CA . TYR A 1 406 ? -9.663 22.263 -24.981 1.00 88.44 406 TYR A CA 1
ATOM 3279 C C . TYR A 1 406 ? -10.717 22.754 -23.991 1.00 88.44 406 TYR A C 1
ATOM 3281 O O . TYR A 1 406 ? -11.356 21.939 -23.322 1.00 88.44 406 TYR A O 1
ATO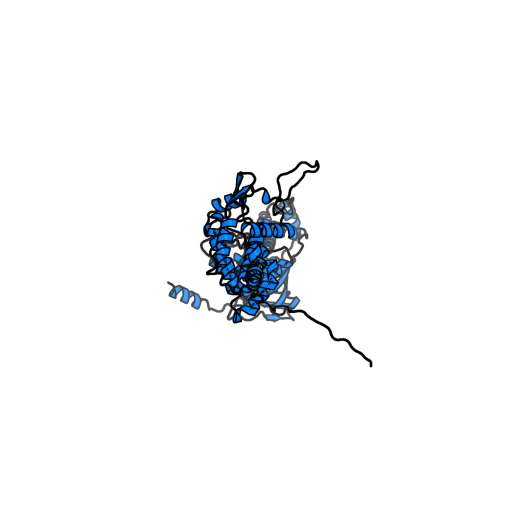M 3289 N N . ASP A 1 407 ? -10.868 24.068 -23.860 1.00 88.88 407 ASP A N 1
ATOM 3290 C CA . ASP A 1 407 ? -11.956 24.650 -23.075 1.00 88.88 407 ASP A CA 1
ATOM 3291 C C . ASP A 1 407 ? -13.302 24.571 -23.822 1.00 88.88 407 ASP A C 1
ATOM 3293 O O . ASP A 1 407 ? -13.383 24.112 -24.964 1.00 88.88 407 ASP A O 1
ATOM 3297 N N . SER A 1 408 ? -14.377 25.037 -23.178 1.00 86.69 408 SER A N 1
ATOM 3298 C CA . SER A 1 408 ? -15.728 25.065 -23.760 1.00 86.69 408 SER A CA 1
ATOM 3299 C C . SER A 1 408 ? -15.838 25.898 -25.043 1.00 86.69 408 SER A C 1
ATOM 3301 O O . SER A 1 408 ? -16.808 25.747 -25.779 1.00 86.69 408 SER A O 1
ATOM 3303 N N . ASN A 1 409 ? -14.857 26.761 -25.314 1.00 88.25 409 ASN A N 1
ATOM 3304 C CA . ASN A 1 409 ? -14.798 27.629 -26.485 1.00 88.25 409 ASN A CA 1
ATOM 3305 C C . ASN A 1 409 ? -13.862 27.066 -27.572 1.00 88.25 409 ASN A C 1
ATOM 3307 O O . ASN A 1 409 ? -13.583 27.748 -28.557 1.00 88.25 409 ASN A O 1
ATOM 3311 N N . GLY A 1 410 ? -13.343 25.844 -27.397 1.00 84.00 410 GLY A N 1
ATOM 3312 C CA . GLY A 1 410 ? -12.419 25.207 -28.334 1.00 84.00 410 GLY A CA 1
ATOM 3313 C C . GLY A 1 410 ? -10.987 25.747 -28.273 1.00 84.00 410 GLY A C 1
ATOM 3314 O O . GLY A 1 410 ? -10.179 25.432 -29.148 1.00 84.00 410 GLY A O 1
ATOM 3315 N N . LYS A 1 411 ? -10.626 26.542 -27.257 1.00 88.88 411 LYS A N 1
ATOM 3316 C CA . LYS A 1 411 ? -9.255 27.031 -27.076 1.00 88.88 411 LYS A CA 1
ATOM 3317 C C . LYS A 1 411 ? -8.398 25.949 -26.428 1.00 88.88 411 LYS A C 1
ATOM 3319 O O . LYS A 1 411 ? -8.767 25.374 -25.406 1.00 88.88 411 LYS A O 1
ATOM 3324 N N . LYS A 1 412 ? -7.220 25.703 -27.005 1.00 85.50 412 LYS A N 1
ATOM 3325 C CA . LYS A 1 412 ? -6.250 24.725 -26.499 1.00 85.50 412 LYS A CA 1
ATOM 3326 C C . LYS A 1 412 ? -5.765 25.108 -25.094 1.00 85.50 412 LYS A C 1
ATOM 3328 O O . LYS A 1 412 ? -5.257 26.210 -24.885 1.00 85.50 412 LYS A O 1
ATOM 3333 N N . LEU A 1 413 ? -5.908 24.183 -24.154 1.00 85.81 413 LEU A N 1
ATOM 3334 C CA . LEU A 1 413 ? -5.385 24.248 -22.792 1.00 85.81 413 LEU A CA 1
ATOM 3335 C C . LEU A 1 413 ? -4.034 23.523 -22.700 1.00 85.81 413 LEU A C 1
ATOM 3337 O O . LEU A 1 413 ? -3.602 22.838 -23.632 1.00 85.81 413 LEU A O 1
ATOM 3341 N N . ALA A 1 414 ? -3.357 23.672 -21.558 1.00 82.88 414 ALA A N 1
ATOM 3342 C CA . ALA A 1 414 ? -2.147 22.909 -21.276 1.00 82.88 414 ALA A CA 1
ATOM 3343 C C . ALA A 1 414 ? -2.445 21.394 -21.342 1.00 82.88 414 ALA A C 1
ATOM 3345 O O . ALA A 1 414 ? -3.478 20.961 -20.823 1.00 82.88 414 ALA A O 1
ATOM 3346 N N . PRO A 1 415 ? -1.570 20.575 -21.960 1.00 83.94 415 PRO A N 1
ATOM 3347 C CA . PRO A 1 415 ? -1.778 19.135 -22.018 1.00 83.94 415 PRO A CA 1
ATOM 3348 C C . PRO A 1 415 ? -1.905 18.526 -20.621 1.00 83.94 415 PRO A C 1
ATOM 3350 O O . PRO A 1 415 ? -1.136 18.845 -19.713 1.00 83.94 415 PRO A O 1
ATOM 3353 N N . SER A 1 416 ? -2.848 17.603 -20.460 1.00 86.00 416 SER A N 1
ATOM 3354 C CA . SER A 1 416 ? -3.063 16.900 -19.193 1.00 86.00 416 SER A CA 1
ATOM 3355 C C . SER A 1 416 ? -2.519 15.483 -19.232 1.00 86.00 416 SER A C 1
ATOM 3357 O O . SER A 1 416 ? -2.520 14.835 -20.279 1.00 86.00 416 SER A O 1
ATOM 3359 N N . LEU A 1 417 ? -2.125 14.971 -18.071 1.00 86.00 417 LEU A N 1
ATOM 3360 C CA . LEU A 1 417 ? -1.791 13.563 -17.898 1.00 86.00 417 LEU A CA 1
ATOM 3361 C C . LEU A 1 417 ? -3.015 12.666 -18.127 1.00 86.00 417 LEU A C 1
ATOM 3363 O O . LEU A 1 417 ? -4.076 12.892 -17.550 1.00 86.00 417 LEU A O 1
ATOM 3367 N N . SER A 1 418 ? -2.836 11.593 -18.895 1.00 85.62 418 SER A N 1
ATOM 3368 C CA . SER A 1 418 ? -3.854 10.567 -19.122 1.00 85.62 418 SER A CA 1
ATOM 3369 C C . SER A 1 418 ? -3.319 9.179 -18.799 1.00 85.62 418 SER A C 1
ATOM 3371 O O . SER A 1 418 ? -2.316 8.731 -19.354 1.00 85.62 418 SER A O 1
ATOM 3373 N N . ASN A 1 419 ? -4.022 8.466 -17.918 1.00 81.25 419 ASN A N 1
ATOM 3374 C CA . ASN A 1 419 ? -3.596 7.175 -17.374 1.00 81.25 419 ASN A CA 1
ATOM 3375 C C . ASN A 1 419 ? -4.461 5.987 -17.843 1.00 81.25 419 ASN A C 1
ATOM 3377 O O . ASN A 1 419 ? -4.731 5.054 -17.080 1.00 81.25 419 ASN A O 1
ATOM 3381 N N . THR A 1 420 ? -4.925 6.032 -19.089 1.00 86.00 420 THR A N 1
ATOM 3382 C CA . THR A 1 420 ? -5.678 4.944 -19.729 1.00 86.00 420 THR A CA 1
ATOM 3383 C C . THR A 1 420 ? -4.773 3.777 -20.136 1.00 86.00 420 THR A C 1
ATOM 3385 O O . THR A 1 420 ? -3.548 3.891 -20.200 1.00 86.00 420 THR A O 1
ATOM 3388 N N . ARG A 1 421 ? -5.373 2.627 -20.460 1.00 85.00 421 ARG A N 1
ATOM 3389 C CA . ARG A 1 421 ? -4.626 1.487 -21.012 1.00 85.00 421 ARG A CA 1
ATOM 3390 C C . ARG A 1 421 ? -3.937 1.855 -22.332 1.00 85.00 421 ARG A C 1
ATOM 3392 O O . ARG A 1 421 ? -2.790 1.468 -22.531 1.00 85.00 421 ARG A O 1
ATOM 3399 N N . GLN A 1 422 ? -4.618 2.602 -23.204 1.00 87.81 422 GLN A N 1
ATOM 3400 C CA . GLN A 1 422 ? -4.085 3.030 -24.498 1.00 87.81 422 GLN A CA 1
ATOM 3401 C C . GLN A 1 422 ? -2.869 3.942 -24.327 1.00 87.81 422 GLN A C 1
ATOM 3403 O O . GLN A 1 422 ? -1.851 3.725 -24.975 1.00 87.81 422 GLN A O 1
ATOM 3408 N N . THR A 1 423 ? -2.940 4.912 -23.412 1.00 89.00 423 THR A N 1
ATOM 3409 C CA . THR A 1 423 ? -1.837 5.851 -23.167 1.00 89.00 423 THR A CA 1
ATOM 3410 C C . THR A 1 423 ? -0.612 5.170 -22.558 1.00 89.00 423 THR A C 1
ATOM 3412 O O . THR A 1 423 ? 0.514 5.454 -22.964 1.00 89.00 423 THR A O 1
ATOM 3415 N N . ARG A 1 424 ? -0.805 4.185 -21.666 1.00 88.56 424 ARG A N 1
ATOM 3416 C CA . ARG A 1 424 ? 0.295 3.343 -21.153 1.00 88.56 424 ARG A CA 1
ATOM 3417 C C . ARG A 1 424 ? 0.938 2.481 -22.241 1.00 88.56 424 ARG A C 1
ATOM 3419 O O . ARG A 1 424 ? 2.157 2.350 -22.258 1.00 88.56 424 ARG A O 1
ATOM 3426 N N . GLN A 1 425 ? 0.138 1.904 -23.140 1.00 91.62 425 GLN A N 1
ATOM 3427 C CA . GLN A 1 425 ? 0.653 1.114 -24.262 1.00 91.62 425 GLN A CA 1
ATOM 3428 C C . GLN A 1 425 ? 1.430 1.993 -25.248 1.00 91.62 425 GLN A C 1
ATOM 3430 O O . GLN A 1 425 ? 2.541 1.649 -25.627 1.00 91.62 425 GLN A O 1
ATOM 3435 N N . ALA A 1 426 ? 0.894 3.163 -25.598 1.00 93.25 426 ALA A N 1
ATOM 3436 C CA . ALA A 1 426 ? 1.572 4.111 -26.474 1.00 93.25 426 ALA A CA 1
ATOM 3437 C C . ALA A 1 426 ? 2.901 4.605 -25.873 1.00 93.25 426 ALA A C 1
ATOM 3439 O O . ALA A 1 426 ? 3.879 4.770 -26.600 1.00 93.25 426 ALA A O 1
ATOM 3440 N N . ALA A 1 427 ? 2.953 4.803 -24.551 1.00 94.44 427 ALA A N 1
ATOM 3441 C CA . ALA A 1 427 ? 4.189 5.112 -23.838 1.00 94.44 427 ALA A CA 1
ATOM 3442 C C . ALA A 1 427 ? 5.209 3.970 -23.933 1.00 94.44 427 ALA A C 1
ATOM 3444 O O . ALA A 1 427 ? 6.369 4.222 -24.236 1.00 94.44 427 ALA A O 1
ATOM 3445 N N . LEU A 1 428 ? 4.783 2.720 -23.724 1.00 95.44 428 LEU A N 1
ATOM 3446 C CA . LEU A 1 428 ? 5.647 1.550 -23.895 1.00 95.44 428 LEU A CA 1
ATOM 3447 C C . LEU A 1 428 ? 6.198 1.462 -25.322 1.00 95.44 428 LEU A C 1
ATOM 3449 O O . LEU A 1 428 ? 7.402 1.312 -25.487 1.00 95.44 428 LEU A O 1
ATOM 3453 N N . ASP A 1 429 ? 5.340 1.579 -26.337 1.00 96.25 429 ASP A N 1
ATOM 3454 C CA . ASP A 1 429 ? 5.760 1.522 -27.740 1.00 96.25 429 ASP A CA 1
ATOM 3455 C C . ASP A 1 429 ? 6.793 2.604 -28.066 1.00 96.25 429 ASP A C 1
ATOM 3457 O O . ASP A 1 429 ? 7.800 2.317 -28.712 1.00 96.25 429 ASP A O 1
ATOM 3461 N N . TYR A 1 430 ? 6.588 3.816 -27.547 1.00 96.06 430 TYR A N 1
ATOM 3462 C CA . TYR A 1 430 ? 7.555 4.899 -27.668 1.00 96.06 430 TYR A CA 1
ATOM 3463 C C . TYR A 1 430 ? 8.900 4.555 -27.006 1.00 96.06 430 TYR A C 1
ATOM 3465 O O . TYR A 1 430 ? 9.948 4.709 -27.631 1.00 96.06 430 TYR A O 1
ATOM 3473 N N . LEU A 1 431 ? 8.896 4.025 -25.778 1.00 96.62 431 LEU A N 1
ATOM 3474 C CA . LEU A 1 431 ? 10.131 3.614 -25.097 1.00 96.62 431 LEU A CA 1
ATOM 3475 C C . LEU A 1 431 ? 10.850 2.469 -25.822 1.00 96.62 431 LEU A C 1
ATOM 3477 O O . LEU A 1 431 ? 12.075 2.473 -25.894 1.00 96.62 431 LEU A O 1
ATOM 3481 N N . VAL A 1 432 ? 10.109 1.517 -26.392 1.00 96.62 432 VAL A N 1
ATOM 3482 C CA . VAL A 1 432 ? 10.655 0.415 -27.201 1.00 96.62 432 VAL A CA 1
ATOM 3483 C C . VAL A 1 432 ? 11.348 0.936 -28.462 1.00 96.62 432 VAL A C 1
ATOM 3485 O O . VAL A 1 432 ? 12.405 0.416 -28.835 1.00 96.62 432 VAL A O 1
ATOM 3488 N N . ASP A 1 433 ? 10.778 1.958 -29.105 1.00 95.69 433 ASP A N 1
ATOM 3489 C CA . ASP A 1 433 ? 11.375 2.604 -30.276 1.00 95.69 433 ASP A CA 1
ATOM 3490 C C . ASP A 1 433 ? 12.650 3.363 -29.910 1.00 95.69 433 ASP A C 1
ATOM 3492 O O . ASP A 1 433 ? 13.676 3.176 -30.565 1.00 95.69 433 ASP A O 1
ATOM 3496 N N . ILE A 1 434 ? 12.624 4.143 -28.825 1.00 96.12 434 ILE A N 1
ATOM 3497 C CA . ILE A 1 434 ? 13.805 4.861 -28.325 1.00 96.12 434 ILE A CA 1
ATOM 3498 C C . ILE A 1 434 ? 14.919 3.892 -27.920 1.00 96.12 434 ILE A C 1
ATOM 3500 O O . ILE A 1 434 ? 16.077 4.090 -28.287 1.00 96.12 434 ILE A O 1
ATOM 3504 N N . ALA A 1 435 ? 14.578 2.812 -27.218 1.00 95.56 435 ALA A N 1
ATOM 3505 C CA . ALA A 1 435 ? 15.537 1.781 -26.845 1.00 95.56 435 ALA A CA 1
ATOM 3506 C C . ALA A 1 435 ? 16.079 1.004 -28.053 1.00 95.56 435 ALA A C 1
ATOM 3508 O O . ALA A 1 435 ? 17.072 0.300 -27.914 1.00 95.56 435 ALA A O 1
ATOM 3509 N N . GLY A 1 436 ? 15.456 1.092 -29.234 1.00 93.94 436 GLY A N 1
ATOM 3510 C CA . GLY A 1 436 ? 15.918 0.403 -30.440 1.00 93.94 436 GLY A CA 1
ATOM 3511 C C . GLY A 1 436 ? 15.825 -1.126 -30.366 1.00 93.94 436 GLY A C 1
ATOM 3512 O O . GLY A 1 436 ? 16.550 -1.818 -31.077 1.00 93.94 436 GLY A O 1
ATOM 3513 N N . ILE A 1 437 ? 14.942 -1.667 -29.520 1.00 92.44 437 ILE A N 1
ATOM 3514 C CA . ILE A 1 437 ? 14.854 -3.111 -29.227 1.00 92.44 437 ILE A CA 1
ATOM 3515 C C . ILE A 1 437 ? 13.671 -3.814 -29.913 1.00 92.44 437 ILE A C 1
ATOM 3517 O O . ILE A 1 437 ? 13.478 -5.017 -29.741 1.00 92.44 437 ILE A O 1
ATOM 3521 N N . ARG A 1 438 ? 12.860 -3.109 -30.715 1.00 93.62 438 ARG A N 1
ATOM 3522 C CA . ARG A 1 438 ? 11.632 -3.668 -31.325 1.00 93.62 438 ARG A CA 1
ATOM 3523 C C . ARG A 1 438 ? 11.879 -4.956 -32.129 1.00 93.62 438 ARG A C 1
ATOM 3525 O O . ARG A 1 438 ? 11.073 -5.892 -32.105 1.00 93.62 438 ARG A O 1
ATOM 3532 N N . SER A 1 439 ? 12.996 -5.033 -32.851 1.00 88.81 439 SER A N 1
ATOM 3533 C CA . SER A 1 439 ? 13.385 -6.216 -33.636 1.00 88.81 439 SER A CA 1
ATOM 3534 C C . SER A 1 439 ? 13.760 -7.418 -32.760 1.00 88.81 439 SER A C 1
ATOM 3536 O O . SER A 1 439 ? 13.467 -8.557 -33.135 1.00 88.81 439 SER A O 1
ATOM 3538 N N . PHE A 1 440 ? 14.365 -7.163 -31.598 1.00 90.25 440 PHE A N 1
ATOM 3539 C CA . PHE A 1 440 ? 14.697 -8.169 -30.595 1.00 90.25 440 PHE A CA 1
ATOM 3540 C C . PHE A 1 440 ? 13.429 -8.692 -29.914 1.00 90.25 440 PHE A C 1
ATOM 3542 O O . PHE A 1 440 ? 13.175 -9.897 -29.924 1.00 90.25 440 PHE A O 1
ATOM 3549 N N . LEU A 1 441 ? 12.549 -7.796 -29.456 1.00 91.25 441 LEU A N 1
ATOM 3550 C CA . LEU A 1 441 ? 11.280 -8.181 -28.828 1.00 91.25 441 LEU A CA 1
ATOM 3551 C C . LEU A 1 441 ? 10.393 -9.018 -29.764 1.00 91.25 441 LEU A C 1
ATOM 3553 O O . LEU A 1 441 ? 9.824 -10.022 -29.344 1.00 91.25 441 LEU A O 1
ATOM 3557 N N . SER A 1 442 ? 10.340 -8.674 -31.054 1.00 87.69 442 SER A N 1
ATOM 3558 C CA . SER A 1 442 ? 9.528 -9.392 -32.052 1.00 87.69 442 SER A CA 1
ATOM 3559 C C . SER A 1 442 ? 10.120 -10.719 -32.553 1.00 87.69 442 SER A C 1
ATOM 3561 O O . SER A 1 442 ? 9.489 -11.379 -33.377 1.00 87.69 442 SER A O 1
ATOM 3563 N N . GLY A 1 443 ? 11.332 -11.106 -32.133 1.00 79.25 443 GLY A N 1
ATOM 3564 C CA . GLY A 1 443 ? 12.008 -12.330 -32.600 1.00 79.25 443 GLY A CA 1
ATOM 3565 C C . GLY A 1 443 ? 12.455 -12.295 -34.072 1.00 79.25 443 GLY A C 1
ATOM 3566 O O . GLY A 1 443 ? 13.038 -13.253 -34.582 1.00 79.25 443 GLY A O 1
ATOM 3567 N N . LYS A 1 444 ? 12.240 -11.176 -34.779 1.00 64.56 444 LYS A N 1
ATOM 3568 C CA . LYS A 1 444 ? 12.590 -11.013 -36.203 1.00 64.56 444 LYS A CA 1
ATOM 3569 C C . LYS A 1 444 ? 14.099 -10.878 -36.448 1.00 64.56 444 LYS A C 1
ATOM 3571 O O . LYS A 1 444 ? 14.540 -11.049 -37.584 1.00 64.56 444 LYS A O 1
ATOM 3576 N N . SER A 1 445 ? 14.884 -10.612 -35.400 1.00 55.12 445 SER A N 1
ATOM 3577 C CA . SER A 1 445 ? 16.355 -10.580 -35.431 1.00 55.12 445 SER A CA 1
ATOM 3578 C C . SER A 1 445 ? 16.962 -11.903 -35.947 1.00 55.12 445 SER A C 1
ATOM 3580 O O . SER A 1 445 ? 17.710 -11.901 -36.929 1.00 55.12 445 SER A O 1
ATOM 3582 N N . LYS A 1 446 ? 16.554 -13.057 -35.392 1.00 49.75 446 LYS A N 1
ATOM 3583 C CA . LYS A 1 446 ? 17.073 -14.382 -35.795 1.00 49.75 446 LYS A CA 1
ATOM 3584 C C . LYS A 1 446 ? 16.477 -14.905 -37.114 1.00 49.75 446 LYS A C 1
ATOM 3586 O O . LYS A 1 446 ? 17.146 -15.648 -37.834 1.00 49.75 446 LYS A O 1
ATOM 3591 N N . ALA A 1 447 ? 15.274 -14.467 -37.498 1.00 45.88 447 ALA A N 1
ATOM 3592 C CA . ALA A 1 447 ? 14.638 -14.867 -38.762 1.00 45.88 447 ALA A CA 1
ATOM 3593 C C . ALA A 1 447 ? 15.429 -14.407 -40.008 1.00 45.88 447 ALA A C 1
ATOM 3595 O O . ALA A 1 447 ? 15.526 -15.144 -40.991 1.00 45.88 447 ALA A O 1
ATOM 3596 N N . LYS A 1 448 ? 16.074 -13.230 -39.964 1.00 40.41 448 LYS A N 1
ATOM 3597 C CA . LYS A 1 448 ? 16.963 -12.768 -41.051 1.00 40.41 448 LYS A CA 1
ATOM 3598 C C . LYS A 1 448 ? 18.303 -13.514 -41.099 1.00 40.41 448 LYS A C 1
ATOM 3600 O O . LYS A 1 448 ? 18.866 -13.658 -42.184 1.00 40.41 448 LYS A O 1
ATOM 3605 N N . ALA A 1 449 ? 18.805 -14.003 -39.964 1.00 42.91 449 ALA A N 1
ATOM 3606 C CA . ALA A 1 449 ? 20.053 -14.765 -39.905 1.00 42.91 449 ALA A CA 1
ATOM 3607 C C . ALA A 1 449 ? 19.896 -16.185 -40.483 1.00 42.91 449 ALA A C 1
ATOM 3609 O O . ALA A 1 449 ? 20.778 -16.654 -41.203 1.00 42.91 449 ALA A O 1
ATOM 3610 N N . HIS A 1 450 ? 18.746 -16.836 -40.263 1.00 40.00 450 HIS A N 1
ATOM 3611 C CA . HIS A 1 450 ? 18.449 -18.144 -40.862 1.00 40.00 450 HIS A CA 1
ATOM 3612 C C . HIS A 1 450 ? 18.063 -18.071 -42.348 1.00 40.00 450 HIS A C 1
ATOM 3614 O O . HIS A 1 450 ? 18.402 -18.979 -43.104 1.00 40.00 450 HIS A O 1
ATOM 3620 N N . ALA A 1 451 ? 17.461 -16.971 -42.816 1.00 39.31 451 ALA A N 1
ATOM 3621 C CA . ALA A 1 451 ? 17.156 -16.786 -44.240 1.00 39.31 451 ALA A CA 1
ATOM 3622 C C . ALA A 1 451 ? 18.412 -16.648 -45.132 1.00 39.31 451 ALA A C 1
ATOM 3624 O O . ALA A 1 451 ? 18.356 -16.948 -46.322 1.00 39.31 451 ALA A O 1
ATOM 3625 N N . LYS A 1 452 ? 19.565 -16.245 -44.572 1.00 42.19 452 LYS A N 1
ATOM 3626 C CA . LYS A 1 452 ? 20.847 -16.151 -45.301 1.00 42.19 452 LYS A CA 1
ATOM 3627 C C . LYS A 1 452 ? 21.636 -17.466 -45.382 1.00 42.19 452 LYS A C 1
ATOM 3629 O O . LYS A 1 452 ? 22.682 -17.495 -46.023 1.00 42.19 452 LYS A O 1
ATOM 3634 N N . LYS A 1 453 ? 21.143 -18.558 -44.786 1.00 41.81 453 LYS A N 1
ATOM 3635 C CA . LYS A 1 453 ? 21.724 -19.907 -44.904 1.00 41.81 453 LYS A CA 1
ATOM 3636 C C . LYS A 1 453 ? 20.749 -20.871 -45.591 1.00 41.81 453 LYS A C 1
ATOM 3638 O O . LYS A 1 453 ? 20.450 -21.935 -45.066 1.00 41.81 453 LYS A O 1
ATOM 3643 N N . SER A 1 454 ? 20.256 -20.513 -46.778 1.00 35.34 454 SER A N 1
ATOM 3644 C CA . SER A 1 454 ? 19.787 -21.526 -47.735 1.00 35.34 454 SER A CA 1
ATOM 3645 C C . SER A 1 454 ? 20.962 -21.942 -48.624 1.00 35.34 454 SER A C 1
ATOM 3647 O O . SER A 1 454 ? 21.628 -21.066 -49.181 1.00 35.34 454 SER A O 1
ATOM 3649 N N . PRO A 1 455 ? 21.266 -23.244 -48.745 1.00 39.50 455 PRO A N 1
ATOM 3650 C CA . PRO A 1 455 ? 22.418 -23.701 -49.496 1.00 39.50 455 PRO A CA 1
ATOM 3651 C C . PRO A 1 455 ? 22.203 -23.493 -50.995 1.00 39.50 455 PRO A C 1
ATOM 3653 O O . PRO A 1 455 ? 21.135 -23.746 -51.554 1.00 39.50 455 PRO A O 1
ATOM 3656 N N . ILE A 1 456 ? 23.284 -23.043 -51.622 1.00 43.06 456 ILE A N 1
ATOM 3657 C CA . ILE A 1 456 ? 23.551 -23.006 -53.056 1.00 43.06 456 ILE A CA 1
ATOM 3658 C C . ILE A 1 456 ? 22.925 -24.227 -53.744 1.00 43.06 456 ILE A C 1
ATOM 3660 O O . ILE A 1 456 ? 23.364 -25.365 -53.568 1.00 43.06 456 ILE A O 1
ATOM 3664 N N . ARG A 1 457 ? 21.905 -23.977 -54.568 1.00 37.03 457 ARG A N 1
ATOM 3665 C CA . ARG A 1 457 ? 21.303 -24.963 -55.467 1.00 37.03 457 ARG A CA 1
ATOM 3666 C C . ARG A 1 457 ? 22.320 -25.250 -56.579 1.00 37.03 457 ARG A C 1
ATOM 3668 O O . ARG A 1 457 ? 22.364 -24.545 -57.583 1.00 37.03 457 ARG A O 1
ATOM 3675 N N . ARG A 1 458 ? 23.198 -26.242 -56.378 1.00 37.53 458 ARG A N 1
ATOM 3676 C CA . ARG A 1 458 ? 24.080 -26.758 -57.439 1.00 37.53 458 ARG A CA 1
ATOM 3677 C C . ARG A 1 458 ? 23.222 -27.336 -58.567 1.00 37.53 458 ARG A C 1
ATOM 3679 O O . ARG A 1 458 ? 22.266 -28.070 -58.328 1.00 37.53 458 ARG A O 1
ATOM 3686 N N . GLY A 1 459 ? 23.553 -26.909 -59.782 1.00 35.69 459 GLY A N 1
ATOM 3687 C CA . GLY A 1 459 ? 22.726 -27.031 -60.972 1.00 35.69 459 GLY A CA 1
ATOM 3688 C C . GLY A 1 459 ? 22.442 -28.461 -61.418 1.00 35.69 459 GLY A C 1
ATOM 3689 O O . GLY A 1 459 ? 23.291 -29.347 -61.354 1.00 35.69 459 GLY A O 1
ATOM 3690 N N . ARG A 1 460 ? 21.240 -28.642 -61.965 1.00 32.62 460 ARG A N 1
ATOM 3691 C CA . ARG A 1 460 ? 20.901 -29.770 -62.827 1.00 32.62 460 ARG A CA 1
ATOM 3692 C C . ARG A 1 460 ? 20.880 -29.231 -64.256 1.00 32.62 460 ARG A C 1
ATOM 3694 O O . ARG A 1 460 ? 20.018 -28.424 -64.593 1.00 32.62 460 ARG A O 1
ATOM 3701 N N . LYS A 1 461 ? 21.882 -29.612 -65.053 1.00 36.62 461 LYS A N 1
ATOM 3702 C CA . LYS A 1 461 ? 21.950 -29.318 -66.489 1.00 36.62 461 LYS A CA 1
ATOM 3703 C C . LYS A 1 461 ? 20.738 -29.938 -67.186 1.00 36.62 461 LYS A C 1
ATOM 3705 O O . LYS A 1 461 ? 20.499 -31.137 -67.069 1.00 36.62 461 LYS A O 1
ATOM 3710 N N . SER A 1 462 ? 20.012 -29.104 -67.915 1.00 35.06 462 SER A N 1
ATOM 3711 C CA . SER A 1 462 ? 19.077 -29.488 -68.962 1.00 35.06 462 SER A CA 1
ATOM 3712 C C . SER A 1 462 ? 19.854 -29.961 -70.191 1.00 35.06 462 SER A C 1
ATOM 3714 O O . SER A 1 462 ? 20.692 -29.216 -70.699 1.00 35.06 462 SER A O 1
ATOM 3716 N N . VAL A 1 463 ? 19.539 -31.148 -70.703 1.00 36.88 463 VAL A N 1
ATOM 3717 C CA . VAL A 1 463 ? 19.743 -31.465 -72.121 1.00 36.88 463 VAL A CA 1
ATOM 3718 C C . VAL A 1 463 ? 18.446 -32.070 -72.638 1.00 36.88 463 VAL A C 1
ATOM 3720 O O . VAL A 1 463 ? 17.976 -33.093 -72.148 1.00 36.88 463 VAL A O 1
ATOM 3723 N N . SER A 1 464 ? 17.844 -31.350 -73.575 1.00 33.84 464 SER A N 1
ATOM 3724 C CA . SER A 1 464 ? 16.675 -31.718 -74.363 1.00 33.84 464 SER A CA 1
ATOM 3725 C C . SER A 1 464 ? 17.089 -32.406 -75.663 1.00 33.84 464 SER A C 1
ATOM 3727 O O . SER A 1 464 ? 18.094 -31.993 -76.237 1.00 33.84 464 SER A O 1
ATOM 3729 N N . ALA A 1 465 ? 16.235 -33.322 -76.142 1.00 33.47 465 ALA A N 1
ATOM 3730 C CA . ALA A 1 465 ? 16.004 -33.811 -77.521 1.00 33.47 465 ALA A CA 1
ATOM 3731 C C . ALA A 1 465 ? 15.902 -35.352 -77.502 1.00 33.47 465 ALA A C 1
ATOM 3733 O O . ALA A 1 465 ? 16.661 -35.990 -76.790 1.00 33.47 465 ALA A O 1
ATOM 3734 N N . HIS A 1 466 ? 15.028 -36.052 -78.223 1.00 32.62 466 HIS A N 1
ATOM 3735 C CA . HIS A 1 466 ? 13.958 -35.731 -79.169 1.00 32.62 466 HIS A CA 1
ATOM 3736 C C . HIS A 1 466 ? 13.186 -37.046 -79.433 1.00 32.62 466 HIS A C 1
ATOM 3738 O O . HIS A 1 466 ? 13.779 -38.114 -79.345 1.00 32.62 466 HIS A O 1
ATOM 3744 N N . ALA A 1 467 ? 11.918 -36.916 -79.839 1.00 32.62 467 ALA A N 1
ATOM 3745 C CA . ALA A 1 467 ? 11.139 -37.814 -80.709 1.00 32.62 467 ALA A CA 1
ATOM 3746 C C . ALA A 1 467 ? 10.896 -39.295 -80.328 1.00 32.62 467 ALA A C 1
ATOM 3748 O O . ALA A 1 467 ? 11.811 -40.086 -80.140 1.00 32.62 467 ALA A O 1
ATOM 3749 N N . GLY A 1 468 ? 9.626 -39.715 -80.405 1.00 29.39 468 GLY A N 1
ATOM 3750 C CA . GLY A 1 468 ? 9.284 -41.137 -80.514 1.00 29.39 468 GLY A CA 1
ATOM 3751 C C . GLY A 1 468 ? 7.843 -41.478 -80.160 1.00 29.39 468 GLY A C 1
ATOM 3752 O O . GLY A 1 468 ? 7.545 -41.845 -79.033 1.00 29.39 468 GLY A O 1
ATOM 3753 N N . ALA A 1 469 ? 6.946 -41.360 -81.134 1.00 35.25 469 ALA A N 1
ATOM 3754 C CA . ALA A 1 469 ? 5.538 -41.730 -81.048 1.00 35.25 469 ALA A CA 1
ATOM 3755 C C . ALA A 1 469 ? 5.299 -43.218 -80.718 1.00 35.25 469 ALA A C 1
ATOM 3757 O O . ALA A 1 469 ? 5.996 -44.069 -81.263 1.00 35.25 469 ALA A O 1
ATOM 3758 N N . LYS A 1 470 ? 4.215 -43.525 -79.984 1.00 36.78 470 LYS A N 1
ATOM 3759 C CA . LYS A 1 470 ? 3.078 -44.385 -80.410 1.00 36.78 470 LYS A CA 1
ATOM 3760 C C . LYS A 1 470 ? 2.248 -44.874 -79.206 1.00 36.78 470 LYS A C 1
ATOM 3762 O O . LYS A 1 470 ? 2.819 -45.338 -78.236 1.00 36.78 470 LYS A O 1
ATOM 3767 N N . ARG A 1 471 ? 0.911 -44.776 -79.366 1.00 35.53 471 ARG A N 1
ATOM 3768 C CA . ARG A 1 471 ? -0.167 -45.785 -79.134 1.00 35.53 471 ARG A CA 1
ATOM 3769 C C . ARG A 1 471 ? 0.001 -46.756 -77.944 1.00 35.53 471 ARG A C 1
ATOM 3771 O O . ARG A 1 471 ? 1.045 -47.359 -77.810 1.00 35.53 471 ARG A O 1
ATOM 3778 N N . ALA A 1 472 ? -1.005 -47.139 -77.163 1.00 34.69 472 ALA A N 1
ATOM 3779 C CA . ALA A 1 472 ? -2.462 -47.024 -77.196 1.00 34.69 472 ALA A CA 1
ATOM 3780 C C . ALA A 1 472 ? -3.012 -47.511 -75.828 1.00 34.69 472 ALA A C 1
ATOM 3782 O O . ALA A 1 472 ? -2.256 -48.103 -75.068 1.00 34.69 472 ALA A O 1
ATOM 3783 N N . ARG A 1 473 ? -4.310 -47.243 -75.589 1.00 39.75 473 ARG A N 1
ATOM 3784 C CA . ARG A 1 473 ? -5.338 -47.981 -74.801 1.00 39.75 473 ARG A CA 1
ATOM 3785 C C . ARG A 1 473 ? -4.838 -49.102 -73.858 1.00 39.75 473 ARG A C 1
ATOM 3787 O O . ARG A 1 473 ? -4.096 -49.968 -74.298 1.00 39.75 473 ARG A O 1
ATOM 3794 N N . ALA A 1 474 ? -5.320 -49.236 -72.628 1.00 42.62 474 ALA A N 1
ATOM 3795 C CA . ALA A 1 474 ? -6.687 -49.060 -72.132 1.00 42.62 474 ALA A CA 1
ATOM 3796 C C . ALA A 1 474 ? -6.700 -48.693 -70.643 1.00 42.62 474 ALA A C 1
ATOM 3798 O O . ALA A 1 474 ? -5.679 -48.970 -69.973 1.00 42.62 474 ALA A O 1
#

Foldseek 3Di:
DVVVVVVVVVVVPPDPLPKDKAAAQQAWDQDPPFGIKTKGKDFLVRLLVCLVVLLEWEFLLQAAPQDDPPPDPVSRVDTHRLPDCNSVADQLLLLLQLVCVLVVNRPAQEFEKELADDPPWDDWDADNVRRMTIRRGRIYGLHHCSPSSSSNVLVVCLVPLVPQQFHQHPNDTDHSVNSSVSSVVDDRRPHIGMYIYTHYHPLCSLVVSLVVCVPRDHGQVLSNLVSCQPPALLSVLLVLLLVVALLNDPQQEARNHQDADLQHLHLYHSNLSSVLCVVCRVVSVVQVVCCVPPVRNVLLSVLLRVLLVLLCVLQVSSDRPRHSVSVNVCCVWFCSRPSLLSNLSSVLSVLVSVLCVVVVHDVVPDCLSSLLSNLQSAWDDDPNDIDGNGTPPPCVLDVAQWDWDADPVRHTDDTDGDRDPSNSVSSNVSSCVSSVCPCSSVVVVVVVVVVVPDDDPDDDDDDDDDDDDDDDDD